Protein AF-0000000072513014 (afdb_homodimer)

InterPro domains:
  IPR011701 Major facilitator superfamily [PF07690] (46-210)
  IPR020846 Major facilitator superfamily domain [PS50850] (1-251)
  IPR036259 MFS transporter superfamily [G3DSA:1.20.1250.20] (21-226)
  IPR036259 MFS transporter superfamily [SSF103473] (12-220)
  IPR050327 Proton-linked Monocarboxylate Transporter [PTHR11360] (16-220)

Nearest PDB structures (foldseek):
  7yr5-assembly1_A  TM=9.655E-01  e=3.817E-08  Homo sapiens
  7da5-assembly1_A  TM=9.608E-01  e=4.727E-08  Homo sapiens
  7ckr-assembly1_A  TM=9.618E-01  e=4.363E-07  Homo sapiens
  6lz0-assembly1_A  TM=9.598E-01  e=4.180E-07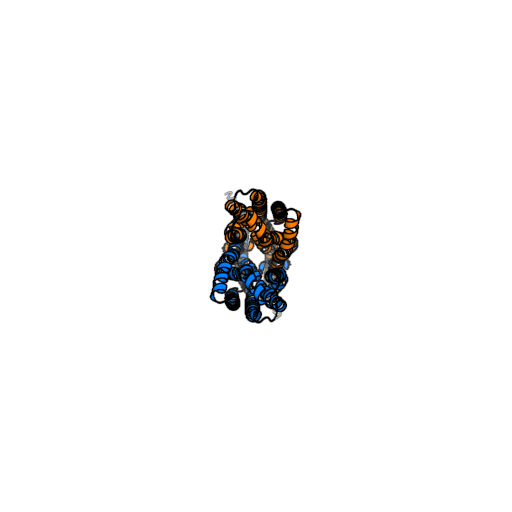  Homo sapiens
  6lyy-assembly1_A  TM=9.638E-01  e=4.959E-07  Homo sapiens

Secondary structure (DSSP, 8-state):
---HHHHHHTTSPPP-SSTTHHHHHHHHHHHHHHHHHHHHTHHHHHHHHHHHHT--HHHHHHHHHHHHHHHHHTHHHHHHHHHHH-HHHHHHHHHHHHHHHHHHHTT-SSHHHHIIIIIIIHHHHHHHHHHHHHHHHHHH-STTHHHHHHHHHHHHHHHHHHHHHHHHHHHHHH-HHHHHHHHHHHHHTHHHHHHT-PPP----HHHHHHHHHHHHHHHHHHHHHHHHHHHHHHHHHHHHTS---------/---HHHHHHTTSPPP-SSTTHHHHHHHHHHHHHHHHHHHHTHHHHHHHHHHHHT--HHHHHHHHHHHHHHHHHTHHHHHHHHHHH-HHHHHHHHHHHHHHHHHHHTT-SSHHHHIIIIIIIHHHHHHHHHHHHHHHHHHH-STTHHHHHHHHHHHHHHHHHHHHHHHHHHHHHH-HHHHHHHHHHHHHTHHHHHHT-PPP----HHHHHHHHHHHHHHHHHHHHHHHHHHHHHHHHHHHTTS---------

Solvent-accessible surface area (backbone atoms only — not comparable to full-atom values): 24149 Å² total; per-residue (Å²): 126,77,53,73,64,64,61,50,65,71,49,53,57,76,46,70,55,42,76,70,35,53,56,39,30,52,32,17,13,50,43,27,15,50,52,42,7,58,60,54,26,41,70,66,42,45,65,59,51,20,65,73,57,70,46,52,69,69,62,48,49,46,32,51,45,35,23,52,24,35,20,25,48,40,18,40,62,41,12,49,46,31,70,73,63,30,46,25,56,38,15,31,51,10,14,51,44,17,19,49,21,34,54,54,28,70,72,43,90,42,62,66,55,25,30,46,30,38,7,42,43,20,6,46,11,42,18,26,36,46,52,39,38,56,46,51,42,49,58,29,20,62,89,48,25,42,31,47,45,13,46,17,44,21,20,25,12,52,15,46,59,47,33,36,57,54,48,41,52,36,31,74,72,64,30,62,64,55,35,41,41,53,50,17,51,56,36,41,51,36,26,63,39,14,70,60,43,65,80,77,68,58,64,49,72,64,57,50,53,54,52,45,44,55,49,51,50,49,50,48,48,50,50,48,47,50,49,50,49,50,51,50,52,52,55,54,56,59,62,68,69,59,77,78,81,77,77,79,74,79,120,127,78,53,72,63,64,62,52,64,71,48,53,57,76,44,70,54,42,78,70,35,54,56,41,30,52,33,19,14,51,43,28,15,50,51,43,6,60,58,55,24,39,70,67,42,46,65,60,50,23,65,73,58,70,45,53,70,69,63,47,49,46,34,53,48,34,22,52,25,34,20,26,50,42,18,40,63,42,12,50,45,32,70,73,65,30,48,23,56,38,15,32,52,10,14,50,45,18,18,49,21,34,54,54,26,71,71,42,91,42,61,66,55,25,30,46,30,37,6,41,44,18,5,48,11,41,20,26,36,47,52,41,40,57,46,51,41,51,56,28,21,62,87,49,26,43,30,47,45,13,47,17,44,20,19,25,14,53,15,47,58,48,33,37,58,54,48,42,52,36,31,73,72,64,30,62,63,55,37,40,42,53,50,17,52,56,35,41,51,37,26,63,39,15,70,59,44,66,80,77,69,57,64,48,72,63,57,50,51,54,54,44,42,55,49,52,49,48,50,50,48,49,50,49,48,49,48,50,50,50,52,51,51,53,55,57,57,61,66,66,69,61,75,78,80,74,79,77,75,75,132

Structure (mmCIF, N/CA/C/O backbone):
data_AF-0000000072513014-model_v1
#
loop_
_entity.id
_entity.type
_entity.pdbx_description
1 polymer 'Major facilitator superfamily (MFS) profile domain-containing protein'
#
loop_
_atom_site.group_PDB
_atom_site.id
_atom_site.type_symbol
_atom_site.label_atom_id
_atom_site.label_alt_id
_atom_site.label_comp_id
_atom_site.label_asym_id
_atom_site.label_entity_id
_atom_site.label_seq_id
_atom_site.pdbx_PDB_ins_code
_atom_site.Cartn_x
_atom_site.Cartn_y
_atom_site.Cartn_z
_atom_site.occupancy
_atom_site.B_iso_or_equiv
_atom_site.auth_seq_id
_atom_site.auth_comp_id
_atom_site.auth_asym_id
_atom_site.auth_atom_id
_atom_site.pdbx_PDB_model_num
ATOM 1 N N . LEU A 1 1 ? -1.732 44.406 5.859 1 21.84 1 LEU A N 1
ATOM 2 C CA . LEU A 1 1 ? -2.369 43.375 5.062 1 21.84 1 LEU A CA 1
ATOM 3 C C . LEU A 1 1 ? -1.725 42 5.324 1 21.84 1 LEU A C 1
ATOM 5 O O . LEU A 1 1 ? -0.576 41.781 4.941 1 21.84 1 LEU A O 1
ATOM 9 N N . ILE A 1 2 ? -1.791 41.5 6.434 1 34.09 2 ILE A N 1
ATOM 10 C CA . ILE A 1 2 ? -1.359 40.156 6.758 1 34.09 2 ILE A CA 1
ATOM 11 C C . ILE A 1 2 ? -1.717 39.188 5.613 1 34.09 2 ILE A C 1
ATOM 13 O O . ILE A 1 2 ? -2.877 39.125 5.203 1 34.09 2 ILE A O 1
ATOM 17 N N . SER A 1 3 ? -0.777 39.031 4.766 1 35.12 3 SER A N 1
ATOM 18 C CA . SER A 1 3 ? -1.07 38.344 3.514 1 35.12 3 SER A CA 1
ATOM 19 C C . SER A 1 3 ? -1.987 37.125 3.742 1 35.12 3 SER A C 1
ATOM 21 O O . SER A 1 3 ? -1.911 36.469 4.781 1 35.12 3 SER A O 1
ATOM 23 N N . GLY A 1 4 ? -3.135 37.062 3.117 1 35.19 4 GLY A N 1
ATOM 24 C CA . GLY A 1 4 ? -4.129 36 3.025 1 35.19 4 GLY A CA 1
ATOM 25 C C . GLY A 1 4 ? -3.547 34.625 3.232 1 35.19 4 GLY A C 1
ATOM 26 O O . GLY A 1 4 ? -4.281 33.656 3.492 1 35.19 4 GLY A O 1
ATOM 27 N N . ALA A 1 5 ? -2.332 34.531 2.883 1 42.59 5 ALA A N 1
ATOM 28 C CA . ALA A 1 5 ? -1.634 33.25 3.031 1 42.59 5 ALA A CA 1
ATOM 29 C C . ALA A 1 5 ? -1.363 32.969 4.5 1 42.59 5 ALA A C 1
ATOM 31 O O . ALA A 1 5 ? -1.506 31.812 4.938 1 42.59 5 ALA A O 1
ATOM 32 N N . ASP A 1 6 ? -0.912 33.906 5.238 1 42.28 6 ASP A N 1
ATOM 33 C CA . ASP A 1 6 ? -0.625 33.781 6.664 1 42.28 6 ASP A CA 1
ATOM 34 C C . ASP A 1 6 ? -1.888 33.406 7.445 1 42.28 6 ASP A C 1
ATOM 36 O O . ASP A 1 6 ? -1.838 32.625 8.391 1 42.28 6 ASP A O 1
ATOM 40 N N . ALA A 1 7 ? -2.984 34.031 7.223 1 42.69 7 ALA A N 1
ATOM 41 C CA . ALA A 1 7 ? -4.285 33.781 7.84 1 42.69 7 ALA A CA 1
ATOM 42 C C . ALA A 1 7 ? -4.754 32.344 7.539 1 42.69 7 ALA A C 1
ATOM 44 O O . ALA A 1 7 ? -5.383 31.703 8.383 1 42.69 7 ALA A O 1
ATOM 45 N N . ALA A 1 8 ? -4.465 31.828 6.344 1 43.12 8 ALA A N 1
ATOM 46 C CA . ALA A 1 8 ? -4.887 30.516 5.883 1 43.12 8 ALA A CA 1
ATOM 47 C C . ALA A 1 8 ? -4.133 29.406 6.617 1 43.12 8 ALA A C 1
ATOM 49 O O . ALA A 1 8 ? -4.684 28.328 6.871 1 43.12 8 ALA A O 1
ATOM 50 N N . VAL A 1 9 ? -2.848 29.531 6.832 1 46.97 9 VAL A N 1
ATOM 51 C CA . VAL A 1 9 ? -2.047 28.578 7.598 1 46.97 9 VAL A CA 1
ATOM 52 C C . VAL A 1 9 ? -2.617 28.438 9.008 1 46.97 9 VAL A C 1
ATOM 54 O O . VAL A 1 9 ? -2.637 27.344 9.578 1 46.97 9 VAL A O 1
ATOM 57 N N . ASP A 1 10 ? -3.129 29.562 9.539 1 45.25 10 ASP A N 1
ATOM 58 C CA . ASP A 1 10 ? -3.697 29.609 10.883 1 45.25 10 ASP A CA 1
ATOM 59 C C . ASP A 1 10 ? -5.016 28.828 10.953 1 45.25 10 ASP A C 1
ATOM 61 O O . ASP A 1 10 ? -5.535 28.578 12.039 1 45.25 10 ASP A O 1
ATOM 65 N N . LEU A 1 11 ? -5.598 28.5 9.789 1 46.28 11 LEU A N 1
ATOM 66 C CA . LEU A 1 11 ? -6.914 27.875 9.734 1 46.28 11 LEU A CA 1
ATOM 67 C C . LEU A 1 11 ? -6.793 26.359 9.531 1 46.28 11 LEU A C 1
ATOM 69 O O . LEU A 1 11 ? -7.801 25.672 9.367 1 46.28 11 LEU A O 1
ATOM 73 N N . LEU A 1 12 ? -5.652 25.844 9.523 1 52.22 12 LEU A N 1
ATOM 74 C CA . LEU A 1 12 ? -5.555 24.406 9.344 1 52.22 12 LEU A CA 1
ATOM 75 C C . LEU A 1 12 ? -5.789 23.672 10.672 1 52.22 12 LEU A C 1
ATOM 77 O O . LEU A 1 12 ? -5.328 24.125 11.719 1 52.22 12 LEU A O 1
ATOM 81 N N . PRO A 1 13 ? -6.762 22.75 10.75 1 55.22 13 PRO A N 1
ATOM 82 C CA . PRO A 1 13 ? -6.949 21.984 11.984 1 55.22 13 PRO A CA 1
ATOM 83 C C . PRO A 1 13 ? -5.645 21.422 12.531 1 55.22 13 PRO A C 1
ATOM 85 O O . PRO A 1 13 ? -4.762 21.031 11.766 1 55.22 13 PRO A O 1
ATOM 88 N N . VAL A 1 14 ? -5.41 21.625 13.773 1 61.97 14 VAL A N 1
ATOM 89 C CA . VAL A 1 14 ? -4.219 21.109 14.445 1 61.97 14 VAL A CA 1
ATOM 90 C C . VAL A 1 14 ? -4.375 19.625 14.711 1 61.97 14 VAL A C 1
ATOM 92 O O . VAL A 1 14 ? -5.34 19.188 15.352 1 61.97 14 VAL A O 1
ATOM 95 N N . PRO A 1 15 ? -3.582 18.828 14.188 1 68.69 15 PRO A N 1
ATOM 96 C CA . PRO A 1 15 ? -3.658 17.391 14.477 1 68.69 15 PRO A CA 1
ATOM 97 C C . PRO A 1 15 ? -3.502 17.062 15.961 1 68.69 15 PRO A C 1
ATOM 99 O O . PRO A 1 15 ? -2.613 17.609 16.625 1 68.69 15 PRO A O 1
ATOM 102 N N . PRO A 1 16 ? -4.387 16.281 16.484 1 68.19 16 PRO A N 1
ATOM 103 C CA . PRO A 1 16 ? -4.332 15.945 17.922 1 68.19 16 PRO A CA 1
ATOM 104 C C . PRO A 1 16 ? -3.076 15.156 18.297 1 68.19 16 PRO A C 1
ATOM 106 O O . PRO A 1 16 ? -2.623 15.227 19.438 1 68.19 16 PRO A O 1
ATOM 109 N N . ASP A 1 17 ? -2.527 14.422 17.375 1 76.56 17 ASP A N 1
ATOM 110 C CA . ASP A 1 17 ? -1.335 13.602 17.594 1 76.56 17 ASP A CA 1
ATOM 111 C C . ASP A 1 17 ? -1.563 12.586 18.703 1 76.56 17 ASP A C 1
ATOM 113 O O . ASP A 1 17 ? -0.699 12.391 19.562 1 76.56 17 ASP A O 1
ATOM 117 N N . GLY A 1 18 ? -2.738 12.109 18.922 1 81.88 18 GLY A N 1
ATOM 118 C CA . GLY A 1 18 ? -3.15 11.109 19.891 1 81.88 18 GLY A CA 1
ATOM 119 C C . GLY A 1 18 ? -4.652 11.062 20.109 1 81.88 18 GLY A C 1
ATOM 120 O O . GLY A 1 18 ? -5.422 11.414 19.203 1 81.88 18 GLY A O 1
ATOM 121 N N . GLY A 1 19 ? -5.102 10.359 21.297 1 89.75 19 GLY A N 1
ATOM 122 C CA . GLY A 1 19 ? -6.523 10.289 21.594 1 89.75 19 GLY A CA 1
ATOM 123 C C . GLY A 1 19 ? -7.312 9.477 20.594 1 89.75 19 GLY A C 1
ATOM 124 O O . GLY A 1 19 ? -7.02 8.305 20.375 1 89.75 19 GLY A O 1
ATOM 125 N N . TYR A 1 20 ? -8.234 10.266 20.031 1 91.88 20 TYR A N 1
ATOM 126 C CA . TYR A 1 20 ? -9.109 9.625 19.062 1 91.88 20 TYR A CA 1
ATOM 127 C C . TYR A 1 20 ? -8.328 9.211 17.828 1 91.88 20 TYR A C 1
ATOM 129 O O . TYR A 1 20 ? -8.781 8.352 17.062 1 91.88 20 TYR A O 1
ATOM 137 N N . GLY A 1 21 ? -7.207 9.766 17.641 1 93.88 21 GLY A N 1
ATOM 138 C CA . GLY A 1 21 ? -6.359 9.414 16.516 1 93.88 21 GLY A CA 1
ATOM 139 C C . GLY A 1 21 ? -5.973 7.945 16.5 1 93.88 21 GLY A C 1
ATOM 140 O O . GLY A 1 21 ? -5.879 7.336 15.43 1 93.88 21 GLY A O 1
ATOM 141 N N . TRP A 1 22 ? -5.832 7.379 17.672 1 95.38 22 TRP A N 1
ATOM 142 C CA . TRP A 1 22 ? -5.426 5.977 17.734 1 95.38 22 TRP A CA 1
ATOM 143 C C . TRP A 1 22 ? -6.582 5.059 17.359 1 95.38 22 TRP A C 1
ATOM 145 O O . TRP A 1 22 ? -6.367 3.938 16.891 1 95.38 22 TRP A O 1
ATOM 155 N N . ILE A 1 23 ? -7.793 5.48 17.531 1 96.31 23 ILE A N 1
ATOM 156 C CA . ILE A 1 23 ? -8.953 4.738 17.047 1 96.31 23 ILE A CA 1
ATOM 157 C C . ILE A 1 23 ? -8.977 4.758 15.523 1 96.31 23 ILE A C 1
ATOM 159 O O . ILE A 1 23 ? -9.289 3.748 14.891 1 96.31 23 ILE A O 1
ATOM 163 N N . ILE A 1 24 ? -8.578 5.887 14.953 1 96.25 24 ILE A N 1
ATOM 164 C CA . ILE A 1 24 ? -8.5 6.031 13.5 1 96.25 24 ILE A CA 1
ATOM 165 C C . ILE A 1 24 ? -7.422 5.094 12.953 1 96.25 24 ILE A C 1
ATOM 167 O O . ILE A 1 24 ? -7.629 4.438 11.93 1 96.25 24 ILE A O 1
ATOM 171 N N . VAL A 1 25 ? -6.328 5.035 13.664 1 97.5 25 VAL A N 1
ATOM 172 C CA . VAL A 1 25 ? -5.234 4.164 13.242 1 97.5 25 VAL A CA 1
ATOM 173 C C . VAL A 1 25 ? -5.695 2.709 13.266 1 97.5 25 VAL A C 1
ATOM 175 O O . VAL A 1 25 ? -5.395 1.943 12.344 1 97.5 25 VAL A O 1
ATOM 178 N N . LEU A 1 26 ? -6.41 2.314 14.242 1 97.88 26 LEU A N 1
ATOM 179 C CA . LEU A 1 26 ? -6.926 0.952 14.352 1 97.88 26 LEU A CA 1
ATOM 180 C C . LEU A 1 26 ? -7.902 0.653 13.219 1 97.88 26 LEU A C 1
ATOM 182 O O . LEU A 1 26 ? -7.871 -0.434 12.633 1 97.88 26 LEU A O 1
ATOM 186 N N . ALA A 1 27 ? -8.758 1.604 12.969 1 98.12 27 ALA A N 1
ATOM 187 C CA . ALA A 1 27 ? -9.695 1.448 11.859 1 98.12 27 ALA A CA 1
ATOM 188 C C . ALA A 1 27 ? -8.945 1.303 10.539 1 98.12 27 ALA A C 1
ATOM 190 O O . ALA A 1 27 ? -9.305 0.465 9.703 1 98.12 27 ALA A O 1
ATOM 191 N N . ALA A 1 28 ? -7.969 2.105 10.383 1 98.25 28 ALA A N 1
ATOM 192 C CA . ALA A 1 28 ? -7.156 2.049 9.172 1 98.25 28 ALA A CA 1
ATOM 193 C C . ALA A 1 28 ? -6.41 0.721 9.078 1 98.25 28 ALA A C 1
ATOM 195 O O . ALA A 1 28 ? -6.273 0.16 7.984 1 98.25 28 ALA A O 1
ATOM 196 N N . PHE A 1 29 ? -5.945 0.23 10.188 1 98.25 29 PHE A N 1
ATOM 197 C CA . PHE A 1 29 ? -5.285 -1.067 10.25 1 98.25 29 PHE A CA 1
ATOM 198 C C . PHE A 1 29 ? -6.195 -2.17 9.727 1 98.25 29 PHE A C 1
ATOM 200 O O . PHE A 1 29 ? -5.801 -2.953 8.867 1 98.25 29 PHE A O 1
ATOM 207 N N . PHE A 1 30 ? -7.324 -2.172 10.133 1 98.5 30 PHE A N 1
ATOM 208 C CA . PHE A 1 30 ? -8.25 -3.232 9.742 1 98.5 30 PHE A CA 1
ATOM 209 C C . PHE A 1 30 ? -8.727 -3.031 8.312 1 98.5 30 PHE A C 1
ATOM 211 O O . PHE A 1 30 ? -8.969 -4.004 7.59 1 98.5 30 PHE A O 1
ATOM 218 N N . SER A 1 31 ? -8.977 -1.782 7.922 1 98.38 31 SER A N 1
ATOM 219 C CA . SER A 1 31 ? -9.312 -1.522 6.527 1 98.38 31 SER A CA 1
ATOM 220 C C . SER A 1 31 ? -8.234 -2.061 5.586 1 98.38 31 SER A C 1
ATOM 222 O O . SER A 1 31 ? -8.547 -2.734 4.602 1 98.38 31 SER A O 1
ATOM 224 N N . ASN A 1 32 ? -6.996 -1.767 5.957 1 97.56 32 ASN A N 1
ATOM 225 C CA . ASN A 1 32 ? -5.883 -2.234 5.145 1 97.56 32 ASN A CA 1
ATOM 226 C C . ASN A 1 32 ? -5.758 -3.756 5.184 1 97.56 32 ASN A C 1
ATOM 228 O O . ASN A 1 32 ? -5.457 -4.387 4.168 1 97.56 32 ASN A O 1
ATOM 232 N N . LEU A 1 33 ? -5.977 -4.34 6.328 1 97.81 33 LEU A N 1
ATOM 233 C CA . LEU A 1 33 ? -5.941 -5.789 6.484 1 97.81 33 LEU A CA 1
ATOM 234 C C . LEU A 1 33 ? -6.93 -6.461 5.531 1 97.81 33 LEU A C 1
ATOM 236 O O . LEU A 1 33 ? -6.57 -7.402 4.82 1 97.81 33 LEU A O 1
ATOM 240 N N . ILE A 1 34 ? -8.055 -5.953 5.48 1 98.19 34 ILE A N 1
ATOM 241 C CA . ILE A 1 34 ? -9.117 -6.566 4.688 1 98.19 34 ILE A CA 1
ATOM 242 C C . ILE A 1 34 ? -8.852 -6.336 3.203 1 98.19 34 ILE A C 1
ATOM 244 O O . ILE A 1 34 ? -8.898 -7.277 2.404 1 98.19 34 ILE A O 1
ATOM 248 N N . VAL A 1 35 ? -8.562 -5.09 2.803 1 97.69 35 VAL A N 1
ATOM 249 C CA . VAL A 1 35 ? -8.391 -4.754 1.394 1 97.69 35 VAL A CA 1
ATOM 250 C C . VAL A 1 35 ? -7.195 -5.508 0.819 1 97.69 35 VAL A C 1
ATOM 252 O O . VAL A 1 35 ? -7.332 -6.242 -0.161 1 97.69 35 VAL A O 1
ATOM 255 N N . ASP A 1 36 ? -6.047 -5.395 1.443 1 95.25 36 ASP A N 1
ATOM 256 C CA . ASP A 1 36 ? -4.848 -6.051 0.926 1 95.25 36 ASP A CA 1
ATOM 257 C C . ASP A 1 36 ? -4.93 -7.562 1.104 1 95.25 36 ASP A C 1
ATOM 259 O O . ASP A 1 36 ? -4.441 -8.32 0.263 1 95.25 36 ASP A O 1
ATOM 263 N N . GLY A 1 37 ? -5.52 -7.969 2.18 1 94.94 37 GLY A N 1
ATOM 264 C CA . GLY A 1 37 ? -5.715 -9.398 2.385 1 94.94 37 GLY A CA 1
ATOM 265 C C . GLY A 1 37 ? -6.578 -10.039 1.315 1 94.94 37 GLY A C 1
ATOM 266 O O . GLY A 1 37 ? -6.215 -11.086 0.768 1 94.94 37 GLY A O 1
ATOM 267 N N . VAL A 1 38 ? -7.66 -9.453 1.028 1 95.94 38 VAL A N 1
ATOM 268 C CA . VAL A 1 38 ? -8.57 -9.984 0.016 1 95.94 38 VAL A CA 1
ATOM 269 C C . VAL A 1 38 ? -7.883 -9.977 -1.349 1 95.94 38 VAL A C 1
ATOM 271 O O . VAL A 1 38 ? -8.047 -10.906 -2.139 1 95.94 38 VAL A O 1
ATOM 274 N N . CYS A 1 39 ? -7.117 -8.984 -1.637 1 93.75 39 CYS A N 1
ATOM 275 C CA . CYS A 1 39 ? -6.402 -8.883 -2.906 1 93.75 39 CYS A CA 1
ATOM 276 C C . CYS A 1 39 ? -5.387 -10.016 -3.045 1 93.75 39 CYS A C 1
ATOM 278 O O . CYS A 1 39 ? -5.258 -10.609 -4.113 1 93.75 39 CYS A O 1
ATOM 280 N N . THR A 1 40 ? -4.762 -10.359 -1.974 1 88.38 40 THR A N 1
ATOM 281 C CA . THR A 1 40 ? -3.682 -11.336 -2.039 1 88.38 40 THR A CA 1
ATOM 282 C C . THR A 1 40 ? -4.238 -12.758 -2.1 1 88.38 40 THR A C 1
ATOM 284 O O . THR A 1 40 ? -3.547 -13.68 -2.533 1 88.38 40 THR A O 1
ATOM 287 N N . CYS A 1 41 ? -5.379 -12.961 -1.671 1 89.94 41 CYS A N 1
ATOM 288 C CA . CYS A 1 41 ? -5.906 -14.32 -1.632 1 89.94 41 CYS A CA 1
ATOM 289 C C . CYS A 1 41 ? -6.395 -14.758 -3.008 1 89.94 41 CYS A C 1
ATOM 291 O O . CYS A 1 41 ? -6.852 -15.891 -3.18 1 89.94 41 CYS A O 1
ATOM 293 N N . PHE A 1 42 ? -6.266 -13.906 -3.973 1 89.75 42 PHE A N 1
ATOM 294 C CA . PHE A 1 42 ? -6.652 -14.25 -5.336 1 89.75 42 PHE A CA 1
ATOM 295 C C . PHE A 1 42 ? -5.953 -15.523 -5.797 1 89.75 42 PHE A C 1
ATOM 297 O O . PHE A 1 42 ? -6.535 -16.328 -6.531 1 89.75 42 PHE A O 1
ATOM 304 N N . THR A 1 43 ? -4.797 -15.68 -5.395 1 83.12 43 THR A N 1
ATOM 305 C CA . THR A 1 43 ? -4.016 -16.828 -5.832 1 83.12 43 THR A CA 1
ATOM 306 C C . THR A 1 43 ? -4.699 -18.141 -5.422 1 83.12 43 THR A C 1
ATOM 308 O O . THR A 1 43 ? -4.609 -19.141 -6.133 1 83.12 43 THR A O 1
ATOM 311 N N . GLU A 1 44 ? -5.352 -18.156 -4.312 1 89.62 44 GLU A N 1
ATOM 312 C CA . GLU A 1 44 ? -6.055 -19.344 -3.832 1 89.62 44 GLU A CA 1
ATOM 313 C C . GLU A 1 44 ? -7.293 -19.625 -4.676 1 89.62 44 GLU A C 1
ATOM 315 O O . GLU A 1 44 ? -7.785 -20.766 -4.707 1 89.62 44 GLU A O 1
ATOM 320 N N . PHE A 1 45 ? -7.754 -18.641 -5.402 1 95.31 45 PHE A N 1
ATOM 321 C CA . PHE A 1 45 ? -8.977 -18.781 -6.18 1 95.31 45 PHE A CA 1
ATOM 322 C C . PHE A 1 45 ? -8.664 -19.109 -7.633 1 95.31 45 PHE A C 1
ATOM 324 O O . PHE A 1 45 ? -9.562 -19.484 -8.398 1 95.31 45 PHE A O 1
ATOM 331 N N . LYS A 1 46 ? -7.484 -18.969 -8 1 91.69 46 LYS A N 1
ATOM 332 C CA . LYS A 1 46 ? -7.098 -19.047 -9.406 1 91.69 46 LYS A CA 1
ATOM 333 C C . LYS A 1 46 ? -7.551 -20.375 -10.023 1 91.69 46 LYS A C 1
ATOM 335 O O . LYS A 1 46 ? -8.125 -20.391 -11.109 1 91.69 46 LYS A O 1
ATOM 340 N N . GLY A 1 47 ? -7.305 -21.469 -9.367 1 92 47 GLY A N 1
ATOM 341 C CA . GLY A 1 47 ? -7.727 -22.766 -9.875 1 92 47 GLY A CA 1
ATOM 342 C C . GLY A 1 47 ? -9.227 -22.875 -10.031 1 92 47 GLY A C 1
ATOM 343 O O . GLY A 1 47 ? -9.711 -23.375 -11.047 1 92 47 GLY A O 1
ATOM 344 N N . SER A 1 48 ? -9.891 -22.438 -9.078 1 95.44 48 SER A N 1
ATOM 345 C CA . SER A 1 48 ? -11.352 -22.516 -9.102 1 95.44 48 SER A CA 1
ATOM 346 C C . SER A 1 48 ? -11.93 -21.672 -10.227 1 95.44 48 SER A C 1
ATOM 348 O O . SER A 1 48 ? -12.867 -22.078 -10.906 1 95.44 48 SER A O 1
ATOM 350 N N . TYR A 1 49 ? -11.359 -20.516 -10.43 1 96.69 49 TYR A N 1
ATOM 351 C CA . TYR A 1 49 ? -11.844 -19.625 -11.484 1 96.69 49 TYR A CA 1
ATOM 352 C C . TYR A 1 49 ? -11.555 -20.203 -12.859 1 96.69 49 TYR A C 1
ATOM 354 O O . TYR A 1 49 ? -12.414 -20.188 -13.742 1 96.69 49 TYR A O 1
ATOM 362 N N . SER A 1 50 ? -10.383 -20.672 -13.008 1 96 50 SER A N 1
ATOM 363 C CA . SER A 1 50 ? -10 -21.25 -14.289 1 96 50 SER A CA 1
ATOM 364 C C . SER A 1 50 ? -10.922 -22.406 -14.672 1 96 50 SER A C 1
ATOM 366 O O . SER A 1 50 ? -11.336 -22.531 -15.82 1 96 50 SER A O 1
ATOM 368 N N . GLU A 1 51 ? -11.188 -23.266 -13.758 1 96.38 51 GLU A N 1
ATOM 369 C CA . GLU A 1 51 ? -12.047 -24.422 -13.992 1 96.38 51 GLU A CA 1
ATOM 370 C C . GLU A 1 51 ? -13.484 -23.984 -14.266 1 96.38 51 GLU A C 1
ATOM 372 O O . GLU A 1 51 ? -14.125 -24.516 -15.18 1 96.38 51 GLU A O 1
ATOM 377 N N . HIS A 1 52 ? -13.938 -23.047 -13.547 1 96.31 52 HIS A N 1
ATOM 378 C CA . HIS A 1 52 ? -15.328 -22.625 -13.672 1 96.31 52 HIS A CA 1
ATOM 379 C C . HIS A 1 52 ? -15.578 -21.922 -15 1 96.31 52 HIS A C 1
ATOM 381 O O . HIS A 1 52 ? -16.594 -22.188 -15.656 1 96.31 52 HIS A O 1
ATOM 387 N N . PHE A 1 53 ? -14.648 -21.172 -15.406 1 97.12 53 PHE A N 1
ATOM 388 C CA . PHE A 1 53 ? -14.859 -20.375 -16.609 1 97.12 53 PHE A CA 1
ATOM 389 C C . PHE A 1 53 ? -14.188 -21.016 -17.812 1 97.12 53 PHE A C 1
ATOM 391 O O . PHE A 1 53 ? -14.281 -20.5 -18.922 1 97.12 53 PHE A O 1
ATOM 398 N N . HIS A 1 54 ? -13.484 -22.078 -17.594 1 96.69 54 HIS A N 1
ATOM 399 C CA . HIS A 1 54 ? -12.75 -22.766 -18.672 1 96.69 54 HIS A CA 1
ATOM 400 C C . HIS A 1 54 ? -11.82 -21.797 -19.391 1 96.69 54 HIS A C 1
ATOM 402 O O . HIS A 1 54 ? -11.836 -21.734 -20.625 1 96.69 54 HIS A O 1
ATOM 408 N N . SER A 1 55 ? -11.141 -21.141 -18.562 1 94.56 55 SER A N 1
ATOM 409 C CA . SER A 1 55 ? -10.281 -20.094 -19.109 1 94.56 55 SER A CA 1
ATOM 410 C C . SER A 1 55 ? -8.812 -20.484 -19.016 1 94.56 55 SER A C 1
ATOM 412 O O . SER A 1 55 ? -8.438 -21.359 -18.234 1 94.56 55 SER A O 1
ATOM 414 N N . SER A 1 56 ? -8.07 -19.719 -19.859 1 92.19 56 SER A N 1
ATOM 415 C CA . SER A 1 56 ? -6.621 -19.906 -19.812 1 92.19 56 SER A CA 1
ATOM 416 C C . SER A 1 56 ? -6.027 -19.312 -18.547 1 92.19 56 SER A C 1
ATOM 418 O O . SER A 1 56 ? -6.664 -18.5 -17.875 1 92.19 56 SER A O 1
ATOM 420 N N . ASP A 1 57 ? -4.848 -19.734 -18.219 1 85.44 57 ASP A N 1
ATOM 421 C CA . ASP A 1 57 ? -4.125 -19.203 -17.062 1 85.44 57 ASP A CA 1
ATOM 422 C C . ASP A 1 57 ? -3.91 -17.703 -17.188 1 85.44 57 ASP A C 1
ATOM 424 O O . ASP A 1 57 ? -4.035 -16.969 -16.203 1 85.44 57 ASP A O 1
ATOM 428 N N . ALA A 1 58 ? -3.613 -17.328 -18.328 1 83.88 58 ALA A N 1
ATOM 429 C CA . ALA A 1 58 ? -3.355 -15.906 -18.594 1 83.88 58 ALA A CA 1
ATOM 430 C C . ALA A 1 58 ? -4.617 -15.078 -18.375 1 83.88 58 ALA A C 1
ATOM 432 O O . ALA A 1 58 ? -4.574 -14.023 -17.734 1 83.88 58 ALA A O 1
ATOM 433 N N . ALA A 1 59 ? -5.637 -15.555 -18.875 1 90.69 59 ALA A N 1
ATOM 434 C CA . ALA A 1 59 ? -6.906 -14.844 -18.719 1 90.69 59 ALA A CA 1
ATOM 435 C C . ALA A 1 59 ? -7.34 -14.812 -17.25 1 90.69 59 ALA A C 1
ATOM 437 O O . ALA A 1 59 ? -7.848 -13.797 -16.766 1 90.69 59 ALA A O 1
ATOM 438 N N . THR A 1 60 ? -7.16 -15.875 -16.609 1 92.31 60 THR A N 1
ATOM 439 C CA . THR A 1 60 ? -7.527 -15.945 -15.195 1 92.31 60 THR A CA 1
ATOM 440 C C . THR A 1 60 ? -6.652 -15.016 -14.359 1 92.31 60 THR A C 1
ATOM 442 O O . THR A 1 60 ? -7.141 -14.352 -13.438 1 92.31 60 THR A O 1
ATOM 445 N N . ALA A 1 61 ? -5.43 -14.906 -14.703 1 85.12 61 ALA A N 1
ATOM 446 C CA . ALA A 1 61 ? -4.496 -14.055 -13.969 1 85.12 61 ALA A CA 1
ATOM 447 C C . ALA A 1 61 ? -4.871 -12.586 -14.109 1 85.12 61 ALA A C 1
ATOM 449 O O . ALA A 1 61 ? -4.598 -11.781 -13.219 1 85.12 61 ALA A O 1
ATOM 450 N N . LEU A 1 62 ? -5.48 -12.273 -15.148 1 89 62 LEU A N 1
ATOM 451 C CA . LEU A 1 62 ? -5.867 -10.891 -15.406 1 89 62 LEU A CA 1
ATOM 452 C C . LEU A 1 62 ? -6.91 -10.414 -14.406 1 89 62 LEU A C 1
ATOM 454 O O . LEU A 1 62 ? -7.004 -9.219 -14.117 1 89 62 LEU A O 1
ATOM 458 N N . ILE A 1 63 ? -7.66 -11.352 -13.867 1 93.38 63 ILE A N 1
ATOM 459 C CA . ILE A 1 63 ? -8.656 -11 -12.859 1 93.38 63 ILE A CA 1
ATOM 460 C C . ILE A 1 63 ? -7.973 -10.359 -11.656 1 93.38 63 ILE A C 1
ATOM 462 O O . ILE A 1 63 ? -8.352 -9.266 -11.227 1 93.38 63 ILE A O 1
ATOM 466 N N . GLY A 1 64 ? -6.984 -11.016 -11.148 1 91 64 GLY A N 1
ATOM 467 C CA . GLY A 1 64 ? -6.25 -10.516 -10 1 91 64 GLY A CA 1
ATOM 468 C C . GLY A 1 64 ? -5.504 -9.219 -10.289 1 91 64 GLY A C 1
ATOM 469 O O . GLY A 1 64 ? -5.512 -8.297 -9.469 1 91 64 GLY A O 1
ATOM 470 N N . SER A 1 65 ? -4.922 -9.156 -11.469 1 88.5 65 SER A N 1
ATOM 471 C CA . SER A 1 65 ? -4.188 -7.969 -11.883 1 88.5 65 SER A CA 1
ATOM 472 C C . SER A 1 65 ? -5.105 -6.754 -11.961 1 88.5 65 SER A C 1
ATOM 474 O O . SER A 1 65 ? -4.719 -5.648 -11.578 1 88.5 65 SER A O 1
ATOM 476 N N . LEU A 1 66 ? -6.242 -6.984 -12.453 1 93.19 66 LEU A N 1
ATOM 477 C CA . LEU A 1 66 ? -7.199 -5.891 -12.578 1 93.19 66 LEU A CA 1
ATOM 478 C C . LEU A 1 66 ? -7.648 -5.402 -11.203 1 93.19 66 LEU A C 1
ATOM 480 O O . LEU A 1 66 ? -7.754 -4.195 -10.977 1 93.19 66 LEU A O 1
ATOM 484 N N . LEU A 1 67 ? -7.922 -6.316 -10.359 1 95.94 67 LEU A N 1
ATOM 485 C CA . LEU A 1 67 ? -8.352 -5.93 -9.023 1 95.94 67 LEU A CA 1
ATOM 486 C C . LEU A 1 67 ? -7.301 -5.059 -8.344 1 95.94 67 LEU A C 1
ATOM 488 O O . LEU A 1 67 ? -7.602 -3.955 -7.883 1 95.94 67 LEU A O 1
ATOM 492 N N . ILE A 1 68 ? -6.074 -5.477 -8.359 1 93.31 68 ILE A N 1
ATOM 493 C CA . ILE A 1 68 ? -4.988 -4.781 -7.68 1 93.31 68 ILE A CA 1
ATOM 494 C C . ILE A 1 68 ? -4.629 -3.512 -8.445 1 93.31 68 ILE A C 1
ATOM 496 O O . ILE A 1 68 ? -4.457 -2.445 -7.852 1 93.31 68 ILE A O 1
ATOM 500 N N . GLY A 1 69 ? -4.582 -3.67 -9.672 1 93.81 69 GLY A N 1
ATOM 501 C CA . GLY A 1 69 ? -4.23 -2.525 -10.5 1 93.81 69 GLY A CA 1
ATOM 502 C C . GLY A 1 69 ? -5.219 -1.38 -10.383 1 93.81 69 GLY A C 1
ATOM 503 O O . GLY A 1 69 ? -4.824 -0.226 -10.211 1 93.81 69 GLY A O 1
ATOM 504 N N . VAL A 1 70 ? -6.465 -1.683 -10.461 1 95.75 70 VAL A N 1
ATOM 505 C CA . VAL A 1 70 ? -7.496 -0.648 -10.43 1 95.75 70 VAL A CA 1
ATOM 506 C C . VAL A 1 70 ? -7.535 0.004 -9.055 1 95.75 70 VAL A C 1
ATOM 508 O O . VAL A 1 70 ? -7.625 1.229 -8.938 1 95.75 70 VAL A O 1
ATOM 511 N N . TYR A 1 71 ? -7.469 -0.884 -7.973 1 96.19 71 TYR A N 1
ATOM 512 C CA . TYR A 1 71 ? -7.648 -0.274 -6.66 1 96.19 71 TYR A CA 1
ATOM 513 C C . TYR A 1 71 ? -6.523 0.709 -6.359 1 96.19 71 TYR A C 1
ATOM 515 O O . TYR A 1 71 ? -6.73 1.698 -5.648 1 96.19 71 TYR A O 1
ATOM 523 N N . LEU A 1 72 ? -5.367 0.523 -6.98 1 94.56 72 LEU A N 1
ATOM 524 C CA . LEU A 1 72 ? -4.234 1.409 -6.742 1 94.56 72 LEU A CA 1
ATOM 525 C C . LEU A 1 72 ? -4.25 2.586 -7.711 1 94.56 72 LEU A C 1
ATOM 527 O O . LEU A 1 72 ? -3.949 3.719 -7.324 1 94.56 72 LEU A O 1
ATOM 531 N N . LEU A 1 73 ? -4.695 2.389 -8.914 1 96.06 73 LEU A N 1
ATOM 532 C CA . LEU A 1 73 ? -4.637 3.406 -9.961 1 96.06 73 LEU A CA 1
ATOM 533 C C . LEU A 1 73 ? -5.746 4.438 -9.773 1 96.06 73 LEU A C 1
ATOM 535 O O . LEU A 1 73 ? -5.641 5.562 -10.266 1 96.06 73 LEU A O 1
ATOM 539 N N . VAL A 1 74 ? -6.77 4.082 -9.117 1 97 74 VAL A N 1
ATOM 540 C CA . VAL A 1 74 ? -7.883 5 -8.93 1 97 74 VAL A CA 1
ATOM 541 C C . VAL A 1 74 ? -7.523 6.035 -7.863 1 97 74 VAL A C 1
ATOM 543 O O . VAL A 1 74 ? -8.305 6.945 -7.582 1 97 74 VAL A O 1
ATOM 546 N N . GLY A 1 75 ? -6.359 6.031 -7.387 1 95.56 75 GLY A N 1
ATOM 547 C CA . GLY A 1 75 ? -5.871 6.859 -6.293 1 95.56 75 GLY A CA 1
ATOM 548 C C . GLY A 1 75 ? -6.164 8.336 -6.488 1 95.56 75 GLY A C 1
ATOM 549 O O . GLY A 1 75 ? -6.797 8.961 -5.641 1 95.56 75 GLY A O 1
ATOM 550 N N . PRO A 1 76 ? -5.754 8.898 -7.625 1 94.81 76 PRO A N 1
ATOM 551 C CA . PRO A 1 76 ? -5.969 10.328 -7.836 1 94.81 76 PRO A CA 1
ATOM 552 C C . PRO A 1 76 ? -7.449 10.703 -7.855 1 94.81 76 PRO A C 1
ATOM 554 O O . PRO A 1 76 ? -7.836 11.734 -7.301 1 94.81 76 PRO A O 1
ATOM 557 N N . VAL A 1 77 ? -8.242 9.883 -8.414 1 97.44 77 VAL A N 1
ATOM 558 C CA . VAL A 1 77 ? -9.688 10.125 -8.461 1 97.44 77 VAL A CA 1
ATOM 559 C C . VAL A 1 77 ? -10.273 10.055 -7.055 1 97.44 77 VAL A C 1
ATOM 561 O O . VAL A 1 77 ? -11.047 10.922 -6.652 1 97.44 77 VAL A O 1
ATOM 564 N N . VAL A 1 78 ? -9.875 9.086 -6.348 1 98.25 78 VAL A N 1
ATOM 565 C CA . VAL A 1 78 ? -10.367 8.898 -4.984 1 98.25 78 VAL A CA 1
ATOM 566 C C . VAL A 1 78 ? -9.867 10.039 -4.094 1 98.25 78 VAL A C 1
ATOM 568 O O . VAL A 1 78 ? -10.578 10.492 -3.193 1 98.25 78 VAL A O 1
ATOM 571 N N . GLY A 1 79 ? -8.609 10.461 -4.379 1 96.69 79 GLY A N 1
ATOM 572 C CA . GLY A 1 79 ? -8.109 11.633 -3.67 1 96.69 79 GLY A CA 1
ATOM 573 C C . GLY A 1 79 ? -9.008 12.844 -3.809 1 96.69 79 GLY A C 1
ATOM 574 O O . GLY A 1 79 ? -9.273 13.547 -2.828 1 96.69 79 GLY A O 1
ATOM 575 N N . GLY A 1 80 ? -9.453 13.078 -4.98 1 95.19 80 GLY A N 1
ATOM 576 C CA . GLY A 1 80 ? -10.398 14.164 -5.203 1 95.19 80 GLY A CA 1
ATOM 577 C C . GLY A 1 80 ? -11.711 13.969 -4.469 1 95.19 80 GLY A C 1
ATOM 578 O O . GLY A 1 80 ? -12.273 14.922 -3.93 1 95.19 80 GLY A O 1
ATOM 579 N N . LEU A 1 81 ? -12.203 12.812 -4.43 1 96.75 81 LEU A N 1
ATOM 580 C CA . LEU A 1 81 ? -13.445 12.508 -3.73 1 96.75 81 LEU A CA 1
ATOM 581 C C . LEU A 1 81 ? -13.297 12.734 -2.23 1 96.75 81 LEU A C 1
ATOM 583 O O . LEU A 1 81 ? -14.219 13.219 -1.576 1 96.75 81 LEU A O 1
ATOM 587 N N . VAL A 1 82 ? -12.172 12.367 -1.718 1 96.19 82 VAL A N 1
ATOM 588 C CA . VAL A 1 82 ? -11.906 12.547 -0.293 1 96.19 82 VAL A CA 1
ATOM 589 C C . VAL A 1 82 ? -11.875 14.039 0.043 1 96.19 82 VAL A C 1
ATOM 591 O O . VAL A 1 82 ? -12.406 14.461 1.073 1 96.19 82 VAL A O 1
ATOM 594 N N . ASN A 1 83 ? -11.266 14.812 -0.835 1 90.94 83 ASN A N 1
ATOM 595 C CA . ASN A 1 83 ? -11.203 16.25 -0.631 1 90.94 83 ASN A CA 1
ATOM 596 C C . ASN A 1 83 ? -12.594 16.891 -0.665 1 90.94 83 ASN A C 1
ATOM 598 O O . ASN A 1 83 ? -12.867 17.828 0.088 1 90.94 83 ASN A O 1
ATOM 602 N N . LYS A 1 84 ? -13.398 16.312 -1.441 1 93.12 84 LYS A N 1
ATOM 603 C CA . LYS A 1 84 ? -14.719 16.906 -1.641 1 93.12 84 LYS A CA 1
ATOM 604 C C . LYS A 1 84 ? -15.711 16.422 -0.592 1 93.12 84 LYS A C 1
ATOM 606 O O . LYS A 1 84 ? -16.484 17.203 -0.048 1 93.12 84 LYS A O 1
ATOM 611 N N . TYR A 1 85 ? -15.711 15.062 -0.322 1 95 85 TYR A N 1
ATOM 612 C CA . TYR A 1 85 ? -16.797 14.484 0.467 1 95 85 TYR A CA 1
ATOM 613 C C . TYR A 1 85 ? -16.297 14.047 1.838 1 95 85 TYR A C 1
ATOM 615 O O . TYR A 1 85 ? -17.094 13.742 2.729 1 95 85 TYR A O 1
ATOM 623 N N . GLY A 1 86 ? -15.039 13.977 2.021 1 93.81 86 GLY A N 1
ATOM 624 C CA . GLY A 1 86 ? -14.477 13.484 3.27 1 93.81 86 GLY A CA 1
ATOM 625 C C . GLY A 1 86 ? -14.188 12 3.254 1 93.81 86 GLY A C 1
ATOM 626 O O . GLY A 1 86 ? -14.797 11.25 2.48 1 93.81 86 GLY A O 1
ATOM 627 N N . ALA A 1 87 ? -13.367 11.602 4.121 1 96.06 87 ALA A N 1
ATOM 628 C CA . ALA A 1 87 ? -12.898 10.219 4.176 1 96.06 87 ALA A CA 1
ATOM 629 C C . ALA A 1 87 ? -14.023 9.281 4.59 1 96.06 87 ALA A C 1
ATOM 631 O O . ALA A 1 87 ? -14.172 8.195 4.027 1 96.06 87 ALA A O 1
ATOM 632 N N . ARG A 1 88 ? -14.828 9.68 5.527 1 97.19 88 ARG A N 1
ATOM 633 C CA . ARG A 1 88 ? -15.891 8.836 6.062 1 97.19 88 ARG A CA 1
ATOM 634 C C . ARG A 1 88 ? -16.859 8.398 4.961 1 97.19 88 ARG A C 1
ATOM 636 O O . ARG A 1 88 ? -17.078 7.203 4.773 1 97.19 88 ARG A O 1
ATOM 643 N N . LYS A 1 89 ? -17.344 9.312 4.18 1 97.94 89 LYS A N 1
ATOM 644 C CA . LYS A 1 89 ? -18.312 9.008 3.131 1 97.94 89 LYS A CA 1
ATOM 645 C C . LYS A 1 89 ? -17.688 8.172 2.023 1 97.94 89 LYS A C 1
ATOM 647 O O . LYS A 1 89 ? -18.312 7.27 1.478 1 97.94 89 LYS A O 1
ATOM 652 N N . VAL A 1 90 ? -16.5 8.484 1.71 1 98.5 90 VAL A N 1
ATOM 653 C CA . VAL A 1 90 ? -15.82 7.801 0.614 1 98.5 90 VAL A CA 1
ATOM 654 C C . VAL A 1 90 ? -15.578 6.34 0.987 1 98.5 90 VAL A C 1
ATOM 656 O O . VAL A 1 90 ? -15.805 5.438 0.179 1 98.5 90 VAL A O 1
ATOM 659 N N . VAL A 1 91 ? -15.148 6.086 2.232 1 98.69 91 VAL A N 1
ATOM 660 C CA . VAL A 1 91 ? -14.875 4.723 2.674 1 98.69 91 VAL A CA 1
ATOM 661 C C . VAL A 1 91 ? -16.172 3.924 2.729 1 98.69 91 VAL A C 1
ATOM 663 O O . VAL A 1 91 ? -16.234 2.775 2.277 1 98.69 91 VAL A O 1
ATOM 666 N N . ILE A 1 92 ? -17.203 4.484 3.283 1 98.75 92 ILE A N 1
ATOM 667 C CA . ILE A 1 92 ? -18.5 3.803 3.367 1 98.75 92 ILE A CA 1
ATOM 668 C C . ILE A 1 92 ? -19 3.486 1.962 1 98.75 92 ILE A C 1
ATOM 670 O O . ILE A 1 92 ? -19.438 2.363 1.69 1 98.75 92 ILE A O 1
ATOM 674 N N . GLY A 1 93 ? -18.906 4.438 1.076 1 98.75 93 GLY A N 1
ATOM 675 C CA . GLY A 1 93 ? -19.281 4.203 -0.309 1 98.75 93 GLY A CA 1
ATOM 676 C C . GLY A 1 93 ? -18.484 3.102 -0.97 1 98.75 93 GLY A C 1
ATOM 677 O O . GLY A 1 93 ? -19.031 2.264 -1.686 1 98.75 93 GLY A O 1
ATOM 678 N N . GLY A 1 94 ? -17.188 3.119 -0.739 1 98.88 94 GLY A N 1
ATOM 679 C CA . GLY A 1 94 ? -16.328 2.094 -1.299 1 98.88 94 GLY A CA 1
ATOM 680 C C . GLY A 1 94 ? -16.656 0.698 -0.804 1 98.88 94 GLY A C 1
ATOM 681 O O . GLY A 1 94 ? -16.625 -0.262 -1.577 1 98.88 94 GLY A O 1
ATOM 682 N N . ALA A 1 95 ? -16.906 0.598 0.495 1 98.88 95 ALA A N 1
ATOM 683 C CA . ALA A 1 95 ? -17.266 -0.692 1.074 1 98.88 95 ALA A CA 1
ATOM 684 C C . ALA A 1 95 ? -18.531 -1.258 0.408 1 98.88 95 ALA A C 1
ATOM 686 O O . ALA A 1 95 ? -18.578 -2.449 0.092 1 98.88 95 ALA A O 1
ATOM 687 N N . PHE A 1 96 ? -19.438 -0.437 0.122 1 98.88 96 PHE A N 1
ATOM 688 C CA . PHE A 1 96 ? -20.672 -0.896 -0.502 1 98.88 96 PHE A CA 1
ATOM 689 C C . PHE A 1 96 ? -20.453 -1.215 -1.976 1 98.88 96 PHE A C 1
ATOM 691 O O . PHE A 1 96 ? -21 -2.186 -2.498 1 98.88 96 PHE A O 1
ATOM 698 N N . ILE A 1 97 ? -19.688 -0.427 -2.652 1 98.88 97 ILE A N 1
ATOM 699 C CA . ILE A 1 97 ? -19.391 -0.675 -4.059 1 98.88 97 ILE A CA 1
ATOM 700 C C . ILE A 1 97 ? -18.672 -2.012 -4.211 1 98.88 97 ILE A C 1
ATOM 702 O O . ILE A 1 97 ? -19.125 -2.891 -4.949 1 98.88 97 ILE A O 1
ATOM 706 N N . SER A 1 98 ? -17.641 -2.195 -3.492 1 98.88 98 SER A N 1
ATOM 707 C CA . SER A 1 98 ? -16.844 -3.416 -3.619 1 98.88 98 SER A CA 1
ATOM 708 C C . SER A 1 98 ? -17.594 -4.617 -3.045 1 98.88 98 SER A C 1
ATOM 710 O O . SER A 1 98 ? -17.562 -5.703 -3.627 1 98.88 98 SER A O 1
ATOM 712 N N . GLY A 1 99 ? -18.172 -4.434 -1.846 1 98.81 99 GLY A N 1
ATOM 713 C CA . GLY A 1 99 ? -18.938 -5.531 -1.293 1 98.81 99 GLY A CA 1
ATOM 714 C C . GLY A 1 99 ? -20.016 -6.043 -2.238 1 98.81 99 GLY A C 1
ATOM 715 O O . GLY A 1 99 ? -20.141 -7.254 -2.449 1 98.81 99 GLY A O 1
ATOM 716 N N . THR A 1 100 ? -20.734 -5.172 -2.805 1 98.88 100 THR A N 1
ATOM 717 C CA . THR A 1 100 ? -21.797 -5.547 -3.744 1 98.88 100 THR A CA 1
ATOM 718 C C . THR A 1 100 ? -21.188 -6.172 -5.004 1 98.88 100 THR A C 1
ATOM 720 O O . THR A 1 100 ? -21.75 -7.133 -5.543 1 98.88 100 THR A O 1
ATOM 723 N N . ALA A 1 101 ? -20.141 -5.586 -5.488 1 98.81 101 ALA A N 1
ATOM 724 C CA . ALA A 1 101 ? -19.453 -6.164 -6.645 1 98.81 101 ALA A CA 1
ATOM 725 C C . ALA A 1 101 ? -19.094 -7.621 -6.391 1 98.81 101 ALA A C 1
ATOM 727 O O . ALA A 1 101 ? -19.312 -8.484 -7.246 1 98.81 101 ALA A O 1
ATOM 728 N N . PHE A 1 102 ? -18.547 -7.918 -5.227 1 98.69 102 PHE A N 1
ATOM 729 C CA . PHE A 1 102 ? -18.141 -9.281 -4.887 1 98.69 102 PHE A CA 1
ATOM 730 C C . PHE A 1 102 ? -19.359 -10.195 -4.816 1 98.69 102 PHE A C 1
ATOM 732 O O . PHE A 1 102 ? -19.328 -11.328 -5.305 1 98.69 102 PHE A O 1
ATOM 739 N N . VAL A 1 103 ? -20.438 -9.727 -4.262 1 98.62 103 VAL A N 1
ATOM 740 C CA . VAL A 1 103 ? -21.641 -10.539 -4.145 1 98.62 103 VAL A CA 1
ATOM 741 C C . VAL A 1 103 ? -22.172 -10.883 -5.535 1 98.62 103 VAL A C 1
ATOM 743 O O . VAL A 1 103 ? -22.484 -12.047 -5.812 1 98.62 103 VAL A O 1
ATOM 746 N N . ILE A 1 104 ? -22.172 -9.93 -6.43 1 98.44 104 ILE A N 1
ATOM 747 C CA . ILE A 1 104 ? -22.797 -10.102 -7.738 1 98.44 104 ILE A CA 1
ATOM 748 C C . ILE A 1 104 ? -21.828 -10.844 -8.672 1 98.44 104 ILE A C 1
ATOM 750 O O . ILE A 1 104 ? -22.266 -11.484 -9.633 1 98.44 104 ILE A O 1
ATOM 754 N N . SER A 1 105 ? -20.578 -10.781 -8.406 1 98.25 105 SER A N 1
ATOM 755 C CA . SER A 1 105 ? -19.578 -11.328 -9.312 1 98.25 105 SER A CA 1
ATOM 756 C C . SER A 1 105 ? -19.719 -12.844 -9.461 1 98.25 105 SER A C 1
ATOM 758 O O . SER A 1 105 ? -19.422 -13.398 -10.516 1 98.25 105 SER A O 1
ATOM 760 N N . VAL A 1 106 ? -20.188 -13.492 -8.422 1 97.12 106 VAL A N 1
ATOM 761 C CA . VAL A 1 106 ? -20.312 -14.945 -8.406 1 97.12 106 VAL A CA 1
ATOM 762 C C . VAL A 1 106 ? -21.312 -15.398 -9.469 1 97.12 106 VAL A C 1
ATOM 764 O O . VAL A 1 106 ? -21.219 -16.516 -9.977 1 97.12 106 VAL A O 1
ATOM 767 N N . ALA A 1 107 ? -22.219 -14.594 -9.875 1 97 107 ALA A N 1
ATOM 768 C CA . ALA A 1 107 ? -23.25 -14.938 -10.852 1 97 107 ALA A CA 1
ATOM 769 C C . ALA A 1 107 ? -22.828 -14.539 -12.266 1 97 107 ALA A C 1
ATOM 771 O O . ALA A 1 107 ? -23.625 -14.578 -13.195 1 97 107 ALA A O 1
ATOM 772 N N . SER A 1 108 ? -21.578 -14.273 -12.469 1 97.81 108 SER A N 1
ATOM 773 C CA . SER A 1 108 ? -21.109 -13.828 -13.773 1 97.81 108 SER A CA 1
ATOM 774 C C . SER A 1 108 ? -21.203 -14.945 -14.805 1 97.81 108 SER A C 1
ATOM 776 O O . SER A 1 108 ? -20.766 -16.062 -14.555 1 97.81 108 SER A O 1
ATOM 778 N N . PRO A 1 109 ? -21.703 -14.633 -16 1 96.44 109 PRO A N 1
ATOM 779 C CA . PRO A 1 109 ? -21.875 -15.664 -17.031 1 96.44 109 PRO A CA 1
ATOM 780 C C . PRO A 1 109 ? -20.562 -16.031 -17.719 1 96.44 109 PRO A C 1
ATOM 782 O O . PRO A 1 109 ? -20.453 -17.109 -18.297 1 96.44 109 PRO A O 1
ATOM 785 N N . ASN A 1 110 ? -19.672 -15.078 -17.734 1 96.88 110 ASN A N 1
ATOM 786 C CA . ASN A 1 110 ? -18.375 -15.352 -18.344 1 96.88 110 ASN A CA 1
ATOM 787 C C . ASN A 1 110 ? -17.25 -14.602 -17.641 1 96.88 110 ASN A C 1
ATOM 789 O O . ASN A 1 110 ? -17.5 -13.789 -16.75 1 96.88 110 ASN A O 1
ATOM 793 N N . ILE A 1 111 ? -16.094 -14.922 -18.047 1 97 111 ILE A N 1
ATOM 794 C CA . ILE A 1 111 ? -14.922 -14.438 -17.328 1 97 111 ILE A CA 1
ATOM 795 C C . ILE A 1 111 ? -14.797 -12.93 -17.516 1 97 111 ILE A C 1
ATOM 797 O O . ILE A 1 111 ? -14.312 -12.227 -16.625 1 97 111 ILE A O 1
ATOM 801 N N . TYR A 1 112 ? -15.195 -12.391 -18.609 1 96.94 112 TYR A N 1
ATOM 802 C CA . TYR A 1 112 ? -15.055 -10.961 -18.891 1 96.94 112 TYR A CA 1
ATOM 803 C C . TYR A 1 112 ? -15.977 -10.148 -17.984 1 96.94 112 TYR A C 1
ATOM 805 O O . TYR A 1 112 ? -15.586 -9.094 -17.469 1 96.94 112 TYR A O 1
ATOM 813 N N . PHE A 1 113 ? -17.156 -10.695 -17.859 1 97.69 113 PHE A N 1
ATOM 814 C CA . PHE A 1 113 ? -18.078 -10.055 -16.938 1 97.69 113 PHE A CA 1
ATOM 815 C C . PHE A 1 113 ? -17.547 -10.141 -15.508 1 97.69 113 PHE A C 1
ATOM 817 O O . PHE A 1 113 ? -17.688 -9.195 -14.727 1 97.69 113 PHE A O 1
ATOM 824 N N . PHE A 1 114 ? -17 -11.242 -15.195 1 98.19 114 PHE A N 1
ATOM 825 C CA . PHE A 1 114 ? -16.391 -11.414 -13.875 1 98.19 114 PHE A CA 1
ATOM 826 C C . PHE A 1 114 ? -15.25 -10.43 -13.672 1 98.19 114 PHE A C 1
ATOM 828 O O . PHE A 1 114 ? -15.133 -9.82 -12.609 1 98.19 114 PHE A O 1
ATOM 835 N N . MET A 1 115 ? -14.492 -10.211 -14.648 1 97.56 115 MET A N 1
ATOM 836 C CA . MET A 1 115 ? -13.383 -9.266 -14.594 1 97.56 115 MET A CA 1
ATOM 837 C C . MET A 1 115 ? -13.891 -7.844 -14.383 1 97.56 115 MET A C 1
ATOM 839 O O . MET A 1 115 ? -13.297 -7.074 -13.625 1 97.56 115 MET A O 1
ATOM 843 N N . LEU A 1 116 ? -14.875 -7.551 -14.961 1 98.12 116 LEU A N 1
ATOM 844 C CA . LEU A 1 116 ? -15.43 -6.203 -14.867 1 98.12 116 LEU A CA 1
ATOM 845 C C . LEU A 1 116 ? -15.992 -5.945 -13.469 1 98.12 116 LEU A C 1
ATOM 847 O O . LEU A 1 116 ? -15.719 -4.902 -12.867 1 98.12 116 LEU A O 1
ATOM 851 N N . ILE A 1 117 ? -16.734 -6.863 -12.992 1 98.38 117 ILE A N 1
ATOM 852 C CA . ILE A 1 117 ? -17.438 -6.66 -11.727 1 98.38 117 ILE A CA 1
ATOM 853 C C . ILE A 1 117 ? -16.484 -6.887 -10.562 1 98.38 117 ILE A C 1
ATOM 855 O O . ILE A 1 117 ? -16.281 -6 -9.727 1 98.38 117 ILE A O 1
ATOM 859 N N . TYR A 1 118 ? -15.82 -7.965 -10.539 1 97.94 118 TYR A N 1
ATOM 860 C CA . TYR A 1 118 ? -14.898 -8.328 -9.469 1 97.94 118 TYR A CA 1
ATOM 861 C C . TYR A 1 118 ? -13.617 -7.496 -9.547 1 97.94 118 TYR A C 1
ATOM 863 O O . TYR A 1 118 ? -13.18 -6.93 -8.547 1 97.94 118 TYR A O 1
ATOM 871 N N . GLY A 1 119 ? -13.055 -7.434 -10.711 1 97.12 119 GLY A N 1
ATOM 872 C CA . GLY A 1 119 ? -11.766 -6.781 -10.906 1 97.12 119 GLY A CA 1
ATOM 873 C C . GLY A 1 119 ? -11.859 -5.27 -10.922 1 97.12 119 GLY A C 1
ATOM 874 O O . GLY A 1 119 ? -11.227 -4.59 -10.109 1 97.12 119 GLY A O 1
ATOM 875 N N . VAL A 1 120 ? -12.688 -4.75 -11.727 1 97.88 120 VAL A N 1
ATOM 876 C CA . VAL A 1 120 ? -12.727 -3.309 -11.953 1 97.88 120 VAL A CA 1
ATOM 877 C C . VAL A 1 120 ? -13.594 -2.641 -10.891 1 97.88 120 VAL A C 1
ATOM 879 O O . VAL A 1 120 ? -13.109 -1.809 -10.117 1 97.88 120 VAL A O 1
ATOM 882 N N . LEU A 1 121 ? -14.859 -3.033 -10.812 1 98.69 121 LEU A N 1
ATOM 883 C CA . LEU A 1 121 ? -15.75 -2.412 -9.836 1 98.69 121 LEU A CA 1
ATOM 884 C C . LEU A 1 121 ? -15.297 -2.711 -8.414 1 98.69 121 LEU A C 1
ATOM 886 O O . LEU A 1 121 ? -15.328 -1.83 -7.551 1 98.69 121 LEU A O 1
ATOM 890 N N . GLY A 1 122 ? -14.945 -3.953 -8.195 1 98.69 122 GLY A N 1
ATOM 891 C CA . GLY A 1 122 ? -14.352 -4.289 -6.906 1 98.69 122 GLY A CA 1
ATOM 892 C C . GLY A 1 122 ? -13.117 -3.471 -6.586 1 98.69 122 GLY A C 1
ATOM 893 O O . GLY A 1 122 ? -12.961 -2.994 -5.461 1 98.69 122 GLY A O 1
ATOM 894 N N . GLY A 1 123 ? -12.258 -3.266 -7.59 1 98.31 123 GLY A N 1
ATOM 895 C CA . GLY A 1 123 ? -11.047 -2.479 -7.426 1 98.31 123 GLY A CA 1
ATOM 896 C C . GLY A 1 123 ? -11.32 -1.018 -7.125 1 98.31 123 GLY A C 1
ATOM 897 O O . GLY A 1 123 ? -10.641 -0.41 -6.297 1 98.31 123 GLY A O 1
ATOM 898 N N . VAL A 1 124 ? -12.297 -0.478 -7.766 1 98.62 124 VAL A N 1
ATOM 899 C CA . VAL A 1 124 ? -12.672 0.911 -7.516 1 98.62 124 VAL A CA 1
ATOM 900 C C . VAL A 1 124 ? -13.094 1.081 -6.059 1 98.62 124 VAL A C 1
ATOM 902 O O . VAL A 1 124 ? -12.648 2.006 -5.379 1 98.62 124 VAL A O 1
ATOM 905 N N . GLY A 1 125 ? -13.93 0.179 -5.613 1 98.81 125 GLY A N 1
ATOM 906 C CA . GLY A 1 125 ? -14.336 0.225 -4.219 1 98.81 125 GLY A CA 1
ATOM 907 C C . GLY A 1 125 ? -13.18 0.061 -3.254 1 98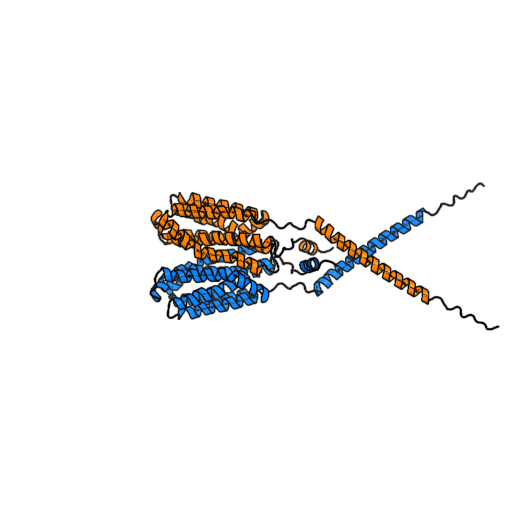.81 125 GLY A C 1
ATOM 908 O O . GLY A 1 125 ? -13.102 0.757 -2.24 1 98.81 125 GLY A O 1
ATOM 909 N N . PHE A 1 126 ? -12.281 -0.769 -3.572 1 98.62 126 PHE A N 1
ATOM 910 C CA . PHE A 1 126 ? -11.109 -1.003 -2.738 1 98.62 126 PHE A CA 1
ATOM 911 C C . PHE A 1 126 ? -10.234 0.245 -2.666 1 98.62 126 PHE A C 1
ATOM 913 O O . PHE A 1 126 ? -9.695 0.572 -1.608 1 98.62 126 PHE A O 1
ATOM 920 N N . GLY A 1 127 ? -10.102 0.893 -3.791 1 98.38 127 GLY A N 1
ATOM 921 C CA . GLY A 1 127 ? -9.375 2.152 -3.768 1 98.38 127 GLY A CA 1
ATOM 922 C C . GLY A 1 127 ? -10.008 3.186 -2.854 1 98.38 127 GLY A C 1
ATOM 923 O O . GLY A 1 127 ? -9.305 3.932 -2.172 1 98.38 127 GLY A O 1
ATOM 924 N N . MET A 1 128 ? -11.312 3.195 -2.828 1 98.69 128 MET A N 1
ATOM 925 C CA . MET A 1 128 ? -12.07 4.141 -2.021 1 98.69 128 MET A CA 1
ATOM 926 C C . MET A 1 128 ? -11.977 3.801 -0.539 1 98.69 128 MET A C 1
ATOM 928 O O . MET A 1 128 ? -12.336 4.613 0.315 1 98.69 128 MET A O 1
ATOM 932 N N . ILE A 1 129 ? -11.555 2.609 -0.261 1 98.69 129 ILE A N 1
ATOM 933 C CA . ILE A 1 129 ? -11.352 2.217 1.13 1 98.69 129 ILE A CA 1
ATOM 934 C C . ILE A 1 129 ? -9.891 2.438 1.521 1 98.69 129 ILE A C 1
ATOM 936 O O . ILE A 1 129 ? -9.602 3.051 2.553 1 98.69 129 ILE A O 1
ATOM 940 N N . TYR A 1 130 ? -9.023 2.086 0.691 1 97.75 130 TYR A N 1
ATOM 941 C CA . TYR A 1 130 ? -7.59 2.004 0.971 1 97.75 130 TYR A CA 1
ATOM 942 C C . TYR A 1 130 ? -6.98 3.393 1.11 1 97.75 130 TYR A C 1
ATOM 944 O O . TYR A 1 130 ? -6.363 3.707 2.131 1 97.75 130 TYR A O 1
ATOM 952 N N . LEU A 1 131 ? -7.199 4.246 0.164 1 97.12 131 LEU A N 1
ATOM 953 C CA . LEU A 1 131 ? -6.527 5.539 0.124 1 97.12 131 LEU A CA 1
ATOM 954 C C . LEU A 1 131 ? -6.965 6.418 1.29 1 97.12 131 LEU A C 1
ATOM 956 O O . LEU A 1 131 ? -6.129 6.945 2.025 1 97.12 131 LEU A O 1
ATOM 960 N N . PRO A 1 132 ? -8.25 6.547 1.507 1 97.25 132 PRO A N 1
ATOM 961 C CA . PRO A 1 132 ? -8.648 7.379 2.645 1 97.25 132 PRO A CA 1
ATOM 962 C C . PRO A 1 132 ? -8.133 6.844 3.977 1 97.25 132 PRO A C 1
ATOM 964 O O . PRO A 1 132 ? -7.855 7.625 4.895 1 97.25 132 PRO A O 1
ATOM 967 N N . ALA A 1 133 ? -8 5.551 4.066 1 96.94 133 ALA A N 1
ATOM 968 C CA . ALA A 1 133 ? -7.492 4.957 5.301 1 96.94 133 ALA A CA 1
ATOM 969 C C . ALA A 1 133 ? -6.066 5.418 5.582 1 96.94 133 ALA A C 1
ATOM 971 O O . ALA A 1 133 ? -5.684 5.59 6.742 1 96.94 133 ALA A O 1
ATOM 972 N N . ILE A 1 134 ? -5.363 5.617 4.582 1 94.62 134 ILE A N 1
ATOM 973 C CA . ILE A 1 134 ? -3.982 6.066 4.742 1 94.62 134 ILE A CA 1
ATOM 974 C C . ILE A 1 134 ? -3.957 7.566 5.012 1 94.62 134 ILE A C 1
ATOM 976 O O . ILE A 1 134 ? -3.268 8.031 5.922 1 94.62 134 ILE A O 1
ATOM 980 N N . VAL A 1 135 ? -4.715 8.32 4.328 1 93.81 135 VAL A N 1
ATOM 981 C CA . VAL A 1 135 ? -4.664 9.781 4.34 1 93.81 135 VAL A CA 1
ATOM 982 C C . VAL A 1 135 ? -5.195 10.305 5.672 1 93.81 135 VAL A C 1
ATOM 984 O O . VAL A 1 135 ? -4.676 11.289 6.211 1 93.81 135 VAL A O 1
ATOM 987 N N . VAL A 1 136 ? -6.199 9.664 6.172 1 93.94 136 VAL A N 1
ATOM 988 C CA . VAL A 1 136 ? -6.855 10.156 7.379 1 93.94 136 VAL A CA 1
ATOM 989 C C . VAL A 1 136 ? -5.883 10.102 8.555 1 93.94 136 VAL A C 1
ATOM 991 O O . VAL A 1 136 ? -5.918 10.961 9.445 1 93.94 136 VAL A O 1
ATOM 994 N N . VAL A 1 137 ? -5.055 9.141 8.57 1 93.56 137 VAL A N 1
ATOM 995 C CA . VAL A 1 137 ? -4.043 9.055 9.617 1 93.56 137 VAL A CA 1
ATOM 996 C C . VAL A 1 137 ? -3.156 10.297 9.586 1 93.56 137 VAL A C 1
ATOM 998 O O . VAL A 1 137 ? -2.814 10.844 10.633 1 93.56 137 VAL A O 1
ATOM 1001 N N . GLY A 1 138 ? -2.861 10.797 8.422 1 88.25 138 GLY A N 1
ATOM 1002 C CA . GLY A 1 138 ? -2.047 11.992 8.266 1 88.25 138 GLY A CA 1
ATOM 1003 C C . GLY A 1 138 ? -2.744 13.258 8.734 1 88.25 138 GLY A C 1
ATOM 1004 O O . GLY A 1 138 ? -2.088 14.25 9.062 1 88.25 138 GLY A O 1
ATOM 1005 N N . TYR A 1 139 ? -4.02 13.164 8.75 1 87 139 TYR A N 1
ATOM 1006 C CA . TYR A 1 139 ? -4.77 14.312 9.25 1 87 139 TYR A CA 1
ATOM 1007 C C . TYR A 1 139 ? -4.727 14.367 10.773 1 87 139 TYR A C 1
ATOM 1009 O O . TYR A 1 139 ? -4.73 15.445 11.359 1 87 139 TYR A O 1
ATOM 1017 N N . TYR A 1 140 ? -4.641 13.289 11.375 1 90.25 140 TYR A N 1
ATOM 1018 C CA . TYR A 1 140 ? -4.805 13.219 12.82 1 90.25 140 TYR A CA 1
ATOM 1019 C C . TYR A 1 140 ? -3.451 13.25 13.523 1 90.25 140 TYR A C 1
ATOM 1021 O O . TYR A 1 140 ? -3.379 13.461 14.734 1 90.25 140 TYR A O 1
ATOM 1029 N N . PHE A 1 141 ? -2.436 12.984 12.758 1 89.25 141 PHE A N 1
ATOM 1030 C CA . PHE A 1 141 ? -1.12 12.914 13.383 1 89.25 141 PHE A CA 1
ATOM 1031 C C . PHE A 1 141 ? -0.132 13.828 12.672 1 89.25 141 PHE A C 1
ATOM 1033 O O . PHE A 1 141 ? -0.129 13.898 11.438 1 89.25 141 PHE A O 1
ATOM 1040 N N . GLU A 1 142 ? 0.629 14.453 13.516 1 83.19 142 GLU A N 1
ATOM 1041 C CA . GLU A 1 142 ? 1.703 15.281 12.969 1 83.19 142 GLU A CA 1
ATOM 1042 C C . GLU A 1 142 ? 3.072 14.758 13.406 1 83.19 142 GLU A C 1
ATOM 1044 O O . GLU A 1 142 ? 3.816 14.211 12.594 1 83.19 142 GLU A O 1
ATOM 1049 N N . SER A 1 143 ? 3.35 14.758 14.734 1 82.69 143 SER A N 1
ATOM 1050 C CA . SER A 1 143 ? 4.645 14.336 15.258 1 82.69 143 SER A CA 1
ATOM 1051 C C . SER A 1 143 ? 4.816 12.82 15.156 1 82.69 143 SER A C 1
ATOM 1053 O O . SER A 1 143 ? 5.93 12.328 14.977 1 82.69 143 SER A O 1
ATOM 1055 N N . LYS A 1 144 ? 3.742 12.117 15.25 1 91.12 144 LYS A N 1
ATOM 1056 C CA . LYS A 1 144 ? 3.797 10.656 15.242 1 91.12 144 LYS A CA 1
ATOM 1057 C C . LYS A 1 144 ? 3.207 10.102 13.953 1 91.12 144 LYS A C 1
ATOM 1059 O O . LYS A 1 144 ? 2.773 8.945 13.906 1 91.12 144 LYS A O 1
ATOM 1064 N N . ARG A 1 145 ? 3.242 10.875 13 1 91.62 145 ARG A N 1
ATOM 1065 C CA . ARG A 1 145 ? 2.594 10.508 11.742 1 91.62 145 ARG A CA 1
ATOM 1066 C C . ARG A 1 145 ? 3.236 9.266 11.141 1 91.62 145 ARG A C 1
ATOM 1068 O O . ARG A 1 145 ? 2.537 8.367 10.656 1 91.62 145 ARG A O 1
ATOM 1075 N N . ALA A 1 146 ? 4.496 9.273 11.188 1 92.62 146 ALA A N 1
ATOM 1076 C CA . ALA A 1 146 ? 5.203 8.156 10.562 1 92.62 146 ALA A CA 1
ATOM 1077 C C . ALA A 1 146 ? 4.895 6.844 11.281 1 92.62 146 ALA A C 1
ATOM 1079 O O . ALA A 1 146 ? 4.609 5.832 10.641 1 92.62 146 ALA A O 1
ATOM 1080 N N . ILE A 1 147 ? 4.906 6.82 12.555 1 95.12 147 ILE A N 1
ATOM 1081 C CA . ILE A 1 147 ? 4.621 5.625 13.336 1 95.12 147 ILE A CA 1
ATOM 1082 C C . ILE A 1 147 ? 3.156 5.23 13.164 1 95.12 147 ILE A C 1
ATOM 1084 O O . ILE A 1 147 ? 2.84 4.059 12.969 1 95.12 147 ILE A O 1
ATOM 1088 N N . ALA A 1 148 ? 2.301 6.234 13.258 1 96.25 148 ALA A N 1
ATOM 1089 C CA . ALA A 1 148 ? 0.871 5.977 13.094 1 96.25 148 ALA A CA 1
ATOM 1090 C C . ALA A 1 148 ? 0.575 5.363 11.734 1 96.25 148 ALA A C 1
ATOM 1092 O O . ALA A 1 148 ? -0.171 4.387 11.633 1 96.25 148 ALA A O 1
ATOM 1093 N N . THR A 1 149 ? 1.156 5.902 10.758 1 95.56 149 THR A N 1
ATOM 1094 C CA . THR A 1 149 ? 0.98 5.363 9.414 1 95.56 149 THR A CA 1
ATOM 1095 C C . THR A 1 149 ? 1.586 3.969 9.312 1 95.56 149 THR A C 1
ATOM 1097 O O . THR A 1 149 ? 1.018 3.086 8.664 1 95.56 149 THR A O 1
ATOM 1100 N N . GLY A 1 150 ? 2.713 3.781 9.883 1 96.56 150 GLY A N 1
ATOM 1101 C CA . GLY A 1 150 ? 3.328 2.463 9.906 1 96.56 150 GLY A CA 1
ATOM 1102 C C . GLY A 1 150 ? 2.438 1.397 10.516 1 96.56 150 GLY A C 1
ATOM 1103 O O . GLY A 1 150 ? 2.352 0.282 10 1 96.56 150 GLY A O 1
ATOM 1104 N N . ILE A 1 151 ? 1.822 1.701 11.562 1 97.12 151 ILE A N 1
ATOM 1105 C CA . ILE A 1 151 ? 0.911 0.764 12.211 1 97.12 151 ILE A CA 1
ATOM 1106 C C . ILE A 1 151 ? -0.275 0.478 11.289 1 97.12 151 ILE A C 1
ATOM 1108 O O . ILE A 1 151 ? -0.688 -0.674 11.141 1 97.12 151 ILE A O 1
ATOM 1112 N N . ALA A 1 152 ? -0.814 1.522 10.711 1 97.06 152 ALA A N 1
ATOM 1113 C CA . ALA A 1 152 ? -1.932 1.354 9.781 1 97.06 152 ALA A CA 1
ATOM 1114 C C . ALA A 1 152 ? -1.558 0.419 8.641 1 97.06 152 ALA A C 1
ATOM 1116 O O . ALA A 1 152 ? -2.314 -0.496 8.305 1 97.06 152 ALA A O 1
ATOM 1117 N N . VAL A 1 153 ? -0.41 0.6 8.109 1 94.75 153 VAL A N 1
ATOM 1118 C CA . VAL A 1 153 ? 0.045 -0.165 6.953 1 94.75 153 VAL A CA 1
ATOM 1119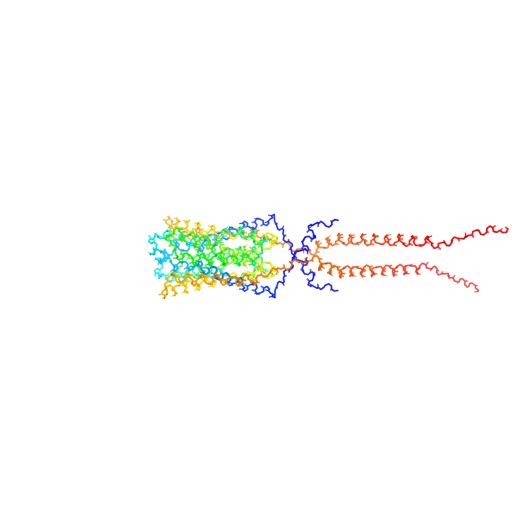 C C . VAL A 1 153 ? 0.396 -1.589 7.383 1 94.75 153 VAL A C 1
ATOM 1121 O O . VAL A 1 153 ? 0.261 -2.531 6.598 1 94.75 153 VAL A O 1
ATOM 1124 N N . ALA A 1 154 ? 0.784 -1.765 8.609 1 96.94 154 ALA A N 1
ATOM 1125 C CA . ALA A 1 154 ? 1.086 -3.098 9.125 1 96.94 154 ALA A CA 1
ATOM 1126 C C . ALA A 1 154 ? -0.138 -4.008 9.047 1 96.94 154 ALA A C 1
ATOM 1128 O O . ALA A 1 154 ? -0.006 -5.23 8.977 1 96.94 154 ALA A O 1
ATOM 1129 N N . GLY A 1 155 ? -1.28 -3.438 9.078 1 97.38 155 GLY A N 1
ATOM 1130 C CA . GLY A 1 155 ? -2.49 -4.211 8.852 1 97.38 155 GLY A CA 1
ATOM 1131 C C . GLY A 1 155 ? -2.477 -4.973 7.539 1 97.38 155 GLY A C 1
ATOM 1132 O O . GLY A 1 155 ? -2.887 -6.133 7.484 1 97.38 155 GLY A O 1
ATOM 1133 N N . SER A 1 156 ? -2.006 -4.281 6.523 1 95.88 156 SER A N 1
ATOM 1134 C CA . SER A 1 156 ? -1.878 -4.934 5.223 1 95.88 156 SER A CA 1
ATOM 1135 C C . SER A 1 156 ? -0.969 -6.156 5.309 1 95.88 156 SER A C 1
ATOM 1137 O O . SER A 1 156 ? -1.254 -7.188 4.699 1 95.88 156 SER A O 1
ATOM 1139 N N . GLY A 1 157 ? 0.09 -6.008 6.012 1 93.94 157 GLY A N 1
ATOM 1140 C CA . GLY A 1 157 ? 0.989 -7.133 6.199 1 93.94 157 GLY A CA 1
ATOM 1141 C C . GLY A 1 157 ? 0.322 -8.328 6.859 1 93.94 157 GLY A C 1
ATOM 1142 O O . GLY A 1 157 ? 0.445 -9.453 6.383 1 93.94 157 GLY A O 1
ATOM 1143 N N . VAL A 1 158 ? -0.396 -8.109 7.848 1 95.06 158 VAL A N 1
ATOM 1144 C CA . VAL A 1 158 ? -1.119 -9.164 8.547 1 95.06 158 VAL A CA 1
ATOM 1145 C C . VAL A 1 158 ? -2.148 -9.797 7.609 1 95.06 158 VAL A C 1
ATOM 1147 O O . VAL A 1 158 ? -2.252 -11.023 7.523 1 95.06 158 VAL A O 1
ATOM 1150 N N . GLY A 1 159 ? -2.838 -8.992 6.938 1 95.25 159 GLY A N 1
ATOM 1151 C CA . GLY A 1 159 ? -3.84 -9.492 6.008 1 95.25 159 GLY A CA 1
ATOM 1152 C C . GLY A 1 159 ? -3.256 -10.359 4.906 1 95.25 159 GLY A C 1
ATOM 1153 O O . GLY A 1 159 ? -3.785 -11.43 4.609 1 95.25 159 GLY A O 1
ATOM 1154 N N . THR A 1 160 ? -2.207 -9.875 4.332 1 91.12 160 THR A N 1
ATOM 1155 C CA . THR A 1 160 ? -1.602 -10.578 3.205 1 91.12 160 THR A CA 1
ATOM 1156 C C . THR A 1 160 ? -1.021 -11.922 3.652 1 91.12 160 THR A C 1
ATOM 1158 O O . THR A 1 160 ? -0.925 -12.859 2.859 1 91.12 160 THR A O 1
ATOM 1161 N N . MET A 1 161 ? -0.684 -12.008 4.848 1 87.94 161 MET A N 1
ATOM 1162 C CA . MET A 1 161 ? -0.11 -13.25 5.363 1 87.94 161 MET A CA 1
ATOM 1163 C C . MET A 1 161 ? -1.206 -14.219 5.801 1 87.94 161 MET A C 1
ATOM 1165 O O . MET A 1 161 ? -1.113 -15.422 5.555 1 87.94 161 MET A O 1
ATOM 1169 N N . VAL A 1 162 ? -2.266 -13.797 6.316 1 91.69 162 VAL A N 1
ATOM 1170 C CA . VAL A 1 162 ? -3.242 -14.648 6.992 1 91.69 162 VAL A CA 1
ATOM 1171 C C . VAL A 1 162 ? -4.383 -14.984 6.035 1 91.69 162 VAL A C 1
ATOM 1173 O O . VAL A 1 162 ? -4.898 -16.109 6.043 1 91.69 162 VAL A O 1
ATOM 1176 N N . MET A 1 163 ? -4.746 -14.133 5.238 1 94.19 163 MET A N 1
ATOM 1177 C CA . MET A 1 163 ? -5.977 -14.25 4.457 1 94.19 163 MET A CA 1
ATOM 1178 C C . MET A 1 163 ? -5.875 -15.391 3.453 1 94.19 163 MET A C 1
ATOM 1180 O O . MET A 1 163 ? -6.859 -16.094 3.197 1 94.19 163 MET A O 1
ATOM 1184 N N . PRO A 1 164 ? -4.711 -15.586 2.844 1 90.62 164 PRO A N 1
ATOM 1185 C CA . PRO A 1 164 ? -4.625 -16.719 1.92 1 90.62 164 PRO A CA 1
ATOM 1186 C C . PRO A 1 164 ? -4.926 -18.062 2.596 1 90.62 164 PRO A C 1
ATOM 1188 O O . PRO A 1 164 ? -5.586 -18.922 2.006 1 90.62 164 PRO A O 1
ATOM 1191 N N . PHE A 1 165 ? -4.5 -18.219 3.826 1 89.31 165 PHE A N 1
ATOM 1192 C CA . PHE A 1 165 ? -4.766 -19.453 4.559 1 89.31 165 PHE A CA 1
ATOM 1193 C C . PHE A 1 165 ? -6.246 -19.578 4.895 1 89.31 165 PHE A C 1
ATOM 1195 O O . PHE A 1 165 ? -6.828 -20.656 4.77 1 89.31 165 PHE A O 1
ATOM 1202 N N . ILE A 1 166 ? -6.805 -18.531 5.246 1 94.38 166 ILE A N 1
ATOM 1203 C CA . ILE A 1 166 ? -8.227 -18.516 5.578 1 94.38 166 ILE A CA 1
ATOM 1204 C C . ILE A 1 166 ? -9.055 -18.797 4.324 1 94.38 166 ILE A C 1
ATOM 1206 O O . ILE A 1 166 ? -9.992 -19.594 4.359 1 94.38 166 ILE A O 1
ATOM 1210 N N . SER A 1 167 ? -8.703 -18.172 3.254 1 95.69 167 SER A N 1
ATOM 1211 C CA . SER A 1 167 ? -9.438 -18.359 2.006 1 95.69 167 SER A CA 1
ATOM 1212 C C . SER A 1 167 ? -9.297 -19.781 1.485 1 95.69 167 SER A C 1
ATOM 1214 O O . SER A 1 167 ? -10.266 -20.375 0.999 1 95.69 167 SER A O 1
ATOM 1216 N N . ALA A 1 168 ? -8.125 -20.328 1.555 1 93.56 168 ALA A N 1
ATOM 1217 C CA . ALA A 1 168 ? -7.922 -21.703 1.119 1 93.56 168 ALA A CA 1
ATOM 1218 C C . ALA A 1 168 ? -8.789 -22.672 1.925 1 93.56 168 ALA A C 1
ATOM 1220 O O . ALA A 1 168 ? -9.375 -23.594 1.368 1 93.56 168 ALA A O 1
ATOM 1221 N N . TYR A 1 169 ? -8.805 -22.469 3.191 1 95.44 169 TYR A N 1
ATOM 1222 C CA . TYR A 1 169 ? -9.625 -23.297 4.066 1 95.44 169 TYR A CA 1
ATOM 1223 C C . TYR A 1 169 ? -11.094 -23.219 3.666 1 95.44 169 TYR A C 1
ATOM 1225 O O . TYR A 1 169 ? -11.758 -24.25 3.531 1 95.44 169 TYR A O 1
ATOM 1233 N N . PHE A 1 170 ? -11.633 -22.078 3.404 1 97.5 170 PHE A N 1
ATOM 1234 C CA . PHE A 1 170 ? -13.031 -21.891 3.057 1 97.5 170 PHE A CA 1
ATOM 1235 C C . PHE A 1 170 ? -13.32 -22.438 1.663 1 97.5 170 PHE A C 1
ATOM 1237 O O . PHE A 1 170 ? -14.383 -23.016 1.421 1 97.5 170 PHE A O 1
ATOM 1244 N N . ILE A 1 171 ? -12.406 -22.297 0.766 1 97.31 171 ILE A N 1
ATOM 1245 C CA . ILE A 1 171 ? -12.594 -22.828 -0.583 1 97.31 171 ILE A CA 1
ATOM 1246 C C . ILE A 1 171 ? -12.719 -24.344 -0.535 1 97.31 171 ILE A C 1
ATOM 1248 O O . ILE A 1 171 ? -13.586 -24.922 -1.197 1 97.31 171 ILE A O 1
ATOM 1252 N N . SER A 1 172 ? -11.914 -24.953 0.271 1 96.38 172 SER A N 1
ATOM 1253 C CA . SER A 1 172 ? -11.906 -26.406 0.365 1 96.38 172 SER A CA 1
ATOM 1254 C C . SER A 1 172 ? -13.148 -26.922 1.101 1 96.38 172 SER A C 1
ATOM 1256 O O . SER A 1 172 ? -13.602 -28.031 0.854 1 96.38 172 SER A O 1
ATOM 1258 N N . THR A 1 173 ? -13.719 -26.094 1.922 1 97.31 173 THR A N 1
ATOM 1259 C CA . THR A 1 173 ? -14.812 -26.578 2.771 1 97.31 173 THR A CA 1
ATOM 1260 C C . THR A 1 173 ? -16.156 -26.203 2.17 1 97.31 173 THR A C 1
ATOM 1262 O O . THR A 1 173 ? -17.094 -27.016 2.174 1 97.31 173 THR A O 1
ATOM 1265 N N . ILE A 1 174 ? -16.234 -24.984 1.629 1 97.94 174 ILE A N 1
ATOM 1266 C CA . ILE A 1 174 ? -17.578 -24.547 1.23 1 97.94 174 ILE A CA 1
ATOM 1267 C C . ILE A 1 174 ? -17.578 -24.156 -0.245 1 97.94 174 ILE A C 1
ATOM 1269 O O . ILE A 1 174 ? -18.594 -23.734 -0.784 1 97.94 174 ILE A O 1
ATOM 1273 N N . GLY A 1 175 ? -16.469 -24.25 -0.872 1 97.56 175 GLY A N 1
ATOM 1274 C CA . GLY A 1 175 ? -16.391 -23.875 -2.277 1 97.56 175 GLY A CA 1
ATOM 1275 C C . GLY A 1 175 ? -16 -22.438 -2.5 1 97.56 175 GLY A C 1
ATOM 1276 O O . GLY A 1 175 ? -16.062 -21.625 -1.574 1 97.56 175 GLY A O 1
ATOM 1277 N N . TRP A 1 176 ? -15.695 -22.109 -3.764 1 97.38 176 TRP A N 1
ATOM 1278 C CA . TRP A 1 176 ? -15.141 -20.797 -4.055 1 97.38 176 TRP A CA 1
ATOM 1279 C C . TRP A 1 176 ? -16.234 -19.734 -4.055 1 97.38 176 TRP A C 1
ATOM 1281 O O . TRP A 1 176 ? -16.016 -18.594 -3.637 1 97.38 176 TRP A O 1
ATOM 1291 N N . LYS A 1 177 ? -17.422 -20.078 -4.48 1 98 177 LYS A N 1
ATOM 1292 C CA . LYS A 1 177 ? -18.516 -19.109 -4.574 1 98 177 LYS A CA 1
ATOM 1293 C C . LYS A 1 177 ? -18.891 -18.578 -3.191 1 98 177 LYS A C 1
ATOM 1295 O O . LYS A 1 177 ? -18.984 -17.375 -2.986 1 98 177 LYS A O 1
ATOM 1300 N N . HIS A 1 178 ? -19.062 -19.484 -2.285 1 98.25 178 HIS A N 1
ATOM 1301 C CA . HIS A 1 178 ? -19.422 -19.094 -0.925 1 98.25 178 HIS A CA 1
ATOM 1302 C C . HIS A 1 178 ? -18.266 -18.359 -0.244 1 98.25 178 HIS A C 1
ATOM 1304 O O . HIS A 1 178 ? -18.5 -17.469 0.576 1 98.25 178 HIS A O 1
ATOM 1310 N N . THR A 1 179 ? -17.109 -18.734 -0.579 1 98.62 179 THR A N 1
ATOM 1311 C CA . THR A 1 179 ? -15.945 -18.047 -0.013 1 98.62 179 THR A CA 1
ATOM 1312 C C . THR A 1 179 ? -15.891 -16.594 -0.467 1 98.62 179 THR A C 1
ATOM 1314 O O . THR A 1 179 ? -15.562 -15.711 0.319 1 98.62 179 THR A O 1
ATOM 1317 N N . VAL A 1 180 ? -16.25 -16.344 -1.72 1 98.44 180 VAL A N 1
ATOM 1318 C CA . VAL A 1 180 ? -16.312 -14.969 -2.211 1 98.44 180 VAL A CA 1
ATOM 1319 C C . VAL A 1 180 ? -17.344 -14.18 -1.413 1 98.44 180 VAL A C 1
ATOM 1321 O O . VAL A 1 180 ? -17.125 -13 -1.11 1 98.44 180 VAL A O 1
ATOM 1324 N N . TRP A 1 181 ? -18.406 -14.797 -1.032 1 98.56 181 TRP A N 1
ATOM 1325 C CA . TRP A 1 181 ? -19.422 -14.117 -0.243 1 98.56 181 TRP A CA 1
ATOM 1326 C C . TRP A 1 181 ? -18.922 -13.836 1.169 1 98.56 181 TRP A C 1
ATOM 1328 O O . TRP A 1 181 ? -19.297 -12.828 1.773 1 98.56 181 TRP A O 1
ATOM 1338 N N . VAL A 1 182 ? -18.141 -14.711 1.688 1 98.5 182 VAL A N 1
ATOM 1339 C CA . VAL A 1 182 ? -17.516 -14.461 2.98 1 98.5 182 VAL A CA 1
ATOM 1340 C C . VAL A 1 182 ? -16.594 -13.242 2.877 1 98.5 182 VAL A C 1
ATOM 1342 O O . VAL A 1 182 ? -16.609 -12.375 3.756 1 98.5 182 VAL A O 1
ATOM 1345 N N . LEU A 1 183 ? -15.852 -13.18 1.799 1 98.44 183 LEU A N 1
ATOM 1346 C CA . LEU A 1 183 ? -14.992 -12.023 1.571 1 98.44 183 LEU A CA 1
ATOM 1347 C C . LEU A 1 183 ? -15.82 -10.75 1.41 1 98.44 183 LEU A C 1
ATOM 1349 O O . LEU A 1 183 ? -15.445 -9.688 1.914 1 98.44 183 LEU A O 1
ATOM 1353 N N . ALA A 1 184 ? -16.922 -10.906 0.704 1 98.75 184 ALA A N 1
ATOM 1354 C CA . ALA A 1 184 ? -17.812 -9.758 0.535 1 98.75 184 ALA A CA 1
ATOM 1355 C C . ALA A 1 184 ? -18.281 -9.234 1.885 1 98.75 184 ALA A C 1
ATOM 1357 O O . ALA A 1 184 ? -18.328 -8.023 2.104 1 98.75 184 ALA A O 1
ATOM 1358 N N . ALA A 1 185 ? -18.609 -10.102 2.756 1 98.69 185 ALA A N 1
ATOM 1359 C CA . ALA A 1 185 ? -19.047 -9.711 4.094 1 98.69 185 ALA A CA 1
ATOM 1360 C C . ALA A 1 185 ? -17.953 -8.945 4.828 1 98.69 185 ALA A C 1
ATOM 1362 O O . ALA A 1 185 ? -18.234 -7.961 5.516 1 98.69 185 ALA A O 1
ATOM 1363 N N . LEU A 1 186 ? -16.766 -9.43 4.703 1 98.62 186 LEU A N 1
ATOM 1364 C CA . LEU A 1 186 ? -15.633 -8.742 5.312 1 98.62 186 LEU A CA 1
ATOM 1365 C C . LEU A 1 186 ? -15.477 -7.344 4.73 1 98.62 186 LEU A C 1
ATOM 1367 O O . LEU A 1 186 ? -15.211 -6.391 5.461 1 98.62 186 LEU A O 1
ATOM 1371 N N . VAL A 1 187 ? -15.664 -7.246 3.445 1 98.75 187 VAL A N 1
ATOM 1372 C CA . VAL A 1 187 ? -15.531 -5.957 2.777 1 98.75 187 VAL A CA 1
ATOM 1373 C C . VAL A 1 187 ? -16.641 -5.012 3.248 1 98.75 187 VAL A C 1
ATOM 1375 O O . VAL A 1 187 ? -16.375 -3.832 3.5 1 98.75 187 VAL A O 1
ATOM 1378 N N . PHE A 1 188 ? -17.844 -5.5 3.414 1 98.81 188 PHE A N 1
ATOM 1379 C CA . PHE A 1 188 ? -18.953 -4.691 3.928 1 98.81 188 PHE A CA 1
ATOM 1380 C C . PHE A 1 188 ? -18.641 -4.172 5.324 1 98.81 188 PHE A C 1
ATOM 1382 O O . PHE A 1 188 ? -19.031 -3.066 5.688 1 98.81 188 PHE A O 1
ATOM 1389 N N . SER A 1 189 ? -17.922 -4.957 6.043 1 98.56 189 SER A N 1
ATOM 1390 C CA . SER A 1 189 ? -17.609 -4.566 7.41 1 98.56 189 SER A CA 1
ATOM 1391 C C . SER A 1 189 ? -16.703 -3.338 7.441 1 98.56 189 SER A C 1
ATOM 1393 O O . SER A 1 189 ? -16.594 -2.662 8.469 1 98.56 189 SER A O 1
ATOM 1395 N N . CYS A 1 190 ? -16 -3.014 6.348 1 98.62 190 CYS A N 1
ATOM 1396 C CA . CYS A 1 190 ? -15.164 -1.824 6.266 1 98.62 190 CYS A CA 1
ATOM 1397 C C . CYS A 1 190 ? -16 -0.556 6.379 1 98.62 190 CYS A C 1
ATOM 1399 O O . CYS A 1 190 ? -15.484 0.511 6.707 1 98.62 190 CYS A O 1
ATOM 1401 N N . ALA A 1 191 ? -17.312 -0.681 6.031 1 98.56 191 ALA A N 1
ATOM 1402 C CA . ALA A 1 191 ? -18.203 0.462 6.211 1 98.56 191 ALA A CA 1
ATOM 1403 C C . ALA A 1 191 ? -18.234 0.902 7.672 1 98.56 191 ALA A C 1
ATOM 1405 O O . ALA A 1 191 ? -18.297 2.098 7.965 1 98.56 191 ALA A O 1
ATOM 1406 N N . ALA A 1 192 ? -18.219 -0.088 8.547 1 98.12 192 ALA A N 1
ATOM 1407 C CA . ALA A 1 192 ? -18.219 0.22 9.977 1 98.12 192 ALA A CA 1
ATOM 1408 C C . ALA A 1 192 ? -16.953 0.979 10.367 1 98.12 192 ALA A C 1
ATOM 1410 O O . ALA A 1 192 ? -16.984 1.887 11.203 1 98.12 192 ALA A O 1
ATOM 1411 N N . PHE A 1 193 ? -15.812 0.655 9.797 1 97.69 193 PHE A N 1
ATOM 1412 C CA . PHE A 1 193 ? -14.57 1.379 10.062 1 97.69 193 PHE A CA 1
ATOM 1413 C C . PHE A 1 193 ? -14.633 2.785 9.477 1 97.69 193 PHE A C 1
ATOM 1415 O O . PHE A 1 193 ? -14.062 3.723 10.039 1 97.69 193 PHE A O 1
ATOM 1422 N N . GLY A 1 194 ? -15.328 2.859 8.336 1 96.69 194 GLY A N 1
ATOM 1423 C CA . GLY A 1 194 ? -15.508 4.172 7.738 1 96.69 194 GLY A CA 1
ATOM 1424 C C . GLY A 1 194 ? -16.234 5.145 8.648 1 96.69 194 GLY A C 1
ATOM 1425 O O . GLY A 1 194 ? -15.914 6.336 8.672 1 96.69 194 GLY A O 1
ATOM 1426 N N . ILE A 1 195 ? -17.188 4.676 9.422 1 96.69 195 ILE A N 1
ATOM 1427 C CA . ILE A 1 195 ? -17.953 5.512 10.336 1 96.69 195 ILE A CA 1
ATOM 1428 C C . ILE A 1 195 ? -17.031 6.121 11.391 1 96.69 195 ILE A C 1
ATOM 1430 O O . ILE A 1 195 ? -17.266 7.238 11.852 1 96.69 195 ILE A O 1
ATOM 1434 N N . LEU A 1 196 ? -15.945 5.457 11.656 1 95.81 196 LEU A N 1
ATOM 1435 C CA . LEU A 1 196 ? -15.023 5.91 12.695 1 95.81 196 LEU A CA 1
ATOM 1436 C C . LEU A 1 196 ? -14.148 7.051 12.188 1 95.81 196 LEU A C 1
ATOM 1438 O O . LEU A 1 196 ? -13.508 7.746 12.977 1 95.81 196 LEU A O 1
ATOM 1442 N N . TYR A 1 197 ? -14.062 7.246 10.906 1 94.94 197 TYR A N 1
ATOM 1443 C CA . TYR A 1 197 ? -13.227 8.305 10.344 1 94.94 197 TYR A CA 1
ATOM 1444 C C . TYR A 1 197 ? -13.906 9.664 10.469 1 94.94 197 TYR A C 1
ATOM 1446 O O . TYR A 1 197 ? -14.297 10.258 9.469 1 94.94 197 TYR A O 1
ATOM 1454 N N . ARG A 1 198 ? -13.891 10.211 11.633 1 89.38 198 ARG A N 1
ATOM 1455 C CA . ARG A 1 198 ? -14.516 11.5 11.914 1 89.38 198 ARG A CA 1
ATOM 1456 C C . ARG A 1 198 ? -13.672 12.648 11.367 1 89.38 198 ARG A C 1
ATOM 1458 O O . ARG A 1 198 ? -12.461 12.68 11.562 1 89.38 198 ARG A O 1
ATOM 1465 N N . PRO A 1 199 ? -14.391 13.547 10.703 1 84.5 199 PRO A N 1
ATOM 1466 C CA . PRO A 1 199 ? -13.641 14.711 10.234 1 84.5 199 PRO A CA 1
ATOM 1467 C C . PRO A 1 199 ? -13.117 15.578 11.375 1 84.5 199 PRO A C 1
ATOM 1469 O O . PRO A 1 199 ? -13.758 15.664 12.43 1 84.5 199 PRO A O 1
ATOM 1472 N N . LEU A 1 200 ? -11.859 16.156 11.117 1 77.69 200 LEU A N 1
ATOM 1473 C CA . LEU A 1 200 ? -11.328 17.094 12.094 1 77.69 200 LEU A CA 1
ATOM 1474 C C . LEU A 1 200 ? -12.016 18.453 11.969 1 77.69 200 LEU A C 1
ATOM 1476 O O . LEU A 1 200 ? -12.242 18.938 10.859 1 77.69 200 LEU A O 1
ATOM 1480 N N . PRO A 1 201 ? -12.555 18.891 13.148 1 60.69 201 PRO A N 1
ATOM 1481 C CA . PRO A 1 201 ? -13.258 20.172 13.102 1 60.69 201 PRO A CA 1
ATOM 1482 C C . PRO A 1 201 ? -12.383 21.312 12.594 1 60.69 201 PRO A C 1
ATOM 1484 O O . PRO A 1 201 ? -11.18 21.344 12.883 1 60.69 201 PRO A O 1
ATOM 1487 N N . THR A 1 202 ? -12.641 21.797 11.445 1 56.41 202 THR A N 1
ATOM 1488 C CA . THR A 1 202 ? -11.961 23.031 11.031 1 56.41 202 THR A CA 1
ATOM 1489 C C . THR A 1 202 ? -12.078 24.109 12.102 1 56.41 202 THR A C 1
ATOM 1491 O O . THR A 1 202 ? -13.125 24.25 12.734 1 56.41 202 THR A O 1
ATOM 1494 N N . PRO A 1 203 ? -10.953 24.547 12.688 1 46 203 PRO A N 1
ATOM 1495 C CA . PRO A 1 203 ? -11.125 25.578 13.703 1 46 203 PRO A CA 1
ATOM 1496 C C . PRO A 1 203 ? -12.141 26.656 13.297 1 46 203 PRO A C 1
ATOM 1498 O O . PRO A 1 203 ? -12.125 27.109 12.148 1 46 203 PRO A O 1
ATOM 1501 N N . SER A 1 204 ? -13.344 26.609 13.625 1 39.78 204 SER A N 1
ATOM 1502 C CA . SER A 1 204 ? -14.32 27.672 13.43 1 39.78 204 SER A CA 1
ATOM 1503 C C . SER A 1 204 ? -13.719 29.047 13.703 1 39.78 204 SER A C 1
ATOM 1505 O O . SER A 1 204 ? -12.797 29.172 14.508 1 39.78 204 SER A O 1
ATOM 1507 N N . LEU A 1 205 ? -13.867 29.969 12.82 1 39.59 205 LEU A N 1
ATOM 1508 C CA . LEU A 1 205 ? -13.555 31.375 13.07 1 39.59 205 LEU A CA 1
ATOM 1509 C C . LEU A 1 205 ? -13.844 31.75 14.523 1 39.59 205 LEU A C 1
ATOM 1511 O O . LEU A 1 205 ? -13.133 32.562 15.109 1 39.59 205 LEU A O 1
ATOM 1515 N N . GLU A 1 206 ? -14.805 31.297 15.086 1 40.34 206 GLU A N 1
ATOM 1516 C CA . GLU A 1 206 ? -15.25 31.703 16.422 1 40.34 206 GLU A CA 1
ATOM 1517 C C . GLU A 1 206 ? -14.289 31.219 17.5 1 40.34 206 GLU A C 1
ATOM 1519 O O . GLU A 1 206 ? -14.109 31.891 18.516 1 40.34 206 GLU A O 1
ATOM 1524 N N . GLN A 1 207 ? -13.742 30.172 17.359 1 39.88 207 GLN A N 1
ATOM 1525 C CA . GLN A 1 207 ? -12.828 29.688 18.391 1 39.88 207 GLN A CA 1
ATOM 1526 C C . GLN A 1 207 ? -11.477 30.391 18.297 1 39.88 207 GLN A C 1
ATOM 1528 O O . GLN A 1 207 ? -10.773 30.547 19.297 1 39.88 207 GLN A O 1
ATOM 1533 N N . LYS A 1 208 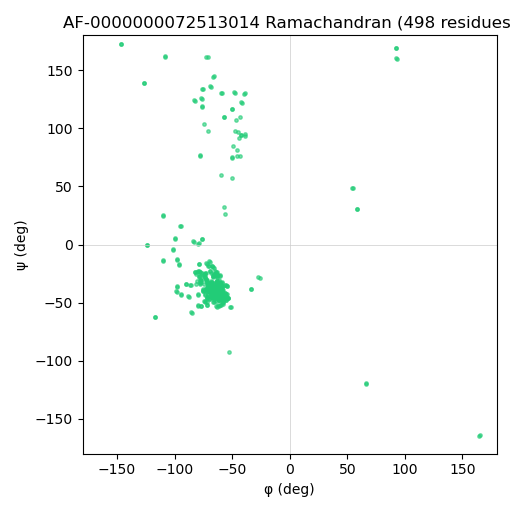? -11.039 30.797 17.188 1 44.09 208 LYS A N 1
ATOM 1534 C CA . LYS A 1 208 ? -9.891 31.688 17.062 1 44.09 208 LYS A CA 1
ATOM 1535 C C . LYS A 1 208 ? -10.195 33.062 17.656 1 44.09 208 LYS A C 1
ATOM 1537 O O . LYS A 1 208 ? -9.305 33.719 18.188 1 44.09 208 LYS A O 1
ATOM 1542 N N . ASP A 1 209 ? -11.352 33.562 17.422 1 44.06 209 ASP A N 1
ATOM 1543 C CA . ASP A 1 209 ? -11.742 34.781 18.109 1 44.06 209 ASP A CA 1
ATOM 1544 C C . ASP A 1 209 ? -11.641 34.625 19.625 1 44.06 209 ASP A C 1
ATOM 1546 O O . ASP A 1 209 ? -11.258 35.562 20.328 1 44.06 209 ASP A O 1
ATOM 1550 N N . GLN A 1 210 ? -11.93 33.5 20.062 1 43.38 210 GLN A N 1
ATOM 1551 C CA . GLN A 1 210 ? -11.852 33.25 21.5 1 43.38 210 GLN A CA 1
ATOM 1552 C C . GLN A 1 210 ? -10.406 33.062 21.953 1 43.38 210 GLN A C 1
ATOM 1554 O O . GLN A 1 210 ? -10.047 33.469 23.062 1 43.38 210 GLN A O 1
ATOM 1559 N N . GLU A 1 211 ? -9.633 32.531 21.094 1 43.91 211 GLU A N 1
ATOM 1560 C CA . GLU A 1 211 ? -8.227 32.375 21.453 1 43.91 211 GLU A CA 1
ATOM 1561 C C . GLU A 1 211 ? -7.453 33.688 21.234 1 43.91 211 GLU A C 1
ATOM 1563 O O . GLU A 1 211 ? -6.43 33.906 21.891 1 43.91 211 GLU A O 1
ATOM 1568 N N . LEU A 1 212 ? -7.902 34.344 20.234 1 46.97 212 LEU A N 1
ATOM 1569 C CA . LEU A 1 212 ? -7.332 35.688 20.047 1 46.97 212 LEU A CA 1
ATOM 1570 C C . LEU A 1 212 ? -7.75 36.594 21.188 1 46.97 212 LEU A C 1
ATOM 1572 O O . LEU A 1 212 ? -7.09 37.625 21.438 1 46.97 212 LEU A O 1
ATOM 1576 N N . VAL A 1 213 ? -8.922 36.25 21.812 1 47.59 213 VAL A N 1
ATOM 1577 C CA . VAL A 1 213 ? -9.406 37.094 22.922 1 47.59 213 VAL A CA 1
ATOM 1578 C C . VAL A 1 213 ? -8.391 37.062 24.062 1 47.59 213 VAL A C 1
ATOM 1580 O O . VAL A 1 213 ? -7.984 38.094 24.562 1 47.59 213 VAL A O 1
ATOM 1583 N N . PRO A 1 214 ? -7.93 35.781 24.391 1 49.5 214 PRO A N 1
ATOM 1584 C CA . PRO A 1 214 ? -6.938 35.875 25.469 1 49.5 214 PRO A CA 1
ATOM 1585 C C . PRO A 1 214 ? -5.617 36.469 25 1 49.5 214 PRO A C 1
ATOM 1587 O O . PRO A 1 214 ? -4.945 37.156 25.797 1 49.5 214 PRO A O 1
ATOM 1590 N N . LEU A 1 215 ? -5.262 36.25 23.734 1 51.25 215 LEU A N 1
ATOM 1591 C CA . LEU A 1 215 ? -4.047 36.875 23.203 1 51.25 215 LEU A CA 1
ATOM 1592 C C . LEU A 1 215 ? -4.18 38.375 23.141 1 51.25 215 LEU A C 1
ATOM 1594 O O . LEU A 1 215 ? -3.25 39.094 23.484 1 51.25 215 LEU A O 1
ATOM 1598 N N . ARG A 1 216 ? -5.348 38.875 22.672 1 51.47 216 ARG A N 1
ATOM 1599 C CA . ARG A 1 216 ? -5.629 40.281 22.688 1 51.47 216 ARG A CA 1
ATOM 1600 C C . ARG A 1 216 ? -5.621 40.844 24.109 1 51.47 216 ARG A C 1
ATOM 1602 O O . ARG A 1 216 ? -5.121 41.938 24.359 1 51.47 216 ARG A O 1
ATOM 1609 N N . ALA A 1 217 ? -6.105 40 25.078 1 53.03 217 ALA A N 1
ATOM 1610 C CA . ALA A 1 217 ? -6.113 40.406 26.484 1 53.03 217 ALA A CA 1
ATOM 1611 C C . ALA A 1 217 ? -4.695 40.438 27.047 1 53.03 217 ALA A C 1
ATOM 1613 O O . ALA A 1 217 ? -4.332 41.375 27.781 1 53.03 217 ALA A O 1
ATOM 1614 N N . ALA A 1 218 ? -3.887 39.5 26.641 1 56.03 218 ALA A N 1
ATOM 1615 C CA . ALA A 1 218 ? -2.502 39.438 27.094 1 56.03 218 ALA A CA 1
ATOM 1616 C C . ALA A 1 218 ? -1.661 40.531 26.469 1 56.03 218 ALA A C 1
ATOM 1618 O O . ALA A 1 218 ? -0.843 41.156 27.141 1 56.03 218 ALA A O 1
ATOM 1619 N N . LEU A 1 219 ? -1.919 40.75 25.234 1 56.44 219 LEU A N 1
ATOM 1620 C CA . LEU A 1 219 ? -1.225 41.844 24.547 1 56.44 219 LEU A CA 1
ATOM 1621 C C . LEU A 1 219 ? -1.627 43.188 25.109 1 56.44 219 LEU A C 1
ATOM 1623 O O . LEU A 1 219 ? -0.784 44.094 25.25 1 56.44 219 LEU A O 1
ATOM 1627 N N . ARG A 1 220 ? -2.967 43.281 25.438 1 56.53 220 ARG A N 1
ATOM 1628 C CA . ARG A 1 220 ? -3.463 44.5 26.094 1 56.53 220 ARG A CA 1
ATOM 1629 C C . ARG A 1 220 ? -2.836 44.688 27.469 1 56.53 220 ARG A C 1
ATOM 1631 O O . ARG A 1 220 ? -2.451 45.781 27.844 1 56.53 220 ARG A O 1
ATOM 1638 N N . LYS A 1 221 ? -2.631 43.531 28.141 1 61.34 221 LYS A N 1
ATOM 1639 C CA . LYS A 1 221 ? -2.014 43.594 29.469 1 61.34 221 LYS A CA 1
ATOM 1640 C C . LYS A 1 221 ? -0.534 43.938 29.375 1 61.34 221 LYS A C 1
ATOM 1642 O O . LYS A 1 221 ? -0.018 44.688 30.188 1 61.34 221 LYS A O 1
ATOM 1647 N N . MET A 1 222 ? 0.099 43.406 28.406 1 57.78 222 MET A N 1
ATOM 1648 C CA . MET A 1 222 ? 1.512 43.719 28.188 1 57.78 222 MET A CA 1
ATOM 1649 C C . MET A 1 222 ? 1.698 45.156 27.781 1 57.78 222 MET A C 1
ATOM 1651 O O . MET A 1 222 ? 2.641 45.812 28.219 1 57.78 222 MET A O 1
ATOM 1655 N N . SER A 1 223 ? 0.796 45.531 26.922 1 58.62 223 SER A N 1
ATOM 1656 C CA . SER A 1 223 ? 0.833 46.938 26.516 1 58.62 223 SER A CA 1
ATOM 1657 C C . SER A 1 223 ? 0.56 47.875 27.688 1 58.62 223 SER A C 1
ATOM 1659 O O . SER A 1 223 ? 1.184 48.938 27.812 1 58.62 223 SER A O 1
ATOM 1661 N N . GLU A 1 224 ? -0.368 47.438 28.578 1 61.94 224 GLU A N 1
ATOM 1662 C CA . GLU A 1 224 ? -0.678 48.188 29.781 1 61.94 224 GLU A CA 1
ATOM 1663 C C . GLU A 1 224 ? 0.496 48.188 30.766 1 61.94 224 GLU A C 1
ATOM 1665 O O . GLU A 1 224 ? 0.792 49.219 31.375 1 61.94 224 GLU A O 1
ATOM 1670 N N . THR A 1 225 ? 1.163 47.062 30.781 1 61.91 225 THR A N 1
ATOM 1671 C CA . THR A 1 225 ? 2.32 46.969 31.656 1 61.91 225 THR A CA 1
ATOM 1672 C C . THR A 1 225 ? 3.475 47.812 31.141 1 61.91 225 THR A C 1
ATOM 1674 O O . THR A 1 225 ? 4.168 48.469 31.906 1 61.91 225 THR A O 1
ATOM 1677 N N . GLU A 1 226 ? 3.635 47.781 29.844 1 60.62 226 GLU A N 1
ATOM 1678 C CA . GLU A 1 226 ? 4.66 48.594 29.234 1 60.62 226 GLU A CA 1
ATOM 1679 C C . GLU A 1 226 ? 4.344 50.094 29.422 1 60.62 226 GLU A C 1
ATOM 1681 O O . GLU A 1 226 ? 5.242 50.906 29.656 1 60.62 226 GLU A O 1
ATOM 1686 N N . GLU A 1 227 ? 3.049 50.406 29.312 1 62.28 227 GLU A N 1
ATOM 1687 C CA . GLU A 1 227 ? 2.617 51.75 29.562 1 62.28 227 GLU A CA 1
ATOM 1688 C C . GLU A 1 227 ? 2.836 52.156 31.031 1 62.28 227 GLU A C 1
ATOM 1690 O O . GLU A 1 227 ? 3.25 53.281 31.312 1 62.28 227 GLU A O 1
ATOM 1695 N N . ASP A 1 228 ? 2.627 51.188 31.891 1 63.88 228 ASP A N 1
ATOM 1696 C CA . ASP A 1 228 ? 2.859 51.438 33.312 1 63.88 228 ASP A CA 1
ATOM 1697 C C . ASP A 1 228 ? 4.348 51.625 33.594 1 63.88 228 ASP A C 1
ATOM 1699 O O . ASP A 1 228 ? 4.738 52.469 34.406 1 63.88 228 ASP A O 1
ATOM 1703 N N . GLU A 1 229 ? 5.148 50.844 32.875 1 63.31 229 GLU A N 1
ATOM 1704 C CA . GLU A 1 229 ? 6.594 50.938 33.031 1 63.31 229 GLU A CA 1
ATOM 1705 C C . GLU A 1 229 ? 7.129 52.25 32.469 1 63.31 229 GLU A C 1
ATOM 1707 O O . GLU A 1 229 ? 8.008 52.875 33.062 1 63.31 229 GLU A O 1
ATOM 1712 N N . ASN A 1 230 ? 6.535 52.562 31.359 1 62.94 230 ASN A N 1
ATOM 1713 C CA . ASN A 1 230 ? 6.926 53.844 30.75 1 62.94 230 ASN A CA 1
ATOM 1714 C C . ASN A 1 230 ? 6.477 55.031 31.594 1 62.94 230 ASN A C 1
ATOM 1716 O O . ASN A 1 230 ? 7.207 56 31.719 1 62.94 230 ASN A O 1
ATOM 1720 N N . ARG A 1 231 ? 5.32 54.969 32.219 1 64.25 231 ARG A N 1
ATOM 1721 C CA . ARG A 1 231 ? 4.832 56 33.125 1 64.25 231 ARG A CA 1
ATOM 1722 C C . ARG A 1 231 ? 5.703 56.062 34.375 1 64.25 231 ARG A C 1
ATOM 1724 O O . ARG A 1 231 ? 6.004 57.156 34.844 1 64.25 231 ARG A O 1
ATOM 1731 N N . ALA A 1 232 ? 6.145 54.938 34.812 1 65.62 232 ALA A N 1
ATOM 1732 C CA . ALA A 1 232 ? 7.02 54.906 36 1 65.62 232 ALA A CA 1
ATOM 1733 C C . ALA A 1 232 ? 8.383 55.5 35.688 1 65.62 232 ALA A C 1
ATOM 1735 O O . ALA A 1 232 ? 8.945 56.25 36.5 1 65.62 232 ALA A O 1
ATOM 1736 N N . ASN A 1 233 ? 8.844 55.219 34.531 1 62.81 233 ASN A N 1
ATOM 1737 C CA . ASN A 1 233 ? 10.133 55.75 34.125 1 62.81 233 ASN A CA 1
ATOM 1738 C C . ASN A 1 233 ? 10.062 57.25 33.875 1 62.81 233 ASN A C 1
ATOM 1740 O O . ASN A 1 233 ? 11 57.969 34.219 1 62.81 233 ASN A O 1
ATOM 1744 N N . SER A 1 234 ? 8.961 57.688 33.406 1 64 234 SER A N 1
ATOM 1745 C CA . SER A 1 234 ? 8.758 59.125 33.188 1 64 234 SER A CA 1
ATOM 1746 C C . SER A 1 234 ? 8.609 59.875 34.5 1 64 234 SER A C 1
ATOM 1748 O O . SER A 1 234 ? 9.07 61 34.625 1 64 234 SER A O 1
ATOM 1750 N N . GLN A 1 235 ? 7.965 59.344 35.5 1 61.03 235 GLN A N 1
ATOM 1751 C CA . GLN A 1 235 ? 7.844 59.938 36.812 1 61.03 235 GLN A CA 1
ATOM 1752 C C . GLN A 1 235 ? 9.195 59.969 37.531 1 61.03 235 GLN A C 1
ATOM 1754 O O . GLN A 1 235 ? 9.508 60.938 38.25 1 61.03 235 GLN A O 1
ATOM 1759 N N . MET A 1 236 ? 10.023 59 37.312 1 60.31 236 MET A N 1
ATOM 1760 C CA . MET A 1 236 ? 11.359 58.969 37.906 1 60.31 236 MET A CA 1
ATOM 1761 C C . MET A 1 236 ? 12.258 60.031 37.281 1 60.31 236 MET A C 1
ATOM 1763 O O . MET A 1 236 ? 13.07 60.656 37.969 1 60.31 236 MET A O 1
ATOM 1767 N N . SER A 1 237 ? 12.102 60.25 36.031 1 60.19 237 SER A N 1
ATOM 1768 C CA . SER A 1 237 ? 12.898 61.281 35.344 1 60.19 237 SER A CA 1
ATOM 1769 C C . SER A 1 237 ? 12.469 62.688 35.781 1 60.19 237 SER A C 1
ATOM 1771 O O . SER A 1 237 ? 13.312 63.562 35.906 1 60.19 237 SER A O 1
ATOM 1773 N N . ASN A 1 238 ? 11.234 62.938 36.062 1 57.66 238 ASN A N 1
ATOM 1774 C CA . ASN A 1 238 ? 10.773 64.25 36.5 1 57.66 238 ASN A CA 1
ATOM 1775 C C . ASN A 1 238 ? 11.18 64.5 37.938 1 57.66 238 ASN A C 1
ATOM 1777 O O . ASN A 1 238 ? 11.32 65.688 38.344 1 57.66 238 ASN A O 1
ATOM 1781 N N . GLU A 1 239 ? 11.352 63.594 38.781 1 55.47 239 GLU A N 1
ATOM 1782 C CA . GLU A 1 239 ? 11.773 63.844 40.156 1 55.47 239 GLU A CA 1
ATOM 1783 C C . GLU A 1 239 ? 13.242 64.25 40.219 1 55.47 239 GLU A C 1
ATOM 1785 O O . GLU A 1 239 ? 13.664 64.938 41.125 1 55.47 239 GLU A O 1
ATOM 1790 N N . HIS A 1 240 ? 14.039 63.812 39.344 1 52.44 240 HIS A N 1
ATOM 1791 C CA . HIS A 1 240 ? 15.453 64.188 39.438 1 52.44 240 HIS A CA 1
ATOM 1792 C C . HIS A 1 240 ? 15.695 65.562 38.938 1 52.44 240 HIS A C 1
ATOM 1794 O O . HIS A 1 240 ? 16.781 66.125 39.125 1 52.44 240 HIS A O 1
ATOM 1800 N N . ASP A 1 241 ? 14.906 66.125 38.125 1 47.09 241 ASP A N 1
ATOM 1801 C CA . ASP A 1 241 ? 15.219 67.5 37.594 1 47.09 241 ASP A CA 1
ATOM 1802 C C . ASP A 1 241 ? 14.773 68.562 38.594 1 47.09 241 ASP A C 1
ATOM 1804 O O . ASP A 1 241 ? 14.734 69.75 38.219 1 47.09 241 ASP A O 1
ATOM 1808 N N . SER A 1 242 ? 14.227 68.188 39.781 1 46.12 242 SER A N 1
ATOM 1809 C CA . SER A 1 242 ? 13.945 69.375 40.656 1 46.12 242 SER A CA 1
ATOM 1810 C C . SER A 1 242 ? 15.227 69.938 41.25 1 46.12 242 SER A C 1
ATOM 1812 O O . SER A 1 242 ? 16.016 69.188 41.844 1 46.12 242 SER A O 1
ATOM 1814 N N . PRO A 1 243 ? 15.766 71.062 40.75 1 46.78 243 PRO A N 1
ATOM 1815 C CA . PRO A 1 243 ? 16.922 71.75 41.312 1 46.78 243 PRO A CA 1
ATOM 1816 C C . PRO A 1 243 ? 16.844 71.938 42.812 1 46.78 243 PRO A C 1
ATOM 1818 O O . PRO A 1 243 ? 15.758 72.188 43.344 1 46.78 243 PRO A O 1
ATOM 1821 N N . THR A 1 244 ? 17.578 71.25 43.625 1 42.44 244 THR A N 1
ATOM 1822 C CA . THR A 1 244 ? 17.828 71.562 45.031 1 42.44 244 THR A CA 1
ATOM 1823 C C . THR A 1 244 ? 18.109 73 45.25 1 42.44 244 THR A C 1
ATOM 1825 O O . THR A 1 244 ? 19.047 73.562 44.688 1 42.44 244 THR A O 1
ATOM 1828 N N . LYS A 1 245 ? 17.188 73.875 45.531 1 44.53 245 LYS A N 1
ATOM 1829 C CA . LYS A 1 245 ? 17.375 75.188 46.125 1 44.53 245 LYS A CA 1
ATOM 1830 C C . LYS A 1 245 ? 18.234 75.125 47.375 1 44.53 245 LYS A C 1
ATOM 1832 O O . LYS A 1 245 ? 17.844 74.562 48.375 1 44.53 245 LYS A O 1
ATOM 1837 N N . ARG A 1 246 ? 19.594 74.938 47.312 1 39.75 246 ARG A N 1
ATOM 1838 C CA . ARG A 1 246 ? 20.594 75.125 48.375 1 39.75 246 ARG A CA 1
ATOM 1839 C C . ARG A 1 246 ? 20.359 76.5 49.094 1 39.75 246 ARG A C 1
ATOM 1841 O O . ARG A 1 246 ? 20.25 77.5 48.438 1 39.75 246 ARG A O 1
ATOM 1848 N N . ILE A 1 247 ? 19.672 76.375 50.219 1 41 247 ILE A N 1
ATOM 1849 C CA . ILE A 1 247 ? 19.531 77.438 51.281 1 41 247 ILE A CA 1
ATOM 1850 C C . ILE A 1 247 ? 20.906 78 51.625 1 41 247 ILE A C 1
ATOM 1852 O O . ILE A 1 247 ? 21.797 77.25 52.031 1 41 247 ILE A O 1
ATOM 1856 N N . THR A 1 248 ? 21.469 78.938 50.969 1 37.41 248 THR A N 1
ATOM 1857 C CA . THR A 1 248 ? 22.562 79.812 51.406 1 37.41 248 THR A CA 1
ATOM 1858 C C . THR A 1 248 ? 22.266 80.438 52.781 1 37.41 248 THR A C 1
ATOM 1860 O O . THR A 1 248 ? 21.391 81.25 52.906 1 37.41 248 THR A O 1
ATOM 1863 N N . LYS A 1 249 ? 22 79.625 53.875 1 36.88 249 LYS A N 1
ATOM 1864 C CA . LYS A 1 249 ? 22 80.25 55.188 1 36.88 249 LYS A CA 1
ATOM 1865 C C . LYS A 1 249 ? 23.359 80.875 55.5 1 36.88 249 LYS A C 1
ATOM 1867 O O . LYS A 1 249 ? 24.328 80.188 55.781 1 36.88 249 LYS A O 1
ATOM 1872 N N . ASP A 1 250 ? 23.891 81.875 54.688 1 34.31 250 ASP A N 1
ATOM 1873 C CA . ASP A 1 250 ? 24.922 82.812 55.188 1 34.31 250 ASP A CA 1
ATOM 1874 C C . ASP A 1 250 ? 24.438 83.562 56.438 1 34.31 250 ASP A C 1
ATOM 1876 O O . ASP A 1 250 ? 25.172 84.375 57 1 34.31 250 ASP A O 1
ATOM 1880 N N . GLY A 1 251 ? 23.594 83.125 57.438 1 28.03 251 GLY A N 1
ATOM 1881 C CA . GLY A 1 251 ? 23.906 83.875 58.625 1 28.03 251 GLY A CA 1
ATOM 1882 C C . GLY A 1 251 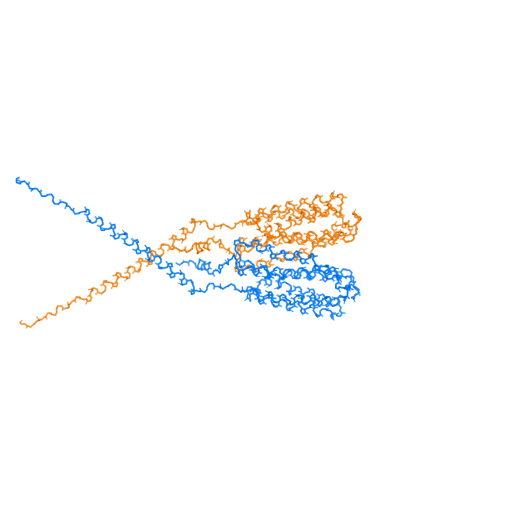? 25.188 83.438 59.312 1 28.03 251 GLY A C 1
ATOM 1883 O O . GLY A 1 251 ? 25.672 82.312 59.062 1 28.03 251 GLY A O 1
ATOM 1884 N N . LEU B 1 1 ? 0.278 32.844 30.547 1 22.09 1 LEU B N 1
ATOM 1885 C CA . LEU B 1 1 ? 0.949 31.594 30.25 1 22.09 1 LEU B CA 1
ATOM 1886 C C . LEU B 1 1 ? 0.342 30.922 29.031 1 22.09 1 LEU B C 1
ATOM 1888 O O . LEU B 1 1 ? -0.796 30.453 29.062 1 22.09 1 LEU B O 1
ATOM 1892 N N . ILE B 1 2 ? 0.417 31.469 27.922 1 34.16 2 ILE B N 1
ATOM 1893 C CA . ILE B 1 2 ? 0.033 30.844 26.656 1 34.16 2 ILE B CA 1
ATOM 1894 C C . ILE B 1 2 ? 0.445 29.375 26.656 1 34.16 2 ILE B C 1
ATOM 1896 O O . ILE B 1 2 ? 1.616 29.062 26.859 1 34.16 2 ILE B O 1
ATOM 1900 N N . SER B 1 3 ? -0.484 28.562 27.016 1 35.16 3 SER B N 1
ATOM 1901 C CA . SER B 1 3 ? -0.147 27.172 27.281 1 35.16 3 SER B CA 1
ATOM 1902 C C . SER B 1 3 ? 0.807 26.625 26.234 1 35.16 3 SER B C 1
ATOM 1904 O O . SER B 1 3 ? 0.732 27 25.062 1 35.16 3 SER B O 1
ATOM 1906 N N . GLY B 1 4 ? 1.967 26.125 26.594 1 34.97 4 GLY B N 1
ATOM 1907 C CA . GLY B 1 4 ? 2.996 25.422 25.844 1 34.97 4 GLY B CA 1
ATOM 1908 C C . GLY B 1 4 ? 2.457 24.672 24.641 1 34.97 4 GLY B C 1
ATOM 1909 O O . GLY B 1 4 ? 3.219 24.281 23.75 1 34.97 4 GLY B O 1
ATOM 1910 N N . ALA B 1 5 ? 1.254 24.312 24.781 1 42.53 5 ALA B N 1
ATOM 1911 C CA . ALA B 1 5 ? 0.602 23.594 23.688 1 42.53 5 ALA B CA 1
ATOM 1912 C C . ALA B 1 5 ? 0.327 24.531 22.5 1 42.53 5 ALA B C 1
ATOM 1914 O O . ALA B 1 5 ? 0.507 24.141 21.344 1 42.53 5 ALA B O 1
ATOM 1915 N N . ASP B 1 6 ? -0.159 25.688 22.75 1 42.31 6 ASP B N 1
ATOM 1916 C CA . ASP B 1 6 ? -0.458 26.688 21.734 1 42.31 6 ASP B CA 1
ATOM 1917 C C . ASP B 1 6 ? 0.807 27.094 20.984 1 42.31 6 ASP B C 1
ATOM 1919 O O . ASP B 1 6 ? 0.775 27.312 19.766 1 42.31 6 ASP B O 1
ATOM 1923 N N . ALA B 1 7 ? 1.887 27.344 21.625 1 42.59 7 ALA B N 1
ATOM 1924 C CA . ALA B 1 7 ? 3.186 27.688 21.047 1 42.59 7 ALA B CA 1
ATOM 1925 C C . ALA B 1 7 ? 3.711 26.578 20.156 1 42.59 7 ALA B C 1
ATOM 1927 O O . ALA B 1 7 ? 4.348 26.828 19.141 1 42.59 7 ALA B O 1
ATOM 1928 N N . ALA B 1 8 ? 3.473 25.281 20.5 1 43.38 8 ALA B N 1
ATOM 1929 C CA . ALA B 1 8 ? 3.953 24.109 19.781 1 43.38 8 ALA B CA 1
ATOM 1930 C C . ALA B 1 8 ? 3.227 23.938 18.453 1 43.38 8 ALA B C 1
ATOM 1932 O O . ALA B 1 8 ? 3.809 23.469 17.469 1 43.38 8 ALA B O 1
ATOM 1933 N N . VAL B 1 9 ? 1.94 24.172 18.391 1 46.97 9 VAL B N 1
ATOM 1934 C CA . VAL B 1 9 ? 1.162 24.125 17.156 1 46.97 9 VAL B CA 1
ATOM 1935 C C . VAL B 1 9 ? 1.712 25.141 16.172 1 46.97 9 VAL B C 1
ATOM 1937 O O . VAL B 1 9 ? 1.777 24.875 14.961 1 46.97 9 VAL B O 1
ATOM 1940 N N . ASP B 1 10 ? 2.184 26.266 16.688 1 45.28 10 ASP B N 1
ATOM 1941 C CA . ASP B 1 10 ? 2.725 27.359 15.867 1 45.28 10 ASP B CA 1
ATOM 1942 C C . ASP B 1 10 ? 4.062 26.953 15.25 1 45.28 10 ASP B C 1
ATOM 1944 O O . ASP B 1 10 ? 4.57 27.641 14.359 1 45.28 10 ASP B O 1
ATOM 1948 N N . LEU B 1 11 ? 4.672 25.859 15.75 1 46.19 11 LEU B N 1
ATOM 1949 C CA . LEU B 1 11 ? 6.012 25.469 15.32 1 46.19 11 LEU B CA 1
ATOM 1950 C C . LEU B 1 11 ? 5.949 24.359 14.289 1 46.19 11 LEU B C 1
ATOM 1952 O O . LEU B 1 11 ? 6.984 23.828 13.867 1 46.19 11 LEU B O 1
ATOM 1956 N N . LEU B 1 12 ? 4.824 24 13.867 1 52.28 12 LEU B N 1
ATOM 1957 C CA . LEU B 1 12 ? 4.785 22.938 12.867 1 52.28 12 LEU B CA 1
ATOM 1958 C C . LEU B 1 12 ? 5.012 23.516 11.469 1 52.28 12 LEU B C 1
ATOM 1960 O O . LEU B 1 12 ? 4.512 24.594 11.148 1 52.28 12 LEU B O 1
ATOM 1964 N N . PRO B 1 13 ? 6.02 23.016 10.703 1 55.5 13 PRO B N 1
ATOM 1965 C CA . PRO B 1 13 ? 6.211 23.5 9.336 1 55.5 13 PRO B CA 1
ATOM 1966 C C . PRO B 1 13 ? 4.914 23.516 8.531 1 55.5 13 PRO B C 1
ATOM 1968 O O . PRO B 1 13 ? 4.062 22.641 8.711 1 55.5 13 PRO B O 1
ATOM 1971 N N . VAL B 1 14 ? 4.648 24.578 7.906 1 62.41 14 VAL B N 1
ATOM 1972 C CA . VAL B 1 14 ? 3.463 24.719 7.066 1 62.41 14 VAL B CA 1
ATOM 1973 C C . VAL B 1 14 ? 3.676 23.984 5.742 1 62.41 14 VAL B C 1
ATOM 1975 O O . VAL B 1 14 ? 4.648 24.25 5.031 1 62.41 14 VAL B O 1
ATOM 1978 N N . PRO B 1 15 ? 2.914 23.047 5.441 1 68.75 15 PRO B N 1
ATOM 1979 C CA . PRO B 1 15 ? 3.045 22.359 4.16 1 68.75 15 PRO B CA 1
ATOM 1980 C C . PRO B 1 15 ? 2.877 23.297 2.965 1 68.75 15 PRO B C 1
ATOM 1982 O O . PRO B 1 15 ? 1.961 24.125 2.947 1 68.75 15 PRO B O 1
ATOM 1985 N N . PRO B 1 16 ? 3.795 23.234 2.043 1 68.19 16 PRO B N 1
ATOM 1986 C CA . PRO B 1 16 ? 3.734 24.109 0.872 1 68.19 16 PRO B CA 1
ATOM 1987 C C . PRO B 1 16 ? 2.498 23.859 0.01 1 68.19 16 PRO B C 1
ATOM 1989 O O . PRO B 1 16 ? 2.027 24.766 -0.678 1 68.19 16 PRO B O 1
ATOM 1992 N N . ASP B 1 17 ? 1.982 22.672 0.018 1 76.75 17 ASP B N 1
ATOM 1993 C CA . ASP B 1 17 ? 0.815 22.281 -0.767 1 76.75 17 ASP B CA 1
ATOM 1994 C C . ASP B 1 17 ? 1.058 22.5 -2.258 1 76.75 17 ASP B C 1
ATOM 1996 O O . ASP B 1 17 ? 0.187 23.016 -2.965 1 76.75 17 ASP B O 1
ATOM 2000 N N . GLY B 1 18 ? 2.24 22.391 -2.748 1 82 18 GLY B N 1
ATOM 2001 C CA . GLY B 1 18 ? 2.67 22.531 -4.133 1 82 18 GLY B CA 1
ATOM 2002 C C . GLY B 1 18 ? 4.168 22.703 -4.277 1 82 18 GLY B C 1
ATOM 2003 O O . GLY B 1 18 ? 4.938 22.266 -3.424 1 82 18 GLY B O 1
ATOM 2004 N N . GLY B 1 19 ? 4.633 23.188 -5.582 1 89.69 19 GLY B N 1
ATOM 2005 C CA . GLY B 1 19 ? 6.047 23.438 -5.812 1 89.69 19 GLY B CA 1
ATOM 2006 C C . GLY B 1 19 ? 6.883 22.172 -5.777 1 89.69 19 GLY B C 1
ATOM 2007 O O . GLY B 1 19 ? 6.633 21.234 -6.543 1 89.69 19 GLY B O 1
ATOM 2008 N N . TYR B 1 20 ? 7.777 22.266 -4.797 1 91.88 20 TYR B N 1
ATOM 2009 C CA . TYR B 1 20 ? 8.688 21.141 -4.652 1 91.88 20 TYR B CA 1
ATOM 2010 C C . TYR B 1 20 ? 7.945 19.891 -4.188 1 91.88 20 TYR B C 1
ATOM 2012 O O . TYR B 1 20 ? 8.438 18.766 -4.352 1 91.88 20 TYR B O 1
ATOM 2020 N N . GLY B 1 21 ? 6.809 20.078 -3.664 1 93.81 21 GLY B N 1
ATOM 2021 C CA . GLY B 1 21 ? 5.992 18.953 -3.229 1 93.81 21 GLY B CA 1
ATOM 2022 C C . GLY B 1 21 ? 5.656 17.984 -4.352 1 93.81 21 GLY B C 1
ATOM 2023 O O . GLY B 1 21 ? 5.605 16.766 -4.137 1 93.81 21 GLY B O 1
ATOM 2024 N N . TRP B 1 22 ? 5.523 18.516 -5.543 1 95.38 22 TRP B N 1
ATOM 2025 C CA . TRP B 1 22 ? 5.164 17.656 -6.664 1 95.38 22 TRP B CA 1
ATOM 2026 C C . TRP B 1 22 ? 6.359 16.812 -7.109 1 95.38 22 TRP B C 1
ATOM 2028 O O . TRP B 1 22 ? 6.191 15.742 -7.68 1 95.38 22 TRP B O 1
ATOM 2038 N N . ILE B 1 23 ? 7.555 17.266 -6.879 1 96.25 23 ILE B N 1
ATOM 2039 C CA . ILE B 1 23 ? 8.75 16.469 -7.121 1 96.25 23 ILE B CA 1
ATOM 2040 C C . ILE B 1 23 ? 8.797 15.297 -6.133 1 96.25 23 ILE B C 1
ATOM 2042 O O . ILE B 1 23 ? 9.164 14.18 -6.496 1 96.25 23 ILE B O 1
ATOM 2046 N N . ILE B 1 24 ? 8.367 15.57 -4.91 1 96.19 24 ILE B N 1
ATOM 2047 C CA . ILE B 1 24 ? 8.305 14.547 -3.873 1 96.19 24 ILE B CA 1
ATOM 2048 C C . ILE B 1 24 ? 7.273 13.484 -4.254 1 96.19 24 ILE B C 1
ATOM 2050 O O . ILE B 1 24 ? 7.52 12.289 -4.102 1 96.19 24 ILE B O 1
ATOM 2054 N N . VAL B 1 25 ? 6.172 13.961 -4.766 1 97.44 25 VAL B N 1
ATOM 2055 C CA . VAL B 1 25 ? 5.117 13.039 -5.18 1 97.44 25 VAL B CA 1
ATOM 2056 C C . VAL B 1 25 ? 5.625 12.141 -6.305 1 97.44 25 VAL B C 1
ATOM 2058 O O . VAL B 1 25 ? 5.363 10.938 -6.312 1 97.44 25 VAL B O 1
ATOM 2061 N N . LEU B 1 26 ? 6.34 12.664 -7.23 1 97.81 26 LEU B N 1
ATOM 2062 C CA . LEU B 1 26 ? 6.895 11.891 -8.336 1 97.81 26 LEU B CA 1
ATOM 2063 C C . LEU B 1 26 ? 7.902 10.867 -7.824 1 97.81 26 LEU B C 1
ATOM 2065 O O . LEU B 1 26 ? 7.922 9.719 -8.289 1 97.81 26 LEU B O 1
ATOM 2069 N N . ALA B 1 27 ? 8.727 11.312 -6.922 1 98.12 27 ALA B N 1
ATOM 2070 C CA . ALA B 1 27 ? 9.688 10.391 -6.316 1 98.12 27 ALA B CA 1
ATOM 2071 C C . ALA B 1 27 ? 8.969 9.25 -5.594 1 98.12 27 ALA B C 1
ATOM 2073 O O . ALA B 1 27 ? 9.359 8.094 -5.703 1 98.12 27 ALA B O 1
ATOM 2074 N N . ALA B 1 28 ? 7.961 9.617 -4.891 1 98.25 28 ALA B N 1
ATOM 2075 C CA . ALA B 1 28 ? 7.168 8.625 -4.172 1 98.25 28 ALA B CA 1
ATOM 2076 C C . ALA B 1 28 ? 6.473 7.672 -5.145 1 98.25 28 ALA B C 1
ATOM 2078 O O . ALA B 1 28 ? 6.371 6.473 -4.883 1 98.25 28 ALA B O 1
ATOM 2079 N N . PHE B 1 29 ? 6.016 8.203 -6.238 1 98.25 29 PHE B N 1
ATOM 2080 C CA . PHE B 1 29 ? 5.395 7.406 -7.289 1 98.25 29 PHE B CA 1
ATOM 2081 C C . PHE B 1 29 ? 6.355 6.332 -7.789 1 98.25 29 PHE B C 1
ATOM 2083 O O . PHE B 1 29 ? 6 5.152 -7.844 1 98.25 29 PHE B O 1
ATOM 2090 N N . PHE B 1 30 ? 7.473 6.672 -8.039 1 98.5 30 PHE B N 1
ATOM 2091 C CA . PHE B 1 30 ? 8.438 5.727 -8.594 1 98.5 30 PHE B CA 1
ATOM 2092 C C . PHE B 1 30 ? 8.938 4.77 -7.512 1 98.5 30 PHE B C 1
ATOM 2094 O O . PHE B 1 30 ? 9.211 3.602 -7.793 1 98.5 30 PHE B O 1
ATOM 2101 N N . SER B 1 31 ? 9.141 5.27 -6.297 1 98.38 31 SER B N 1
ATOM 2102 C CA . SER B 1 31 ? 9.492 4.375 -5.199 1 98.38 31 SER B CA 1
ATOM 2103 C C . SER B 1 31 ? 8.445 3.273 -5.031 1 98.38 31 SER B C 1
ATOM 2105 O O . SER B 1 31 ? 8.797 2.096 -4.918 1 98.38 31 SER B O 1
ATOM 2107 N N . ASN B 1 32 ? 7.203 3.705 -5.062 1 97.56 32 ASN B N 1
ATOM 2108 C CA . ASN B 1 32 ? 6.117 2.74 -4.922 1 97.56 32 ASN B CA 1
ATOM 2109 C C . ASN B 1 32 ? 6.043 1.8 -6.121 1 97.56 32 ASN B C 1
ATOM 2111 O O . ASN B 1 32 ? 5.777 0.607 -5.965 1 97.56 32 ASN B O 1
ATOM 2115 N N . LEU B 1 33 ? 6.262 2.318 -7.305 1 97.81 33 LEU B N 1
ATOM 2116 C CA . LEU B 1 33 ? 6.281 1.511 -8.516 1 97.81 33 LEU B CA 1
ATOM 2117 C C . LEU B 1 33 ? 7.305 0.385 -8.406 1 97.81 33 LEU B C 1
ATOM 2119 O O . LEU B 1 33 ? 6.988 -0.774 -8.688 1 97.81 33 LEU B O 1
ATOM 2123 N N . ILE B 1 34 ? 8.406 0.701 -7.965 1 98.19 34 ILE B N 1
ATOM 2124 C CA . ILE B 1 34 ? 9.5 -0.264 -7.918 1 98.19 34 ILE B CA 1
ATOM 2125 C C . ILE B 1 34 ? 9.258 -1.268 -6.793 1 98.19 34 ILE B C 1
ATOM 2127 O O . ILE B 1 34 ? 9.344 -2.48 -7.004 1 98.19 34 ILE B O 1
ATOM 2131 N N . VAL B 1 35 ? 8.922 -0.79 -5.586 1 97.75 35 VAL B N 1
ATOM 2132 C CA . VAL B 1 35 ? 8.766 -1.664 -4.426 1 97.75 35 VAL B CA 1
ATOM 2133 C C . VAL B 1 35 ? 7.602 -2.629 -4.66 1 97.75 35 VAL B C 1
ATOM 2135 O O . VAL B 1 35 ? 7.777 -3.848 -4.594 1 97.75 35 VAL B O 1
ATOM 2138 N N . ASP B 1 36 ? 6.449 -2.107 -4.992 1 95.31 36 ASP B N 1
ATOM 2139 C CA . ASP B 1 36 ? 5.281 -2.965 -5.188 1 95.31 36 ASP B CA 1
ATOM 2140 C C . ASP B 1 36 ? 5.418 -3.793 -6.465 1 95.31 36 ASP B C 1
ATOM 2142 O O . ASP B 1 36 ? 4.969 -4.941 -6.516 1 95.31 36 ASP B O 1
ATOM 2146 N N . GLY B 1 37 ? 6 -3.207 -7.453 1 95 37 GLY B N 1
ATOM 2147 C CA . GLY B 1 37 ? 6.242 -3.951 -8.68 1 95 37 GLY B CA 1
ATOM 2148 C C . GLY B 1 37 ? 7.141 -5.156 -8.477 1 95 37 GLY B C 1
ATOM 2149 O O . GLY B 1 37 ? 6.824 -6.258 -8.93 1 95 37 GLY B O 1
ATOM 2150 N N . VAL B 1 38 ? 8.211 -4.965 -7.82 1 96 38 VAL B N 1
ATOM 2151 C CA . VAL B 1 38 ? 9.148 -6.051 -7.566 1 96 38 VAL B CA 1
ATOM 2152 C C . VAL B 1 38 ? 8.492 -7.117 -6.695 1 96 38 VAL B C 1
ATOM 2154 O O . VAL B 1 38 ? 8.703 -8.312 -6.902 1 96 38 VAL B O 1
ATOM 2157 N N . CYS B 1 39 ? 7.691 -6.734 -5.762 1 93.81 39 CYS B N 1
ATOM 2158 C CA . CYS B 1 39 ? 6.996 -7.676 -4.891 1 93.81 39 CYS B CA 1
ATOM 2159 C C . CYS B 1 39 ? 6.02 -8.539 -5.684 1 93.81 39 CYS B C 1
ATOM 2161 O O . CYS B 1 39 ? 5.934 -9.75 -5.465 1 93.81 39 CYS B O 1
ATOM 2163 N N . THR B 1 40 ? 5.398 -7.961 -6.637 1 88.44 40 THR B N 1
ATOM 2164 C CA . THR B 1 40 ? 4.352 -8.672 -7.359 1 88.44 40 THR B CA 1
ATOM 2165 C C . THR B 1 40 ? 4.957 -9.609 -8.406 1 88.44 40 THR B C 1
ATOM 2167 O O . THR B 1 40 ? 4.305 -10.555 -8.844 1 88.44 40 THR B O 1
ATOM 2170 N N . CYS B 1 41 ? 6.086 -9.367 -8.828 1 90.12 41 CYS B N 1
ATOM 2171 C CA . CYS B 1 41 ? 6.66 -10.188 -9.891 1 90.12 41 CYS B CA 1
ATOM 2172 C C . CYS B 1 41 ? 7.191 -11.508 -9.336 1 90.12 41 CYS B C 1
ATOM 2174 O O . CYS B 1 41 ? 7.695 -12.344 -10.086 1 90.12 41 CYS B O 1
ATOM 2176 N N . PHE B 1 42 ? 7.043 -11.703 -8.07 1 89.75 42 PHE B N 1
ATOM 2177 C CA . PHE B 1 42 ? 7.469 -12.961 -7.449 1 89.75 42 PHE B CA 1
ATOM 2178 C C . PHE B 1 42 ? 6.824 -14.148 -8.148 1 89.75 42 PHE B C 1
ATOM 2180 O O . PHE B 1 42 ? 7.445 -15.203 -8.289 1 89.75 42 PHE B O 1
ATOM 2187 N N . THR B 1 43 ? 5.68 -13.992 -8.555 1 83.06 43 THR B N 1
ATOM 2188 C CA . THR B 1 43 ? 4.949 -15.086 -9.172 1 83.06 43 THR B CA 1
ATOM 2189 C C . THR B 1 43 ? 5.668 -15.578 -10.422 1 83.06 43 THR B C 1
ATOM 2191 O O . THR B 1 43 ? 5.633 -16.766 -10.742 1 83.06 43 THR B O 1
ATOM 2194 N N . GLU B 1 44 ? 6.297 -14.719 -11.141 1 89.75 44 GLU B N 1
ATOM 2195 C CA . GLU B 1 44 ? 7.039 -15.078 -12.344 1 89.75 44 GLU B CA 1
ATOM 2196 C C . GLU B 1 44 ? 8.297 -15.859 -12.008 1 89.75 44 GLU B C 1
ATOM 2198 O O . GLU B 1 44 ? 8.828 -16.594 -12.844 1 89.75 44 GLU B O 1
ATOM 2203 N N . PHE B 1 45 ? 8.734 -15.773 -10.781 1 95.31 45 PHE B N 1
ATOM 2204 C CA . PHE B 1 45 ? 9.977 -16.406 -10.367 1 95.31 45 PHE B CA 1
ATOM 2205 C C . PHE B 1 45 ? 9.703 -17.75 -9.695 1 95.31 45 PHE B C 1
ATOM 2207 O O . PHE B 1 45 ? 10.617 -18.547 -9.492 1 95.31 45 PHE B O 1
ATOM 2214 N N . LYS B 1 46 ? 8.516 -17.984 -9.375 1 91.75 46 LYS B N 1
ATOM 2215 C CA . LYS B 1 46 ? 8.164 -19.125 -8.547 1 91.75 46 LYS B CA 1
ATOM 2216 C C . LYS B 1 46 ? 8.672 -20.422 -9.156 1 91.75 46 LYS B C 1
ATOM 2218 O O . LYS B 1 46 ? 9.266 -21.25 -8.461 1 91.75 46 LYS B O 1
ATOM 2223 N N . GLY B 1 47 ? 8.453 -20.641 -10.414 1 92.06 47 GLY B N 1
ATOM 2224 C CA . GLY B 1 47 ? 8.93 -21.828 -11.078 1 92.06 47 GLY B CA 1
ATOM 2225 C C . GLY B 1 47 ? 10.438 -21.984 -11.055 1 92.06 47 GLY B C 1
ATOM 2226 O O . GLY B 1 47 ? 10.961 -23.062 -10.781 1 92.06 47 GLY B O 1
ATOM 2227 N N . SER B 1 48 ? 11.07 -20.953 -11.312 1 95.38 48 SER B N 1
ATOM 2228 C CA . SER B 1 48 ? 12.531 -20.969 -11.336 1 95.38 48 SER B CA 1
ATOM 2229 C C . SER B 1 48 ? 13.102 -21.266 -9.953 1 95.38 48 SER B C 1
ATOM 2231 O O . SER B 1 48 ? 14.07 -22.016 -9.828 1 95.38 48 SER B O 1
ATOM 2233 N N . TYR B 1 49 ? 12.492 -20.703 -8.945 1 96.69 49 TYR B N 1
ATOM 2234 C CA . TYR B 1 49 ? 12.961 -20.938 -7.586 1 96.69 49 TYR B CA 1
ATOM 2235 C C . TYR B 1 49 ? 12.719 -22.375 -7.156 1 96.69 49 TYR B C 1
ATOM 2237 O O . TYR B 1 49 ? 13.594 -23.016 -6.566 1 96.69 49 TYR B O 1
ATOM 2245 N N . SER B 1 50 ? 11.578 -22.828 -7.434 1 96 50 SER B N 1
ATOM 2246 C CA . SER B 1 50 ? 11.242 -24.188 -7.062 1 96 50 SER B CA 1
ATOM 2247 C C . SER B 1 50 ? 12.203 -25.188 -7.703 1 96 50 SER B C 1
ATOM 2249 O O . SER B 1 50 ? 12.648 -26.141 -7.055 1 96 50 SER B O 1
ATOM 2251 N N . GLU B 1 51 ? 12.477 -25.031 -8.945 1 96.38 51 GLU B N 1
ATOM 2252 C CA . GLU B 1 51 ? 13.383 -25.906 -9.68 1 96.38 51 GLU B CA 1
ATOM 2253 C C . GLU B 1 51 ? 14.805 -25.797 -9.148 1 96.38 51 GLU B C 1
ATOM 2255 O O . GLU B 1 51 ? 15.484 -26.812 -8.961 1 96.38 51 GLU B O 1
ATOM 2260 N N . HIS B 1 52 ? 15.211 -24.625 -8.875 1 96.31 52 HIS B N 1
ATOM 2261 C CA . HIS B 1 52 ? 16.594 -24.391 -8.453 1 96.31 52 HIS B CA 1
ATOM 2262 C C . HIS B 1 52 ? 16.844 -24.969 -7.062 1 96.31 52 HIS B C 1
ATOM 2264 O O . HIS B 1 52 ? 17.875 -25.609 -6.828 1 96.31 52 HIS B O 1
ATOM 2270 N N . PHE B 1 53 ? 15.891 -24.844 -6.242 1 97.12 53 PHE B N 1
ATOM 2271 C CA . PHE B 1 53 ? 16.094 -25.25 -4.859 1 97.12 53 PHE B CA 1
ATOM 2272 C C . PHE B 1 53 ? 15.477 -26.609 -4.59 1 97.12 53 PHE B C 1
ATOM 2274 O O . PHE B 1 53 ? 15.578 -27.141 -3.482 1 97.12 53 PHE B O 1
ATOM 2281 N N . HIS B 1 54 ? 14.812 -27.156 -5.559 1 96.69 54 HIS B N 1
ATOM 2282 C CA . HIS B 1 54 ? 14.125 -28.438 -5.414 1 96.69 54 HIS B CA 1
ATOM 2283 C C . HIS B 1 54 ? 13.18 -28.422 -4.219 1 96.69 54 HIS B C 1
ATOM 2285 O O . HIS B 1 54 ? 13.219 -29.328 -3.381 1 96.69 54 HIS B O 1
ATOM 2291 N N . SER B 1 55 ? 12.445 -27.375 -4.246 1 94.56 55 SER B N 1
ATOM 2292 C CA . SER B 1 55 ? 11.57 -27.156 -3.102 1 94.56 55 SER B CA 1
ATOM 2293 C C . SER B 1 55 ? 10.109 -27.391 -3.475 1 94.56 55 SER B C 1
ATOM 2295 O O . SER B 1 55 ? 9.758 -27.375 -4.656 1 94.56 55 SER B O 1
ATOM 2297 N N . SER B 1 56 ? 9.359 -27.594 -2.371 1 92.31 56 SER B N 1
ATOM 2298 C CA . SER B 1 56 ? 7.918 -27.719 -2.559 1 92.31 56 SER B CA 1
ATOM 2299 C C . SER B 1 56 ? 7.281 -26.391 -2.926 1 92.31 56 SER B C 1
ATOM 2301 O O . SER B 1 56 ? 7.875 -25.328 -2.719 1 92.31 56 SER B O 1
ATOM 2303 N N . ASP B 1 57 ? 6.109 -26.453 -3.461 1 85.56 57 ASP B N 1
ATOM 2304 C CA . ASP B 1 57 ? 5.348 -25.25 -3.803 1 85.56 57 ASP B CA 1
ATOM 2305 C C . ASP B 1 57 ? 5.09 -24.391 -2.566 1 85.56 57 ASP B C 1
ATOM 2307 O O . ASP B 1 57 ? 5.172 -23.156 -2.629 1 85.56 57 ASP B O 1
ATOM 2311 N N . ALA B 1 58 ? 4.797 -25.031 -1.551 1 83.94 58 ALA B N 1
ATOM 2312 C CA . ALA B 1 58 ? 4.5 -24.328 -0.302 1 83.94 58 ALA B CA 1
ATOM 2313 C C . ALA B 1 58 ? 5.73 -23.594 0.221 1 83.94 58 ALA B C 1
ATOM 2315 O O . ALA B 1 58 ? 5.641 -22.422 0.621 1 83.94 58 ALA B O 1
ATOM 2316 N N . ALA B 1 59 ? 6.777 -24.25 0.181 1 90.69 59 ALA B N 1
ATOM 2317 C CA . ALA B 1 59 ? 8.023 -23.641 0.638 1 90.69 59 ALA B CA 1
ATOM 2318 C C . ALA B 1 59 ? 8.422 -22.469 -0.267 1 90.69 59 ALA B C 1
ATOM 2320 O O . ALA B 1 59 ? 8.883 -21.438 0.212 1 90.69 59 ALA B O 1
ATOM 2321 N N . THR B 1 60 ? 8.258 -22.656 -1.495 1 92.31 60 THR B N 1
ATOM 2322 C CA . THR B 1 60 ? 8.602 -21.594 -2.447 1 92.31 60 THR B CA 1
ATOM 2323 C C . THR B 1 60 ? 7.676 -20.391 -2.279 1 92.31 60 THR B C 1
ATOM 2325 O O . THR B 1 60 ? 8.125 -19.25 -2.354 1 92.31 60 THR B O 1
ATOM 2328 N N . ALA B 1 61 ? 6.457 -20.625 -1.987 1 85.12 61 ALA B N 1
ATOM 2329 C CA . ALA B 1 61 ? 5.48 -19.562 -1.808 1 85.12 61 ALA B CA 1
ATOM 2330 C C . ALA B 1 61 ? 5.809 -18.719 -0.582 1 85.12 61 ALA B C 1
ATOM 2332 O O . ALA B 1 61 ? 5.492 -17.516 -0.538 1 85.12 61 ALA B O 1
ATOM 2333 N N . LEU B 1 62 ? 6.438 -19.281 0.321 1 88.94 62 LEU B N 1
ATOM 2334 C CA . LEU B 1 62 ? 6.785 -18.594 1.555 1 88.94 62 LEU B CA 1
ATOM 2335 C C . LEU B 1 62 ? 7.789 -17.469 1.284 1 88.94 62 LEU B C 1
ATOM 2337 O O . LEU B 1 62 ? 7.832 -16.484 2.014 1 88.94 62 LEU B O 1
ATOM 2341 N N . ILE B 1 63 ? 8.555 -17.641 0.23 1 93.38 63 ILE B N 1
ATOM 2342 C CA . ILE B 1 63 ? 9.516 -16.594 -0.138 1 93.38 63 ILE B CA 1
ATOM 2343 C C . ILE B 1 63 ? 8.789 -15.289 -0.423 1 93.38 63 ILE B C 1
ATOM 2345 O O . ILE B 1 63 ? 9.117 -14.25 0.149 1 93.38 63 ILE B O 1
ATOM 2349 N N . GLY B 1 64 ? 7.809 -15.359 -1.264 1 90.88 64 GLY B N 1
ATOM 2350 C CA . GLY B 1 64 ? 7.031 -14.18 -1.619 1 90.88 64 GLY B CA 1
ATOM 2351 C C . GLY B 1 64 ? 6.25 -13.609 -0.453 1 90.88 64 GLY B C 1
ATOM 2352 O O . GLY B 1 64 ? 6.203 -12.391 -0.267 1 90.88 64 GLY B O 1
ATOM 2353 N N . SER B 1 65 ? 5.703 -14.5 0.348 1 88.31 65 SER B N 1
ATOM 2354 C CA . SER B 1 65 ? 4.934 -14.078 1.514 1 88.31 65 SER B CA 1
ATOM 2355 C C . SER B 1 65 ? 5.809 -13.328 2.514 1 88.31 65 SER B C 1
ATOM 2357 O O . SER B 1 65 ? 5.371 -12.336 3.109 1 88.31 65 SER B O 1
ATOM 2359 N N . LEU B 1 66 ? 6.957 -13.812 2.662 1 93.19 66 LEU B N 1
ATOM 2360 C CA . LEU B 1 66 ? 7.871 -13.172 3.602 1 93.19 66 LEU B CA 1
ATOM 2361 C C . LEU B 1 66 ? 8.281 -11.789 3.109 1 93.19 66 LEU B C 1
ATOM 2363 O O . LEU B 1 66 ? 8.336 -10.836 3.893 1 93.19 66 LEU B O 1
ATOM 2367 N N . LEU B 1 67 ? 8.57 -11.711 1.875 1 95.94 67 LEU B N 1
ATOM 2368 C CA . LEU B 1 67 ? 8.961 -10.414 1.325 1 95.94 67 LEU B CA 1
ATOM 2369 C C . LEU B 1 67 ? 7.859 -9.383 1.543 1 95.94 67 LEU B C 1
ATOM 2371 O O . LEU B 1 67 ? 8.109 -8.312 2.107 1 95.94 67 LEU B O 1
ATOM 2375 N N . ILE B 1 68 ? 6.652 -9.703 1.213 1 93.31 68 ILE B N 1
ATOM 2376 C CA . ILE B 1 68 ? 5.531 -8.773 1.298 1 93.31 68 ILE B CA 1
ATOM 2377 C C . ILE B 1 68 ? 5.141 -8.57 2.76 1 93.31 68 ILE B C 1
ATOM 2379 O O . ILE B 1 68 ? 4.918 -7.438 3.197 1 93.31 68 ILE B O 1
ATOM 2383 N N . GLY B 1 69 ? 5.121 -9.617 3.428 1 93.81 69 GLY B N 1
ATOM 2384 C CA . GLY B 1 69 ? 4.746 -9.539 4.832 1 93.81 69 GLY B CA 1
ATOM 2385 C C . GLY B 1 69 ? 5.691 -8.68 5.648 1 93.81 69 GLY B C 1
ATOM 2386 O O . GLY B 1 69 ? 5.25 -7.82 6.422 1 93.81 69 GLY B O 1
ATOM 2387 N N . VAL B 1 70 ? 6.949 -8.891 5.492 1 95.69 70 VAL B N 1
ATOM 2388 C CA . VAL B 1 70 ? 7.941 -8.164 6.285 1 95.69 70 VAL B CA 1
ATOM 2389 C C . VAL B 1 70 ? 7.934 -6.688 5.902 1 95.69 70 VAL B C 1
ATOM 2391 O O . VAL B 1 70 ? 7.98 -5.816 6.773 1 95.69 70 VAL B O 1
ATOM 2394 N N . TYR B 1 71 ? 7.879 -6.438 4.531 1 96.19 71 TYR B N 1
ATOM 2395 C CA . TYR B 1 71 ? 8.008 -5.035 4.145 1 96.19 71 TYR B CA 1
ATOM 2396 C C . TYR B 1 71 ? 6.848 -4.211 4.699 1 96.19 71 TYR B C 1
ATOM 2398 O O . TYR B 1 71 ? 7.016 -3.029 5.008 1 96.19 71 TYR B O 1
ATOM 2406 N N . LEU B 1 72 ? 5.703 -4.848 4.938 1 94.62 72 LEU B N 1
ATOM 2407 C CA . LEU B 1 72 ? 4.535 -4.137 5.449 1 94.62 72 LEU B CA 1
ATOM 2408 C C . LEU B 1 72 ? 4.527 -4.133 6.973 1 94.62 72 LEU B C 1
ATOM 2410 O O . LEU B 1 72 ? 4.188 -3.123 7.594 1 94.62 72 LEU B O 1
ATOM 2414 N N . LEU B 1 73 ? 4.992 -5.168 7.598 1 96.12 73 LEU B N 1
ATOM 2415 C CA . LEU B 1 73 ? 4.918 -5.32 9.047 1 96.12 73 LEU B CA 1
ATOM 2416 C C . LEU B 1 73 ? 5.984 -4.484 9.742 1 96.12 73 LEU B C 1
ATOM 2418 O O . LEU B 1 73 ? 5.844 -4.145 10.914 1 96.12 73 LEU B O 1
ATOM 2422 N N . VAL B 1 74 ? 7.02 -4.164 9.078 1 97.06 74 VAL B N 1
ATOM 2423 C CA . VAL B 1 74 ? 8.102 -3.389 9.68 1 97.06 74 VAL B CA 1
ATOM 2424 C C . VAL B 1 74 ? 7.684 -1.922 9.781 1 97.06 74 VAL B C 1
ATOM 2426 O O . VAL B 1 74 ? 8.438 -1.096 10.312 1 97.06 74 VAL B O 1
ATOM 2429 N N . GLY B 1 75 ? 6.5 -1.604 9.453 1 95.56 75 GLY B N 1
ATOM 2430 C CA . GLY B 1 75 ? 5.969 -0.252 9.375 1 95.56 75 GLY B CA 1
ATOM 2431 C C . GLY B 1 75 ? 6.211 0.553 10.641 1 95.56 75 GLY B C 1
ATOM 2432 O O . GLY B 1 75 ? 6.812 1.629 10.594 1 95.56 75 GLY B O 1
ATOM 2433 N N . PRO B 1 76 ? 5.809 0.023 11.789 1 94.88 76 PRO B N 1
ATOM 2434 C CA . PRO B 1 76 ? 5.98 0.788 13.023 1 94.88 76 PRO B CA 1
ATOM 2435 C C . PRO B 1 76 ? 7.449 1.061 13.352 1 94.88 76 PRO B C 1
ATOM 2437 O O . PRO B 1 76 ? 7.789 2.16 13.797 1 94.88 76 PRO B O 1
ATOM 2440 N N . VAL B 1 77 ? 8.289 0.132 13.094 1 97.5 77 VAL B N 1
ATOM 2441 C CA . VAL B 1 77 ? 9.719 0.294 13.336 1 97.5 77 VAL B CA 1
ATOM 2442 C C . VAL B 1 77 ? 10.281 1.351 12.391 1 97.5 77 VAL B C 1
ATOM 2444 O O . VAL B 1 77 ? 11.016 2.242 12.812 1 97.5 77 VAL B O 1
ATOM 2447 N N . VAL B 1 78 ? 9.898 1.269 11.188 1 98.25 78 VAL B N 1
ATOM 2448 C CA . VAL B 1 78 ? 10.375 2.215 10.188 1 98.25 78 VAL B CA 1
ATOM 2449 C C . VAL B 1 78 ? 9.82 3.607 10.484 1 98.25 78 VAL B C 1
ATOM 2451 O O . VAL B 1 78 ? 10.5 4.613 10.273 1 98.25 78 VAL B O 1
ATOM 2454 N N . GLY B 1 79 ? 8.562 3.611 10.969 1 96.69 79 GLY B N 1
ATOM 2455 C CA . GLY B 1 79 ? 8.008 4.887 11.406 1 96.69 79 GLY B CA 1
ATOM 2456 C C . GLY B 1 79 ? 8.867 5.582 12.445 1 96.69 79 GLY B C 1
ATOM 2457 O O . GLY B 1 79 ? 9.094 6.793 12.359 1 96.69 79 GLY B O 1
ATOM 2458 N N . GLY B 1 80 ? 9.32 4.855 13.375 1 95.25 80 GLY B N 1
ATOM 2459 C CA . GLY B 1 80 ? 10.234 5.406 14.367 1 95.25 80 GLY B CA 1
ATOM 2460 C C . GLY B 1 80 ? 11.539 5.895 13.773 1 95.25 80 GLY B C 1
ATOM 2461 O O . GLY B 1 80 ? 12.062 6.938 14.172 1 95.25 80 GLY B O 1
ATOM 2462 N N . LEU B 1 81 ? 12.07 5.207 12.875 1 96.75 81 LEU B N 1
ATOM 2463 C CA . LEU B 1 81 ? 13.312 5.594 12.211 1 96.75 81 LEU B CA 1
ATOM 2464 C C . LEU B 1 81 ? 13.133 6.891 11.43 1 96.75 81 LEU B C 1
ATOM 2466 O O . LEU B 1 81 ? 14.031 7.734 11.398 1 96.75 81 LEU B O 1
ATOM 2470 N N . VAL B 1 82 ? 12.008 7.004 10.797 1 96.19 82 VAL B N 1
ATOM 2471 C CA . VAL B 1 82 ? 11.719 8.211 10.023 1 96.19 82 VAL B CA 1
ATOM 2472 C C . VAL B 1 82 ? 11.633 9.414 10.953 1 96.19 82 VAL B C 1
ATOM 2474 O O . VAL B 1 82 ? 12.133 10.492 10.625 1 96.19 82 VAL B O 1
ATOM 2477 N N . ASN B 1 83 ? 11.016 9.219 12.094 1 91 83 ASN B N 1
ATOM 2478 C CA . ASN B 1 83 ? 10.898 10.289 13.07 1 91 83 ASN B CA 1
ATOM 2479 C C . ASN B 1 83 ? 12.258 10.719 13.609 1 91 83 ASN B C 1
ATOM 2481 O O . ASN B 1 83 ? 12.492 11.906 13.852 1 91 83 ASN B O 1
ATOM 2485 N N . LYS B 1 84 ? 13.102 9.781 13.672 1 93.12 84 LYS B N 1
ATOM 2486 C CA . LYS B 1 84 ? 14.398 10.055 14.281 1 93.12 84 LYS B CA 1
ATOM 2487 C C . LYS B 1 84 ? 15.391 10.578 13.242 1 93.12 84 LYS B C 1
ATOM 2489 O O . LYS B 1 84 ? 16.141 11.523 13.516 1 93.12 84 LYS B O 1
ATOM 2494 N N . TYR B 1 85 ? 15.43 9.922 12.039 1 94.94 85 TYR B N 1
ATOM 2495 C CA . TYR B 1 85 ? 16.516 10.195 11.102 1 94.94 85 TYR B CA 1
ATOM 2496 C C . TYR B 1 85 ? 16.016 10.953 9.883 1 94.94 85 TYR B C 1
ATOM 2498 O O . TYR B 1 85 ? 16.812 11.477 9.094 1 94.94 85 TYR B O 1
ATOM 2506 N N . GLY B 1 86 ? 14.766 11 9.695 1 93.81 86 GLY B N 1
ATOM 2507 C CA . GLY B 1 86 ? 14.203 11.641 8.516 1 93.81 86 GLY B CA 1
ATOM 2508 C C . GLY B 1 86 ? 13.961 10.664 7.371 1 93.81 86 GLY B C 1
ATOM 2509 O O . GLY B 1 86 ? 14.602 9.617 7.297 1 93.81 86 GLY B O 1
ATOM 2510 N N . ALA B 1 87 ? 13.133 11.055 6.504 1 96.06 87 ALA B N 1
ATOM 2511 C CA . ALA B 1 87 ? 12.711 10.203 5.395 1 96.06 87 ALA B CA 1
ATOM 2512 C C . ALA B 1 87 ? 13.867 9.961 4.422 1 96.06 87 ALA B C 1
ATOM 2514 O O . ALA B 1 87 ? 14.055 8.836 3.947 1 96.06 87 ALA B O 1
ATOM 2515 N N . ARG B 1 88 ? 14.641 10.961 4.145 1 97.12 88 ARG B N 1
ATOM 2516 C CA . ARG B 1 88 ? 15.727 10.875 3.174 1 97.12 88 ARG B CA 1
ATOM 2517 C C . ARG B 1 88 ? 16.719 9.773 3.553 1 97.12 88 ARG B C 1
ATOM 2519 O O . ARG B 1 88 ? 16.984 8.883 2.754 1 97.12 88 ARG B O 1
ATOM 2526 N N . LYS B 1 89 ? 17.188 9.773 4.766 1 97.88 89 LYS B N 1
ATOM 2527 C CA . LYS B 1 89 ? 18.188 8.812 5.219 1 97.88 89 LYS B CA 1
ATOM 2528 C C . LYS B 1 89 ? 17.594 7.402 5.273 1 97.88 89 LYS B C 1
ATOM 2530 O O . LYS B 1 89 ? 18.281 6.43 4.938 1 97.88 89 LYS B O 1
ATOM 2535 N N . VAL B 1 90 ? 16.422 7.316 5.691 1 98.5 90 VAL B N 1
ATOM 2536 C CA . VAL B 1 90 ? 15.781 6.016 5.855 1 98.5 90 VAL B CA 1
ATOM 2537 C C . VAL B 1 90 ? 15.578 5.363 4.492 1 98.5 90 VAL B C 1
ATOM 2539 O O . VAL B 1 90 ? 15.852 4.172 4.316 1 98.5 90 VAL B O 1
ATOM 2542 N N . VAL B 1 91 ? 15.148 6.145 3.488 1 98.69 91 VAL B N 1
ATOM 2543 C CA . VAL B 1 91 ? 14.914 5.602 2.154 1 98.69 91 VAL B CA 1
ATOM 2544 C C . VAL B 1 91 ? 16.234 5.18 1.525 1 98.69 91 VAL B C 1
ATOM 2546 O O . VAL B 1 91 ? 16.344 4.102 0.935 1 98.69 91 VAL B O 1
ATOM 2549 N N . ILE B 1 92 ? 17.234 5.992 1.626 1 98.75 92 ILE B N 1
ATOM 2550 C CA . ILE B 1 92 ? 18.547 5.668 1.068 1 98.75 92 ILE B CA 1
ATOM 2551 C C . ILE B 1 92 ? 19.094 4.402 1.729 1 98.75 92 ILE B C 1
ATOM 2553 O O . ILE B 1 92 ? 19.562 3.494 1.047 1 98.75 92 ILE B O 1
ATOM 2557 N N . GLY B 1 93 ? 18.969 4.328 3.016 1 98.75 93 GLY B N 1
ATOM 2558 C CA . GLY B 1 93 ? 19.375 3.129 3.725 1 98.75 93 GLY B CA 1
ATOM 2559 C C . GLY B 1 93 ? 18.625 1.89 3.291 1 98.75 93 GLY B C 1
ATOM 2560 O O . GLY B 1 93 ? 19.219 0.824 3.109 1 98.75 93 GLY B O 1
ATOM 2561 N N . GLY B 1 94 ? 17.344 2.037 3.145 1 98.88 94 GLY B N 1
ATOM 2562 C CA . GLY B 1 94 ? 16.516 0.922 2.703 1 98.88 94 GLY B CA 1
ATOM 2563 C C . GLY B 1 94 ? 16.875 0.423 1.318 1 98.88 94 GLY B C 1
ATOM 2564 O O . GLY B 1 94 ? 16.906 -0.785 1.075 1 98.88 94 GLY B O 1
ATOM 2565 N N . ALA B 1 95 ? 17.109 1.361 0.413 1 98.88 95 ALA B N 1
ATOM 2566 C CA . ALA B 1 95 ? 17.516 0.996 -0.944 1 98.88 95 ALA B CA 1
ATOM 2567 C C . ALA B 1 95 ? 18.797 0.168 -0.935 1 98.88 95 ALA B C 1
ATOM 2569 O O . ALA B 1 95 ? 18.891 -0.835 -1.646 1 98.88 95 ALA B O 1
ATOM 2570 N N . PHE B 1 96 ? 19.688 0.504 -0.112 1 98.88 96 PHE B N 1
ATOM 2571 C CA . PHE B 1 96 ? 20.938 -0.225 -0.047 1 98.88 96 PHE B CA 1
ATOM 2572 C C . PHE B 1 96 ? 20.75 -1.569 0.644 1 98.88 96 PHE B C 1
ATOM 2574 O O . PHE B 1 96 ? 21.344 -2.57 0.237 1 98.88 96 PHE B O 1
ATOM 2581 N N . ILE B 1 97 ? 19.969 -1.609 1.668 1 98.88 97 ILE B N 1
ATOM 2582 C CA . ILE B 1 97 ? 19.719 -2.861 2.371 1 98.88 97 ILE B CA 1
ATOM 2583 C C . ILE B 1 97 ? 19.047 -3.855 1.426 1 98.88 97 ILE B C 1
ATOM 2585 O O . ILE B 1 97 ? 19.547 -4.965 1.227 1 98.88 97 ILE B O 1
ATOM 2589 N N . SER B 1 98 ? 18.016 -3.463 0.807 1 98.88 98 SER B N 1
ATOM 2590 C CA . SER B 1 98 ? 17.266 -4.367 -0.062 1 98.88 98 SER B CA 1
ATOM 2591 C C . SER B 1 98 ? 18.047 -4.668 -1.343 1 98.88 98 SER B C 1
ATOM 2593 O O . SER B 1 98 ? 18.062 -5.805 -1.811 1 98.88 98 SER B O 1
ATOM 2595 N N . GLY B 1 99 ? 18.594 -3.607 -1.964 1 98.81 99 GLY B N 1
ATOM 2596 C CA . GLY B 1 99 ? 19.391 -3.855 -3.15 1 98.81 99 GLY B CA 1
ATOM 2597 C C . GLY B 1 99 ? 20.5 -4.871 -2.924 1 98.81 99 GLY B C 1
ATOM 2598 O O . GLY B 1 99 ? 20.672 -5.801 -3.715 1 98.81 99 GLY B O 1
ATOM 2599 N N . THR B 1 100 ? 21.203 -4.727 -1.878 1 98.88 100 THR B N 1
ATOM 2600 C CA . THR B 1 100 ? 22.281 -5.648 -1.549 1 98.88 100 THR B CA 1
ATOM 2601 C C . THR B 1 100 ? 21.734 -7.035 -1.235 1 98.88 100 THR B C 1
ATOM 2603 O O . THR B 1 100 ? 22.312 -8.047 -1.621 1 98.88 100 THR B O 1
ATOM 2606 N N . ALA B 1 101 ? 20.672 -7.078 -0.498 1 98.81 101 ALA B N 1
ATOM 2607 C CA . ALA B 1 101 ? 20.031 -8.359 -0.211 1 98.81 101 ALA B CA 1
ATOM 2608 C C . ALA B 1 101 ? 19.703 -9.109 -1.499 1 98.81 101 ALA B C 1
ATOM 2610 O O . ALA B 1 101 ? 19.969 -10.305 -1.611 1 98.81 101 ALA B O 1
ATOM 2611 N N . PHE B 1 102 ? 19.141 -8.422 -2.471 1 98.69 102 PHE B N 1
ATOM 2612 C CA . PHE B 1 102 ? 18.797 -9.047 -3.74 1 98.69 102 PHE B CA 1
ATOM 2613 C C . PHE B 1 102 ? 20.031 -9.531 -4.473 1 98.69 102 PHE B C 1
ATOM 2615 O O . PHE B 1 102 ? 20.047 -10.625 -5.031 1 98.69 102 PHE B O 1
ATOM 2622 N N . VAL B 1 103 ? 21.094 -8.758 -4.449 1 98.62 103 VAL B N 1
ATOM 2623 C CA . VAL B 1 103 ? 22.312 -9.141 -5.133 1 98.62 103 VAL B CA 1
ATOM 2624 C C . VAL B 1 103 ? 22.891 -10.414 -4.508 1 98.62 103 VAL B C 1
ATOM 2626 O O . VAL B 1 103 ? 23.25 -11.352 -5.215 1 98.62 103 VAL B O 1
ATOM 2629 N N . ILE B 1 104 ? 22.859 -10.5 -3.205 1 98.38 104 ILE B N 1
ATOM 2630 C CA . ILE B 1 104 ? 23.5 -11.594 -2.498 1 98.38 104 ILE B CA 1
ATOM 2631 C C . ILE B 1 104 ? 22.594 -12.812 -2.48 1 98.38 104 ILE B C 1
ATOM 2633 O O . ILE B 1 104 ? 23.062 -13.945 -2.363 1 98.38 104 ILE B O 1
ATOM 2637 N N . SER B 1 105 ? 21.344 -12.625 -2.617 1 98.25 105 SER B N 1
ATOM 2638 C CA . SER B 1 105 ? 20.359 -13.703 -2.471 1 98.25 105 SER B CA 1
ATOM 2639 C C . SER B 1 105 ? 20.562 -14.773 -3.537 1 98.25 105 SER B C 1
ATOM 2641 O O . SER B 1 105 ? 20.297 -15.953 -3.295 1 98.25 105 SER B O 1
ATOM 2643 N N . VAL B 1 106 ? 21.031 -14.383 -4.691 1 97.06 106 VAL B N 1
ATOM 2644 C CA . VAL B 1 106 ? 21.203 -15.289 -5.824 1 97.06 106 VAL B CA 1
ATOM 2645 C C . VAL B 1 10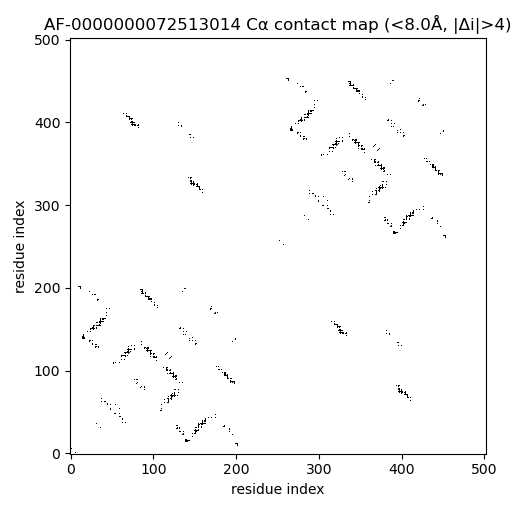6 ? 22.234 -16.359 -5.477 1 97.06 106 VAL B C 1
ATOM 2647 O O . VAL B 1 106 ? 22.203 -17.469 -6.016 1 97.06 106 VAL B O 1
ATOM 2650 N N . ALA B 1 107 ? 23.109 -16.125 -4.574 1 97 107 ALA B N 1
ATOM 2651 C CA . ALA B 1 107 ? 24.172 -17.062 -4.203 1 97 107 ALA B CA 1
ATOM 2652 C C . ALA B 1 107 ? 23.766 -17.906 -3.002 1 97 107 ALA B C 1
ATOM 2654 O O . ALA B 1 107 ? 24.594 -18.625 -2.436 1 97 107 ALA B O 1
ATOM 2655 N N . SER B 1 108 ? 22.516 -17.938 -2.695 1 97.81 108 SER B N 1
ATOM 2656 C CA . SER B 1 108 ? 22.062 -18.672 -1.521 1 97.81 108 SER B CA 1
ATOM 2657 C C . SER B 1 108 ? 22.219 -20.172 -1.719 1 97.81 108 SER B C 1
ATOM 2659 O O . SER B 1 108 ? 21.812 -20.719 -2.752 1 97.81 108 SER B O 1
ATOM 2661 N N . PRO B 1 109 ? 22.719 -20.875 -0.702 1 96.44 109 PRO B N 1
ATOM 2662 C CA . PRO B 1 109 ? 22.953 -22.312 -0.838 1 96.44 109 PRO B CA 1
ATOM 2663 C C . PRO B 1 109 ? 21.672 -23.125 -0.7 1 96.44 109 PRO B C 1
ATOM 2665 O O . PRO B 1 109 ? 21.609 -24.281 -1.159 1 96.44 109 PRO B O 1
ATOM 2668 N N . ASN B 1 110 ? 20.734 -22.562 0.025 1 96.88 110 ASN B N 1
ATOM 2669 C CA . ASN B 1 110 ? 19.453 -23.25 0.188 1 96.88 110 ASN B CA 1
ATOM 2670 C C . ASN B 1 110 ? 18.297 -22.266 0.291 1 96.88 110 ASN B C 1
ATOM 2672 O O . ASN B 1 110 ? 18.516 -21.047 0.353 1 96.88 110 ASN B O 1
ATOM 2676 N N . ILE B 1 111 ? 17.172 -22.812 0.281 1 97 111 ILE B N 1
ATOM 2677 C CA . ILE B 1 111 ? 15.969 -22 0.18 1 97 111 ILE B CA 1
ATOM 2678 C C . ILE B 1 111 ? 15.789 -21.172 1.457 1 97 111 ILE B C 1
ATOM 2680 O O . ILE B 1 111 ? 15.266 -20.062 1.419 1 97 111 ILE B O 1
ATOM 2684 N N . TYR B 1 112 ? 16.203 -21.672 2.576 1 96.94 112 TYR B N 1
ATOM 2685 C CA . TYR B 1 112 ? 16.016 -20.984 3.844 1 96.94 112 TYR B CA 1
ATOM 2686 C C . TYR B 1 112 ? 16.891 -19.734 3.91 1 96.94 112 TYR B C 1
ATOM 2688 O O . TYR B 1 112 ? 16.453 -18.688 4.391 1 96.94 112 TYR B O 1
ATOM 2696 N N . PHE B 1 113 ? 18.078 -19.953 3.434 1 97.75 113 PHE B N 1
ATOM 2697 C CA . PHE B 1 113 ? 18.969 -18.797 3.344 1 97.75 113 PHE B CA 1
ATOM 2698 C C . PHE B 1 113 ? 18.422 -17.766 2.357 1 97.75 113 PHE B C 1
ATOM 2700 O O . PHE B 1 113 ? 18.516 -16.562 2.59 1 97.75 113 PHE B O 1
ATOM 2707 N N . PHE B 1 114 ? 17.891 -18.266 1.305 1 98.25 114 PHE B N 1
ATOM 2708 C CA . PHE B 1 114 ? 17.266 -17.375 0.322 1 98.25 114 PHE B CA 1
ATOM 2709 C C . PHE B 1 114 ? 16.094 -16.625 0.933 1 98.25 114 PHE B C 1
ATOM 2711 O O . PHE B 1 114 ? 15.938 -15.422 0.719 1 98.25 114 PHE B O 1
ATOM 2718 N N . MET B 1 115 ? 15.344 -17.266 1.712 1 97.5 115 MET B N 1
ATOM 2719 C CA . MET B 1 115 ? 14.203 -16.656 2.389 1 97.5 115 MET B CA 1
ATOM 2720 C C . MET B 1 115 ? 14.656 -15.57 3.357 1 97.5 115 MET B C 1
ATOM 2722 O O . MET B 1 115 ? 14.023 -14.516 3.455 1 97.5 115 MET B O 1
ATOM 2726 N N . LEU B 1 116 ? 15.641 -15.797 3.961 1 98.12 116 LEU B N 1
ATOM 2727 C CA . LEU B 1 116 ? 16.141 -14.844 4.945 1 98.12 116 LEU B CA 1
ATOM 2728 C C . LEU B 1 116 ? 16.672 -13.586 4.262 1 98.12 116 LEU B C 1
ATOM 2730 O O . LEU B 1 116 ? 16.359 -12.469 4.68 1 98.12 116 LEU B O 1
ATOM 2734 N N . ILE B 1 117 ? 17.438 -13.773 3.266 1 98.44 117 ILE B N 1
ATOM 2735 C CA . ILE B 1 117 ? 18.109 -12.648 2.629 1 98.44 117 ILE B CA 1
ATOM 2736 C C . ILE B 1 117 ? 17.141 -11.93 1.693 1 98.44 117 ILE B C 1
ATOM 2738 O O . ILE B 1 117 ? 16.906 -10.727 1.845 1 98.44 117 ILE B O 1
ATOM 2742 N N . TYR B 1 118 ? 16.531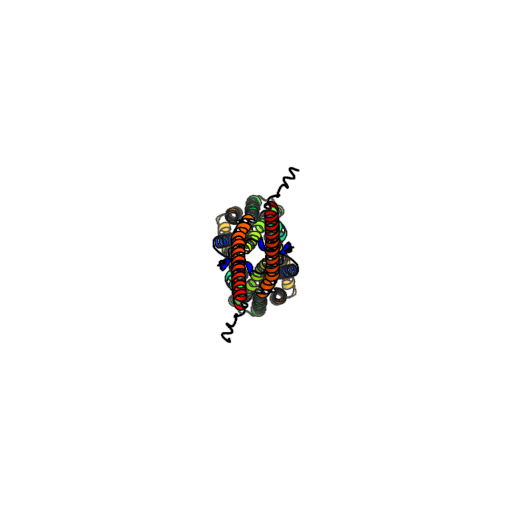 -12.609 0.835 1 97.94 118 TYR B N 1
ATOM 2743 C CA . TYR B 1 118 ? 15.594 -12.055 -0.138 1 97.94 118 TYR B CA 1
ATOM 2744 C C . TYR B 1 118 ? 14.289 -11.625 0.533 1 97.94 118 TYR B C 1
ATOM 2746 O O . TYR B 1 118 ? 13.812 -10.508 0.325 1 97.94 118 TYR B O 1
ATOM 2754 N N . GLY B 1 119 ? 13.734 -12.508 1.321 1 97.12 119 GLY B N 1
ATOM 2755 C CA . GLY B 1 119 ? 12.43 -12.289 1.923 1 97.12 119 GLY B CA 1
ATOM 2756 C C . GLY B 1 119 ? 12.477 -11.344 3.107 1 97.12 119 GLY B C 1
ATOM 2757 O O . GLY B 1 119 ? 11.797 -10.305 3.105 1 97.12 119 GLY B O 1
ATOM 2758 N N . VAL B 1 120 ? 13.297 -11.602 4.027 1 97.88 120 VAL B N 1
ATOM 2759 C CA . VAL B 1 120 ? 13.281 -10.852 5.281 1 97.88 120 VAL B CA 1
ATOM 2760 C C . VAL B 1 120 ? 14.109 -9.578 5.133 1 97.88 120 VAL B C 1
ATOM 2762 O O . VAL B 1 120 ? 13.578 -8.469 5.277 1 97.88 120 VAL B O 1
ATOM 2765 N N . LEU B 1 121 ? 15.391 -9.711 4.789 1 98.69 121 LEU B N 1
ATOM 2766 C CA . LEU B 1 121 ? 16.234 -8.539 4.664 1 98.69 121 LEU B CA 1
ATOM 2767 C C . LEU B 1 121 ? 15.773 -7.648 3.516 1 98.69 121 LEU B C 1
ATOM 2769 O O . LEU B 1 121 ? 15.75 -6.422 3.645 1 98.69 121 LEU B O 1
ATOM 2773 N N . GLY B 1 122 ? 15.461 -8.281 2.412 1 98.69 122 GLY B N 1
ATOM 2774 C CA . GLY B 1 122 ? 14.859 -7.527 1.324 1 98.69 122 GLY B CA 1
ATOM 2775 C C . GLY B 1 122 ? 13.594 -6.805 1.729 1 98.69 122 GLY B C 1
ATOM 2776 O O . GLY B 1 122 ? 13.391 -5.641 1.372 1 98.69 122 GLY B O 1
ATOM 2777 N N . GLY B 1 123 ? 12.742 -7.473 2.52 1 98.31 123 GLY B N 1
ATOM 2778 C CA . GLY B 1 123 ? 11.5 -6.887 2.998 1 98.31 123 GLY B CA 1
ATOM 2779 C C . GLY B 1 123 ? 11.719 -5.711 3.934 1 98.31 123 GLY B C 1
ATOM 2780 O O . GLY B 1 123 ? 11 -4.715 3.861 1 98.31 123 GLY B O 1
ATOM 2781 N N . VAL B 1 124 ? 12.688 -5.824 4.77 1 98.62 124 VAL B N 1
ATOM 2782 C CA . VAL B 1 124 ? 13.008 -4.734 5.684 1 98.62 124 VAL B CA 1
ATOM 2783 C C . VAL B 1 124 ? 13.398 -3.49 4.887 1 98.62 124 VAL B C 1
ATOM 2785 O O . VAL B 1 124 ? 12.898 -2.395 5.156 1 98.62 124 VAL B O 1
ATOM 2788 N N . GLY B 1 125 ? 14.266 -3.697 3.93 1 98.81 125 GLY B N 1
ATOM 2789 C CA . GLY B 1 125 ? 14.641 -2.58 3.078 1 98.81 125 GLY B CA 1
ATOM 2790 C C . GLY B 1 125 ? 13.469 -1.987 2.316 1 98.81 125 GLY B C 1
ATOM 2791 O O . GLY B 1 125 ? 13.359 -0.765 2.201 1 98.81 125 GLY B O 1
ATOM 2792 N N . PHE B 1 126 ? 12.602 -2.795 1.868 1 98.62 126 PHE B N 1
ATOM 2793 C CA . PHE B 1 126 ? 11.422 -2.346 1.136 1 98.62 126 PHE B CA 1
ATOM 2794 C C . PHE B 1 126 ? 10.508 -1.525 2.037 1 98.62 126 PHE B C 1
ATOM 2796 O O . PHE B 1 126 ? 9.938 -0.521 1.603 1 98.62 126 PHE B O 1
ATOM 2803 N N . GLY B 1 127 ? 10.375 -1.979 3.254 1 98.44 127 GLY B N 1
ATOM 2804 C CA . GLY B 1 127 ? 9.609 -1.183 4.199 1 98.44 127 GLY B CA 1
ATOM 2805 C C . GLY B 1 127 ? 10.188 0.203 4.418 1 98.44 127 GLY B C 1
ATOM 2806 O O . GLY B 1 127 ? 9.445 1.179 4.543 1 98.44 127 GLY B O 1
ATOM 2807 N N . MET B 1 128 ? 11.484 0.273 4.43 1 98.69 128 MET B N 1
ATOM 2808 C CA . MET B 1 128 ? 12.203 1.525 4.652 1 98.69 128 MET B CA 1
ATOM 2809 C C . MET B 1 128 ? 12.094 2.443 3.439 1 98.69 128 MET B C 1
ATOM 2811 O O . MET B 1 128 ? 12.406 3.631 3.523 1 98.69 128 MET B O 1
ATOM 2815 N N . ILE B 1 129 ? 11.711 1.88 2.334 1 98.69 129 ILE B N 1
ATOM 2816 C CA . ILE B 1 129 ? 11.492 2.691 1.141 1 98.69 129 ILE B CA 1
ATOM 2817 C C . ILE B 1 129 ? 10.023 3.084 1.04 1 98.69 129 ILE B C 1
ATOM 2819 O O . ILE B 1 129 ? 9.695 4.258 0.84 1 98.69 129 ILE B O 1
ATOM 2823 N N . TYR B 1 130 ? 9.18 2.199 1.294 1 97.81 130 TYR B N 1
ATOM 2824 C CA . TYR B 1 130 ? 7.746 2.309 1.03 1 97.81 130 TYR B CA 1
ATOM 2825 C C . TYR B 1 130 ? 7.086 3.281 2 1 97.81 130 TYR B C 1
ATOM 2827 O O . TYR B 1 130 ? 6.445 4.246 1.58 1 97.81 130 TYR B O 1
ATOM 2835 N N . LEU B 1 131 ? 7.289 3.098 3.262 1 97.19 131 LEU B N 1
ATOM 2836 C CA . LEU B 1 131 ? 6.57 3.867 4.27 1 97.19 131 LEU B CA 1
ATOM 2837 C C . LEU B 1 131 ? 6.957 5.34 4.211 1 97.19 131 LEU B C 1
ATOM 2839 O O . LEU B 1 131 ? 6.09 6.215 4.129 1 97.19 131 LEU B O 1
ATOM 2843 N N . PRO B 1 132 ? 8.227 5.645 4.195 1 97.25 132 PRO B N 1
ATOM 2844 C CA . PRO B 1 132 ? 8.586 7.062 4.113 1 97.25 132 PRO B CA 1
ATOM 2845 C C . PRO B 1 132 ? 8.055 7.727 2.842 1 97.25 132 PRO B C 1
ATOM 2847 O O . PRO B 1 132 ? 7.742 8.922 2.852 1 97.25 132 PRO B O 1
ATOM 2850 N N . ALA B 1 133 ? 7.977 6.961 1.794 1 96.94 133 ALA B N 1
ATOM 2851 C CA . ALA B 1 133 ? 7.469 7.512 0.541 1 96.94 133 ALA B CA 1
ATOM 2852 C C . ALA B 1 133 ? 6.02 7.973 0.691 1 96.94 133 ALA B C 1
ATOM 2854 O O . ALA B 1 133 ? 5.613 8.961 0.077 1 96.94 133 ALA B O 1
ATOM 2855 N N . ILE B 1 134 ? 5.32 7.312 1.467 1 94.69 134 ILE B N 1
ATOM 2856 C CA . ILE B 1 134 ? 3.926 7.676 1.689 1 94.69 134 ILE B CA 1
ATOM 2857 C C . ILE B 1 134 ? 3.846 8.836 2.674 1 94.69 134 ILE B C 1
ATOM 2859 O O . ILE B 1 134 ? 3.125 9.812 2.436 1 94.69 134 ILE B O 1
ATOM 2863 N N . VAL B 1 135 ? 4.594 8.82 3.693 1 93.88 135 VAL B N 1
ATOM 2864 C CA . VAL B 1 135 ? 4.496 9.758 4.809 1 93.88 135 VAL B CA 1
ATOM 2865 C C . VAL B 1 135 ? 4.984 11.133 4.367 1 93.88 135 VAL B C 1
ATOM 2867 O O . VAL B 1 135 ? 4.422 12.156 4.77 1 93.88 135 VAL B O 1
ATOM 2870 N N . VAL B 1 136 ? 6.004 11.148 3.574 1 93.94 136 VAL B N 1
ATOM 2871 C CA . VAL B 1 136 ? 6.621 12.414 3.197 1 93.94 136 VAL B CA 1
ATOM 2872 C C . VAL B 1 136 ? 5.633 13.25 2.389 1 93.94 136 VAL B C 1
ATOM 2874 O O . VAL B 1 136 ? 5.629 14.477 2.48 1 93.94 136 VAL B O 1
ATOM 2877 N N . VAL B 1 137 ? 4.832 12.617 1.629 1 93.5 137 VAL B N 1
ATOM 2878 C CA . VAL B 1 137 ? 3.807 13.336 0.874 1 93.5 137 VAL B CA 1
ATOM 2879 C C . VAL B 1 137 ? 2.879 14.078 1.833 1 93.5 137 VAL B C 1
ATOM 2881 O O . VAL B 1 137 ? 2.5 15.219 1.578 1 93.5 137 VAL B O 1
ATOM 2884 N N . GLY B 1 138 ? 2.58 13.492 2.965 1 88.19 138 GLY B N 1
ATOM 2885 C CA . GLY B 1 138 ? 1.729 14.109 3.971 1 88.19 138 GLY B CA 1
ATOM 2886 C C . GLY B 1 138 ? 2.375 15.305 4.648 1 88.19 138 GLY B C 1
ATOM 2887 O O . GLY B 1 138 ? 1.683 16.172 5.184 1 88.19 138 GLY B O 1
ATOM 2888 N N . TYR B 1 139 ? 3.66 15.297 4.59 1 86.88 139 TYR B N 1
ATOM 2889 C CA . TYR B 1 139 ? 4.363 16.438 5.16 1 86.88 139 TYR B CA 1
ATOM 2890 C C . TYR B 1 139 ? 4.293 17.641 4.227 1 86.88 139 TYR B C 1
ATOM 2892 O O . TYR B 1 139 ? 4.254 18.781 4.68 1 86.88 139 TYR B O 1
ATOM 2900 N N . TYR B 1 140 ? 4.238 17.422 3.02 1 90.31 140 TYR B N 1
ATOM 2901 C CA . TYR B 1 140 ? 4.383 18.484 2.039 1 90.31 140 TYR B CA 1
ATOM 2902 C C . TYR B 1 140 ? 3.018 19 1.591 1 90.31 140 TYR B C 1
ATOM 2904 O O . TYR B 1 140 ? 2.92 20.062 0.979 1 90.31 140 TYR B O 1
ATOM 2912 N N . PHE B 1 141 ? 2.023 18.203 1.85 1 89.31 141 PHE B N 1
ATOM 2913 C CA . PHE B 1 141 ? 0.701 18.609 1.376 1 89.31 141 PHE B CA 1
ATOM 2914 C C . PHE B 1 141 ? -0.306 18.594 2.52 1 89.31 141 PHE B C 1
ATOM 2916 O O . PHE B 1 141 ? -0.294 17.703 3.363 1 89.31 141 PHE B O 1
ATOM 2923 N N . GLU B 1 142 ? -1.095 19.625 2.451 1 83.31 142 GLU B N 1
ATOM 2924 C CA . GLU B 1 142 ? -2.188 19.703 3.416 1 83.31 142 GLU B CA 1
ATOM 2925 C C . GLU B 1 142 ? -3.545 19.656 2.721 1 83.31 142 GLU B C 1
ATOM 2927 O O . GLU B 1 142 ? -4.258 18.656 2.805 1 83.31 142 GLU B O 1
ATOM 2932 N N . SER B 1 143 ? -3.838 20.672 1.864 1 82.81 143 SER B N 1
ATOM 2933 C CA . SER B 1 143 ? -5.129 20.75 1.188 1 82.81 143 SER B CA 1
ATOM 2934 C C . SER B 1 143 ? -5.25 19.703 0.088 1 82.81 143 SER B C 1
ATOM 2936 O O . SER B 1 143 ? -6.344 19.219 -0.189 1 82.81 143 SER B O 1
ATOM 2938 N N . LYS B 1 144 ? -4.156 19.359 -0.503 1 91.19 144 LYS B N 1
ATOM 2939 C CA . LYS B 1 144 ? -4.164 18.406 -1.618 1 91.19 144 LYS B CA 1
ATOM 2940 C C . LYS B 1 144 ? -3.537 17.078 -1.215 1 91.19 144 LYS B C 1
ATOM 2942 O O . LYS B 1 144 ? -3.062 16.328 -2.068 1 91.19 144 LYS B O 1
ATOM 2947 N N . ARG B 1 145 ? -3.586 16.844 -0.01 1 91.75 145 ARG B N 1
ATOM 2948 C CA . ARG B 1 145 ? -2.904 15.672 0.522 1 91.75 145 ARG B CA 1
ATOM 2949 C C . ARG B 1 145 ? -3.494 14.391 -0.056 1 91.75 145 ARG B C 1
ATOM 2951 O O . ARG B 1 145 ? -2.758 13.469 -0.427 1 91.75 145 ARG B O 1
ATOM 2958 N N . ALA B 1 146 ? -4.758 14.391 -0.1 1 92.62 146 ALA B N 1
ATOM 2959 C CA . ALA B 1 146 ? -5.41 13.172 -0.567 1 92.62 146 ALA B CA 1
ATOM 2960 C C . ALA B 1 146 ? -5.074 12.891 -2.029 1 92.62 146 ALA B C 1
ATOM 2962 O O . ALA B 1 146 ? -4.746 11.758 -2.395 1 92.62 146 ALA B O 1
ATOM 2963 N N . ILE B 1 147 ? -5.105 13.852 -2.869 1 95.19 147 ILE B N 1
ATOM 2964 C CA . ILE B 1 147 ? -4.793 13.703 -4.285 1 95.19 147 ILE B CA 1
ATOM 2965 C C . ILE B 1 147 ? -3.311 13.375 -4.453 1 95.19 147 ILE B C 1
ATOM 2967 O O . ILE B 1 147 ? -2.951 12.477 -5.223 1 95.19 147 ILE B O 1
ATOM 2971 N N . ALA B 1 148 ? -2.488 14.109 -3.729 1 96.31 148 ALA B N 1
ATOM 2972 C CA . ALA B 1 148 ? -1.048 13.875 -3.799 1 96.31 148 ALA B CA 1
ATOM 2973 C C . ALA B 1 148 ? -0.708 12.445 -3.391 1 96.31 148 ALA B C 1
ATOM 2975 O O . ALA B 1 148 ? 0.074 11.766 -4.062 1 96.31 148 ALA B O 1
ATOM 2976 N N . THR B 1 149 ? -1.297 12.023 -2.361 1 95.62 149 THR B N 1
ATOM 2977 C CA . THR B 1 149 ? -1.079 10.656 -1.91 1 95.62 149 THR B CA 1
ATOM 2978 C C . THR B 1 149 ? -1.633 9.656 -2.924 1 95.62 149 THR B C 1
ATOM 2980 O O . THR B 1 149 ? -1.021 8.617 -3.178 1 95.62 149 THR B O 1
ATOM 2983 N N . GLY B 1 150 ? -2.768 9.938 -3.463 1 96.56 150 GLY B N 1
ATOM 2984 C CA . GLY B 1 150 ? -3.334 9.094 -4.496 1 96.56 150 GLY B CA 1
ATOM 2985 C C . GLY B 1 150 ? -2.416 8.906 -5.691 1 96.56 150 GLY B C 1
ATOM 2986 O O . GLY B 1 150 ? -2.283 7.805 -6.219 1 96.56 150 GLY B O 1
ATOM 2987 N N . ILE B 1 151 ? -1.821 9.93 -6.117 1 97.12 151 ILE B N 1
ATOM 2988 C CA . ILE B 1 151 ? -0.887 9.859 -7.238 1 97.12 151 ILE B CA 1
ATOM 2989 C C . ILE B 1 151 ? 0.323 9.008 -6.848 1 97.12 151 ILE B C 1
ATOM 2991 O O . ILE B 1 151 ? 0.777 8.172 -7.629 1 97.12 151 ILE B O 1
ATOM 2995 N N . ALA B 1 152 ? 0.827 9.25 -5.66 1 97.06 152 ALA B N 1
ATOM 2996 C CA . ALA B 1 152 ? 1.964 8.469 -5.18 1 97.06 152 ALA B CA 1
ATOM 2997 C C . ALA B 1 152 ? 1.643 6.977 -5.168 1 97.06 152 ALA B C 1
ATOM 2999 O O . ALA B 1 152 ? 2.436 6.16 -5.645 1 97.06 152 ALA B O 1
ATOM 3000 N N . VAL B 1 153 ? 0.495 6.648 -4.715 1 94.81 153 VAL B N 1
ATOM 3001 C CA . VAL B 1 153 ? 0.086 5.254 -4.574 1 94.81 153 VAL B CA 1
ATOM 3002 C C . VAL B 1 153 ? -0.222 4.66 -5.945 1 94.81 153 VAL B C 1
ATOM 3004 O O . VAL B 1 153 ? -0.042 3.461 -6.164 1 94.81 153 VAL B O 1
ATOM 3007 N N . ALA B 1 154 ? -0.624 5.477 -6.871 1 97 154 ALA B N 1
ATOM 3008 C CA . ALA B 1 154 ? -0.887 5.012 -8.227 1 97 154 ALA B CA 1
ATOM 3009 C C . ALA B 1 154 ? 0.368 4.414 -8.859 1 97 154 ALA B C 1
ATOM 3011 O O . ALA B 1 154 ? 0.28 3.576 -9.758 1 97 154 ALA B O 1
ATOM 3012 N N . GLY B 1 155 ? 1.49 4.844 -8.43 1 97.38 155 GLY B N 1
ATOM 3013 C CA . GLY B 1 155 ? 2.73 4.219 -8.859 1 97.38 155 GLY B CA 1
ATOM 3014 C C . GLY B 1 155 ? 2.764 2.723 -8.609 1 97.38 155 GLY B C 1
ATOM 3015 O O . GLY B 1 155 ? 3.217 1.954 -9.453 1 97.38 155 GLY B O 1
ATOM 3016 N N . SER B 1 156 ? 2.283 2.363 -7.43 1 95.88 156 SER B N 1
ATOM 3017 C CA . SER B 1 156 ? 2.199 0.944 -7.105 1 95.88 156 SER B CA 1
ATOM 3018 C C . SER B 1 156 ? 1.333 0.196 -8.109 1 95.88 156 SER B C 1
ATOM 3020 O O . SER B 1 156 ? 1.664 -0.921 -8.516 1 95.88 156 SER B O 1
ATOM 3022 N N . GLY B 1 157 ? 0.261 0.794 -8.469 1 94 157 GLY B N 1
ATOM 3023 C CA . GLY B 1 157 ? -0.601 0.188 -9.469 1 94 157 GLY B CA 1
ATOM 3024 C C . GLY B 1 157 ? 0.097 -0.041 -10.797 1 94 157 GLY B C 1
ATOM 3025 O O . GLY B 1 157 ? 0.019 -1.133 -11.367 1 94 157 GLY B O 1
ATOM 3026 N N . VAL B 1 158 ? 0.792 0.876 -11.25 1 95.25 158 VAL B N 1
ATOM 3027 C CA . VAL B 1 158 ? 1.541 0.765 -12.5 1 95.25 158 VAL B CA 1
ATOM 3028 C C . VAL B 1 158 ? 2.605 -0.323 -12.367 1 95.25 158 VAL B C 1
ATOM 3030 O O . VAL B 1 158 ? 2.75 -1.168 -13.25 1 95.25 158 VAL B O 1
ATOM 3033 N N . GLY B 1 159 ? 3.281 -0.299 -11.312 1 95.31 159 GLY B N 1
ATOM 3034 C CA . GLY B 1 159 ? 4.312 -1.299 -11.086 1 95.31 159 GLY B CA 1
ATOM 3035 C C . GLY B 1 159 ? 3.775 -2.717 -11.055 1 95.31 159 GLY B C 1
ATOM 3036 O O . GLY B 1 159 ? 4.344 -3.613 -11.688 1 95.31 159 GLY B O 1
ATOM 3037 N N . THR B 1 160 ? 2.725 -2.887 -10.328 1 91.19 160 THR B N 1
ATOM 3038 C CA . THR B 1 160 ? 2.156 -4.219 -10.156 1 91.19 160 THR B CA 1
ATOM 3039 C C . THR B 1 160 ? 1.612 -4.75 -11.484 1 91.19 160 THR B C 1
ATOM 3041 O O . THR B 1 160 ? 1.56 -5.961 -11.695 1 91.19 160 THR B O 1
ATOM 3044 N N . MET B 1 161 ? 1.264 -3.902 -12.328 1 88.12 161 MET B N 1
ATOM 3045 C CA . MET B 1 161 ? 0.724 -4.32 -13.617 1 88.12 161 MET B CA 1
ATOM 3046 C C . MET B 1 161 ? 1.844 -4.559 -14.625 1 88.12 161 MET B C 1
ATOM 3048 O O . MET B 1 161 ? 1.795 -5.52 -15.398 1 88.12 161 MET B O 1
ATOM 3052 N N . VAL B 1 162 ? 2.873 -3.867 -14.625 1 91.81 162 VAL B N 1
ATOM 3053 C CA . VAL B 1 162 ? 3.865 -3.855 -15.695 1 91.81 162 VAL B CA 1
ATOM 3054 C C . VAL B 1 162 ? 5.035 -4.766 -15.328 1 91.81 162 VAL B C 1
ATOM 3056 O O . VAL B 1 162 ? 5.586 -5.457 -16.188 1 91.81 162 VAL B O 1
ATOM 3059 N N . MET B 1 163 ? 5.387 -4.816 -14.148 1 94.19 163 MET B N 1
ATOM 3060 C CA . MET B 1 163 ? 6.633 -5.449 -13.727 1 94.19 163 MET B CA 1
ATOM 3061 C C . MET B 1 163 ? 6.59 -6.953 -13.961 1 94.19 163 MET B C 1
ATOM 3063 O O . MET B 1 163 ? 7.598 -7.559 -14.32 1 94.19 163 MET B O 1
ATOM 3067 N N . PRO B 1 164 ? 5.445 -7.59 -13.742 1 90.69 164 PRO B N 1
ATOM 3068 C CA . PRO B 1 164 ? 5.418 -9.023 -14.023 1 90.69 164 PRO B CA 1
ATOM 3069 C C . PRO B 1 164 ? 5.746 -9.344 -15.477 1 90.69 164 PRO B C 1
ATOM 3071 O O . PRO B 1 164 ? 6.445 -10.328 -15.758 1 90.69 164 PRO B O 1
ATOM 3074 N N . PHE B 1 165 ? 5.309 -8.516 -16.391 1 89.25 165 PHE B N 1
ATOM 3075 C CA . PHE B 1 165 ? 5.605 -8.727 -17.812 1 89.25 165 PHE B CA 1
ATOM 3076 C C . PHE B 1 165 ? 7.086 -8.492 -18.094 1 89.25 165 PHE B C 1
ATOM 3078 O O . PHE B 1 165 ? 7.711 -9.258 -18.828 1 89.25 165 PHE B O 1
ATOM 3085 N N . ILE B 1 166 ? 7.602 -7.539 -17.5 1 94.31 166 ILE B N 1
ATOM 3086 C CA . ILE B 1 166 ? 9.016 -7.223 -17.672 1 94.31 166 ILE B CA 1
ATOM 3087 C C . ILE B 1 166 ? 9.867 -8.336 -17.078 1 94.31 166 ILE B C 1
ATOM 3089 O O . ILE B 1 166 ? 10.836 -8.789 -17.703 1 94.31 166 ILE B O 1
ATOM 3093 N N . SER B 1 167 ? 9.508 -8.789 -15.93 1 95.69 167 SER B N 1
ATOM 3094 C CA . SER B 1 167 ? 10.273 -9.836 -15.266 1 95.69 167 SER B CA 1
ATOM 3095 C C . SER B 1 167 ? 10.188 -11.148 -16.031 1 95.69 167 SER B C 1
ATOM 3097 O O . SER B 1 167 ? 11.188 -11.867 -16.156 1 95.69 167 SER B O 1
ATOM 3099 N N . ALA B 1 168 ? 9.039 -11.477 -16.516 1 93.5 168 ALA B N 1
ATOM 3100 C CA . ALA B 1 168 ? 8.891 -12.695 -17.297 1 93.5 168 ALA B CA 1
ATOM 3101 C C . ALA B 1 168 ? 9.773 -12.664 -18.547 1 93.5 168 ALA B C 1
ATOM 3103 O O . ALA B 1 168 ? 10.398 -13.664 -18.891 1 93.5 168 ALA B O 1
ATOM 3104 N N . TYR B 1 169 ? 9.773 -11.562 -19.188 1 95.44 169 TYR B N 1
ATOM 3105 C CA . TYR B 1 169 ? 10.609 -11.383 -20.359 1 95.44 169 TYR B CA 1
ATOM 3106 C C . TYR B 1 169 ? 12.078 -11.594 -20.031 1 95.44 169 TYR B C 1
ATOM 3108 O O . TYR B 1 169 ? 12.781 -12.336 -20.719 1 95.44 169 TYR B O 1
ATOM 3116 N N . PHE B 1 170 ? 12.578 -11.047 -18.984 1 97.5 170 PHE B N 1
ATOM 3117 C CA . PHE B 1 170 ? 13.977 -11.148 -18.594 1 97.5 170 PHE B CA 1
ATOM 3118 C C . PHE B 1 170 ? 14.305 -12.562 -18.125 1 97.5 170 PHE B C 1
ATOM 3120 O O . PHE B 1 170 ? 15.398 -13.07 -18.391 1 97.5 170 PHE B O 1
ATOM 3127 N N . ILE B 1 171 ? 13.398 -13.195 -17.453 1 97.31 171 ILE B N 1
ATOM 3128 C CA . ILE B 1 171 ? 13.633 -14.562 -16.984 1 97.31 171 ILE B CA 1
ATOM 3129 C C . ILE B 1 171 ? 13.812 -15.492 -18.188 1 97.31 171 ILE B C 1
ATOM 3131 O O . ILE B 1 171 ? 14.711 -16.344 -18.188 1 97.31 171 ILE B O 1
ATOM 3135 N N . SER B 1 172 ? 13.016 -15.281 -19.188 1 96.38 172 SER B N 1
ATOM 3136 C CA . SER B 1 172 ? 13.062 -16.141 -20.359 1 96.38 172 SER B CA 1
ATOM 3137 C C . SER B 1 172 ? 14.305 -15.852 -21.203 1 96.38 172 SER B C 1
ATOM 3139 O O . SER B 1 172 ? 14.805 -16.734 -21.906 1 96.38 172 SER B O 1
ATOM 3141 N N . THR B 1 173 ? 14.828 -14.688 -21.094 1 97.31 173 THR B N 1
ATOM 3142 C CA . THR B 1 173 ? 15.914 -14.297 -21.984 1 97.31 173 THR B CA 1
ATOM 3143 C C . THR B 1 173 ? 17.266 -14.477 -21.297 1 97.31 173 THR B C 1
ATOM 3145 O O . THR B 1 173 ? 18.219 -14.961 -21.906 1 97.31 173 THR B O 1
ATOM 3148 N N . ILE B 1 174 ? 17.312 -14.109 -20.016 1 97.94 174 ILE B N 1
ATOM 3149 C CA . ILE B 1 174 ? 18.641 -14.094 -19.406 1 97.94 174 ILE B CA 1
ATOM 3150 C C . ILE B 1 174 ? 18.641 -14.977 -18.156 1 97.94 174 ILE B C 1
ATOM 3152 O O . ILE B 1 174 ? 19.656 -15.078 -17.469 1 97.94 174 ILE B O 1
ATOM 3156 N N . GLY B 1 175 ? 17.562 -15.555 -17.844 1 97.56 175 GLY B N 1
ATOM 3157 C CA . GLY B 1 175 ? 17.5 -16.406 -16.672 1 97.56 175 GLY B CA 1
ATOM 3158 C C . GLY B 1 175 ? 17.062 -15.664 -15.414 1 97.56 175 GLY B C 1
ATOM 3159 O O . GLY B 1 175 ? 17.078 -14.43 -15.383 1 97.56 175 GLY B O 1
ATOM 3160 N N . TRP B 1 176 ? 16.766 -16.438 -14.352 1 97.44 176 TRP B N 1
ATOM 3161 C CA . TRP B 1 176 ? 16.172 -15.844 -13.164 1 97.44 176 TRP B CA 1
ATOM 3162 C C . TRP B 1 176 ? 17.234 -15.133 -12.328 1 97.44 176 TRP B C 1
ATOM 3164 O O . TRP B 1 176 ? 16.953 -14.086 -11.727 1 97.44 176 TRP B O 1
ATOM 3174 N N . LYS B 1 177 ? 18.438 -15.633 -12.32 1 98 177 LYS B N 1
ATOM 3175 C CA . LYS B 1 177 ? 19.484 -15.039 -11.492 1 98 177 LYS B CA 1
ATOM 3176 C C . LYS B 1 177 ? 19.828 -13.633 -11.969 1 98 177 LYS B C 1
ATOM 3178 O O . LYS B 1 177 ? 19.875 -12.695 -11.172 1 98 177 LYS B O 1
ATOM 3183 N N . HIS B 1 178 ? 20.016 -13.508 -13.234 1 98.31 178 HIS B N 1
ATOM 3184 C CA . HIS B 1 178 ? 20.328 -12.203 -13.797 1 98.31 178 HIS B CA 1
ATOM 3185 C C . HIS B 1 178 ? 19.141 -11.25 -13.688 1 98.31 178 HIS B C 1
ATOM 3187 O O . HIS B 1 178 ? 19.328 -10.039 -13.523 1 98.31 178 HIS B O 1
ATOM 3193 N N . THR B 1 179 ? 18 -11.789 -13.781 1 98.62 179 THR B N 1
ATOM 3194 C CA . THR B 1 179 ? 16.812 -10.961 -13.633 1 98.62 179 THR B CA 1
ATOM 3195 C C . THR B 1 179 ? 16.719 -10.383 -12.227 1 98.62 179 THR B C 1
ATOM 3197 O O . THR B 1 179 ? 16.344 -9.219 -12.047 1 98.62 179 THR B O 1
ATOM 3200 N N . VAL B 1 180 ? 17.094 -11.164 -11.227 1 98.44 180 VAL B N 1
ATOM 3201 C CA . VAL B 1 180 ? 17.109 -10.664 -9.859 1 98.44 180 VAL B CA 1
ATOM 3202 C C . VAL B 1 180 ? 18.094 -9.508 -9.742 1 98.44 180 VAL B C 1
ATOM 3204 O O . VAL B 1 180 ? 17.844 -8.531 -9.031 1 98.44 180 VAL B O 1
ATOM 3207 N N . TRP B 1 181 ? 19.172 -9.578 -10.445 1 98.56 181 TRP B N 1
ATOM 3208 C CA . TRP B 1 181 ? 20.156 -8.5 -10.414 1 98.56 181 TRP B CA 1
ATOM 3209 C C . TRP B 1 181 ? 19.625 -7.254 -11.102 1 98.56 181 TRP B C 1
ATOM 3211 O O . TRP B 1 181 ? 19.938 -6.129 -10.711 1 98.56 181 TRP B O 1
ATOM 3221 N N . VAL B 1 182 ? 18.859 -7.441 -12.117 1 98.5 182 VAL B N 1
ATOM 3222 C CA . VAL B 1 182 ? 18.188 -6.305 -12.758 1 98.5 182 VAL B CA 1
ATOM 3223 C C . VAL B 1 182 ? 17.234 -5.641 -11.773 1 98.5 182 VAL B C 1
ATOM 3225 O O . VAL B 1 182 ? 17.203 -4.41 -11.664 1 98.5 182 VAL B O 1
ATOM 3228 N N . LEU B 1 183 ? 16.516 -6.453 -11.047 1 98.44 183 LEU B N 1
ATOM 3229 C CA . LEU B 1 183 ? 15.609 -5.922 -10.031 1 98.44 183 LEU B CA 1
ATOM 3230 C C . LEU B 1 183 ? 16.391 -5.203 -8.938 1 98.44 183 LEU B C 1
ATOM 3232 O O . LEU B 1 183 ? 15.977 -4.156 -8.445 1 98.44 183 LEU B O 1
ATOM 3236 N N . ALA B 1 184 ? 17.516 -5.812 -8.586 1 98.75 184 ALA B N 1
ATOM 3237 C CA . ALA B 1 184 ? 18.359 -5.18 -7.582 1 98.75 184 ALA B CA 1
ATOM 3238 C C . ALA B 1 184 ? 18.797 -3.787 -8.031 1 98.75 184 ALA B C 1
ATOM 3240 O O . ALA B 1 184 ? 18.812 -2.844 -7.238 1 98.75 184 ALA B O 1
ATOM 3241 N N . ALA B 1 185 ? 19.141 -3.664 -9.25 1 98.69 185 ALA B N 1
ATOM 3242 C CA . ALA B 1 185 ? 19.547 -2.371 -9.797 1 98.69 185 ALA B CA 1
ATOM 3243 C C . ALA B 1 185 ? 18.422 -1.354 -9.695 1 98.69 185 ALA B C 1
ATOM 3245 O O . ALA B 1 185 ? 18.641 -0.188 -9.375 1 98.69 185 ALA B O 1
ATOM 3246 N N . LEU B 1 186 ? 17.25 -1.796 -10 1 98.56 186 LEU B N 1
ATOM 3247 C CA . LEU B 1 186 ? 16.078 -0.927 -9.875 1 98.56 186 LEU B CA 1
ATOM 3248 C C . LEU B 1 186 ? 15.883 -0.488 -8.43 1 98.56 186 LEU B C 1
ATOM 3250 O O . LEU B 1 186 ? 15.578 0.677 -8.164 1 98.56 186 LEU B O 1
ATOM 3254 N N . VAL B 1 187 ? 16.094 -1.405 -7.539 1 98.75 187 VAL B N 1
ATOM 3255 C CA . VAL B 1 187 ? 15.93 -1.104 -6.121 1 98.75 187 VAL B CA 1
ATOM 3256 C C . VAL B 1 187 ? 16.984 -0.102 -5.676 1 98.75 187 VAL B C 1
ATOM 3258 O O . VAL B 1 187 ? 16.703 0.834 -4.93 1 98.75 187 VAL B O 1
ATOM 3261 N N . PHE B 1 188 ? 18.219 -0.245 -6.145 1 98.81 188 PHE B N 1
ATOM 3262 C CA . PHE B 1 188 ? 19.281 0.703 -5.832 1 98.81 188 PHE B CA 1
ATOM 3263 C C . PHE B 1 188 ? 18.922 2.1 -6.328 1 98.81 188 PHE B C 1
ATOM 3265 O O . PHE B 1 188 ? 19.281 3.098 -5.699 1 98.81 188 PHE B O 1
ATOM 3272 N N . SER B 1 189 ? 18.234 2.125 -7.395 1 98.56 189 SER B N 1
ATOM 3273 C CA . SER B 1 189 ? 17.875 3.418 -7.973 1 98.56 189 SER B CA 1
ATOM 3274 C C . SER B 1 189 ? 16.938 4.191 -7.059 1 98.56 189 SER B C 1
ATOM 3276 O O . SER B 1 189 ? 16.781 5.406 -7.188 1 98.56 189 SER B O 1
ATOM 3278 N N . CYS B 1 190 ? 16.25 3.535 -6.121 1 98.56 190 CYS B N 1
ATOM 3279 C CA . CYS B 1 190 ? 15.359 4.199 -5.168 1 98.56 190 CYS B CA 1
ATOM 3280 C C . CYS B 1 190 ? 16.156 5.121 -4.246 1 98.56 190 CYS B C 1
ATOM 3282 O O . CYS B 1 190 ? 15.586 6.035 -3.646 1 98.56 190 CYS B O 1
ATOM 3284 N N . ALA B 1 191 ? 17.469 4.82 -4.117 1 98.56 191 ALA B N 1
ATOM 3285 C CA . ALA B 1 191 ? 18.312 5.719 -3.336 1 98.56 191 ALA B CA 1
ATOM 3286 C C . ALA B 1 191 ? 18.312 7.125 -3.928 1 98.56 191 ALA B C 1
ATOM 3288 O O . ALA B 1 191 ? 18.328 8.117 -3.193 1 98.56 191 ALA B O 1
ATOM 3289 N N . ALA B 1 192 ? 18.312 7.172 -5.242 1 98.06 192 ALA B N 1
ATOM 3290 C CA . ALA B 1 192 ? 18.266 8.469 -5.914 1 98.06 192 ALA B CA 1
ATOM 3291 C C . ALA B 1 192 ? 16.969 9.203 -5.602 1 98.06 192 ALA B C 1
ATOM 3293 O O . ALA B 1 192 ? 16.969 10.43 -5.438 1 98.06 192 ALA B O 1
ATOM 3294 N N . PHE B 1 193 ? 15.859 8.516 -5.496 1 97.62 193 PHE B N 1
ATOM 3295 C CA . PHE B 1 193 ? 14.594 9.141 -5.129 1 97.62 193 PHE B CA 1
ATOM 3296 C C . PHE B 1 193 ? 14.609 9.594 -3.674 1 97.62 193 PHE B C 1
ATOM 3298 O O . PHE B 1 193 ? 14.008 10.609 -3.326 1 97.62 193 PHE B O 1
ATOM 3305 N N . GLY B 1 194 ? 15.328 8.789 -2.879 1 96.62 194 GLY B N 1
ATOM 3306 C CA . GLY B 1 194 ? 15.469 9.18 -1.486 1 96.62 194 GLY B CA 1
ATOM 3307 C C . GLY B 1 194 ? 16.141 10.523 -1.311 1 96.62 194 GLY B C 1
ATOM 3308 O O . GLY B 1 194 ? 15.789 11.297 -0.414 1 96.62 194 GLY B O 1
ATOM 3309 N N . ILE B 1 195 ? 17.094 10.852 -2.154 1 96.62 195 ILE B N 1
ATOM 3310 C CA . ILE B 1 195 ? 17.828 12.117 -2.082 1 96.62 195 ILE B CA 1
ATOM 3311 C C . ILE B 1 195 ? 16.859 13.281 -2.303 1 96.62 195 ILE B C 1
ATOM 3313 O O . ILE B 1 195 ? 17.047 14.359 -1.742 1 96.62 195 ILE B O 1
ATOM 3317 N N . LEU B 1 196 ? 15.797 13.031 -2.996 1 95.69 196 LEU B N 1
ATOM 3318 C CA . LEU B 1 196 ? 14.844 14.086 -3.326 1 95.69 196 LEU B CA 1
ATOM 3319 C C . LEU B 1 196 ? 13.938 14.391 -2.135 1 95.69 196 LEU B C 1
ATOM 3321 O O . LEU B 1 196 ? 13.258 15.414 -2.117 1 95.69 196 LEU B O 1
ATOM 3325 N N . TYR B 1 197 ? 13.867 13.523 -1.161 1 94.75 197 TYR B N 1
ATOM 3326 C CA . TYR B 1 197 ? 13.008 13.734 -0.003 1 94.75 197 TYR B CA 1
ATOM 3327 C C . TYR B 1 197 ? 13.641 14.727 0.971 1 94.75 197 TYR B C 1
ATOM 3329 O O . TYR B 1 197 ? 14.031 14.352 2.078 1 94.75 197 TYR B O 1
ATOM 3337 N N . ARG B 1 198 ? 13.578 15.969 0.646 1 89.31 198 ARG B N 1
ATOM 3338 C CA . ARG B 1 198 ? 14.156 17.031 1.467 1 89.31 198 ARG B CA 1
ATOM 3339 C C . ARG B 1 198 ? 13.289 17.312 2.689 1 89.31 198 ARG B C 1
ATOM 3341 O O . ARG B 1 198 ? 12.062 17.438 2.572 1 89.31 198 ARG B O 1
ATOM 3348 N N . PRO B 1 199 ? 13.984 17.406 3.811 1 84.06 199 PRO B N 1
ATOM 3349 C CA . PRO B 1 199 ? 13.203 17.75 4.996 1 84.06 199 PRO B CA 1
ATOM 3350 C C . PRO B 1 199 ? 12.633 19.172 4.926 1 84.06 199 PRO B C 1
ATOM 3352 O O . PRO B 1 199 ? 13.242 20.062 4.328 1 84.06 199 PRO B O 1
ATOM 3355 N N . LEU B 1 200 ? 11.352 19.281 5.5 1 77.12 200 LEU B N 1
ATOM 3356 C CA . LEU B 1 200 ? 10.773 20.625 5.586 1 77.12 200 LEU B CA 1
ATOM 3357 C C . LEU B 1 200 ? 11.406 21.406 6.723 1 77.12 200 LEU B C 1
ATOM 3359 O O . LEU B 1 200 ? 11.617 20.891 7.816 1 77.12 200 LEU B O 1
ATOM 3363 N N . PRO B 1 201 ? 11.922 22.609 6.316 1 60.28 201 PRO B N 1
ATOM 3364 C CA . PRO B 1 201 ? 12.578 23.422 7.344 1 60.28 201 PRO B CA 1
ATOM 3365 C C . PRO B 1 201 ? 11.664 23.734 8.523 1 60.28 201 PRO B C 1
ATOM 3367 O O . PRO B 1 201 ? 10.461 23.938 8.344 1 60.28 201 PRO B O 1
ATOM 3370 N N . THR B 1 202 ? 11.914 23.172 9.648 1 56.19 202 THR B N 1
ATOM 3371 C CA . THR B 1 202 ? 11.203 23.625 10.844 1 56.19 202 THR B CA 1
ATOM 3372 C C . THR B 1 202 ? 11.266 25.141 10.977 1 56.19 202 THR B C 1
ATOM 3374 O O . THR B 1 202 ? 12.297 25.75 10.695 1 56.19 202 THR B O 1
ATOM 3377 N N . PRO B 1 203 ? 10.109 25.828 10.922 1 45.75 203 PRO B N 1
ATOM 3378 C CA . PRO B 1 203 ? 10.227 27.281 11.062 1 45.75 203 PRO B CA 1
ATOM 3379 C C . PRO B 1 203 ? 11.211 27.688 12.156 1 45.75 203 PRO B C 1
ATOM 3381 O O . PRO B 1 203 ? 11.211 27.109 13.242 1 45.75 203 PRO B O 1
ATOM 3384 N N . SER B 1 204 ? 12.422 27.953 11.93 1 39.72 204 SER B N 1
ATOM 3385 C CA . SER B 1 204 ? 13.375 28.516 12.883 1 39.72 204 SER B CA 1
ATOM 3386 C C . SER B 1 204 ? 12.719 29.578 13.75 1 39.72 204 SER B C 1
ATOM 3388 O O . SER B 1 204 ? 11.789 30.266 13.312 1 39.72 204 SER B O 1
ATOM 3390 N N . LEU B 1 205 ? 12.867 29.5 15.023 1 39.75 205 LEU B N 1
ATOM 3391 C CA . LEU B 1 205 ? 12.508 30.578 15.938 1 39.75 205 LEU B CA 1
ATOM 3392 C C . LEU B 1 205 ? 12.758 31.938 15.297 1 39.75 205 LEU B C 1
ATOM 3394 O O . LEU B 1 205 ? 12.047 32.906 15.586 1 39.75 205 LEU B O 1
ATOM 3398 N N . GLU B 1 206 ? 13.711 32.125 14.602 1 40.31 206 GLU B N 1
ATOM 3399 C CA . GLU B 1 206 ? 14.117 33.438 14.062 1 40.31 206 GLU B CA 1
ATOM 3400 C C . GLU B 1 206 ? 13.148 33.906 12.984 1 40.31 206 GLU B C 1
ATOM 3402 O O . GLU B 1 206 ? 12.922 35.125 12.844 1 40.31 206 GLU B O 1
ATOM 3407 N N . GLN B 1 207 ? 12.641 33.094 12.258 1 40 207 GLN B N 1
ATOM 3408 C CA . GLN B 1 207 ? 11.719 33.562 11.227 1 40 207 GLN B CA 1
ATOM 3409 C C . GLN B 1 207 ? 10.344 33.875 11.812 1 40 207 GLN B C 1
ATOM 3411 O O . GLN B 1 207 ? 9.617 34.719 11.281 1 40 207 GLN B O 1
ATOM 3416 N N . LYS B 1 208 ? 9.938 33.281 12.82 1 43.75 208 LYS B N 1
ATOM 3417 C CA . LYS B 1 208 ? 8.773 33.719 13.586 1 43.75 208 LYS B CA 1
ATOM 3418 C C . LYS B 1 208 ? 9.031 35.062 14.266 1 43.75 208 LYS B C 1
ATOM 3420 O O . LYS B 1 208 ? 8.109 35.875 14.422 1 43.75 208 LYS B O 1
ATOM 3425 N N . ASP B 1 209 ? 10.172 35.219 14.797 1 44 209 ASP B N 1
ATOM 3426 C CA . ASP B 1 209 ? 10.516 36.562 15.297 1 44 209 ASP B CA 1
ATOM 3427 C C . ASP B 1 209 ? 10.383 37.625 14.203 1 44 209 ASP B C 1
ATOM 3429 O O . ASP B 1 209 ? 9.969 38.75 14.461 1 44 209 ASP B O 1
ATOM 3433 N N . GLN B 1 210 ? 10.695 37.219 13.07 1 43.59 210 GLN B N 1
ATOM 3434 C CA . GLN B 1 210 ? 10.602 38.188 11.977 1 43.59 210 GLN B CA 1
ATOM 3435 C C . GLN B 1 210 ? 9.148 38.375 11.531 1 43.59 210 GLN B C 1
ATOM 3437 O O . GLN B 1 210 ? 8.766 39.469 11.102 1 43.59 210 GLN B O 1
ATOM 3442 N N . GLU B 1 211 ? 8.398 37.344 11.633 1 44.06 211 GLU B N 1
ATOM 3443 C CA . GLU B 1 211 ? 6.988 37.5 11.281 1 44.06 211 GLU B CA 1
ATOM 3444 C C . GLU B 1 211 ? 6.195 38.125 12.422 1 44.06 211 GLU B C 1
ATOM 3446 O O . GLU B 1 211 ? 5.156 38.75 12.195 1 44.06 211 GLU B O 1
ATOM 3451 N N . LEU B 1 212 ? 6.652 37.812 13.594 1 47 212 LEU B N 1
ATOM 3452 C CA . LEU B 1 212 ? 6.062 38.5 14.734 1 47 212 LEU B CA 1
ATOM 3453 C C . LEU B 1 212 ? 6.449 39.969 14.734 1 47 212 LEU B C 1
ATOM 3455 O O . LEU B 1 212 ? 5.766 40.781 15.344 1 47 212 LEU B O 1
ATOM 3459 N N . VAL B 1 213 ? 7.613 40.281 14.078 1 47.78 213 VAL B N 1
ATOM 3460 C CA . VAL B 1 213 ? 8.062 41.656 14.008 1 47.78 213 VAL B CA 1
ATOM 3461 C C . VAL B 1 213 ? 7.031 42.5 13.266 1 47.78 213 VAL B C 1
ATOM 3463 O O . VAL B 1 213 ? 6.598 43.531 13.758 1 47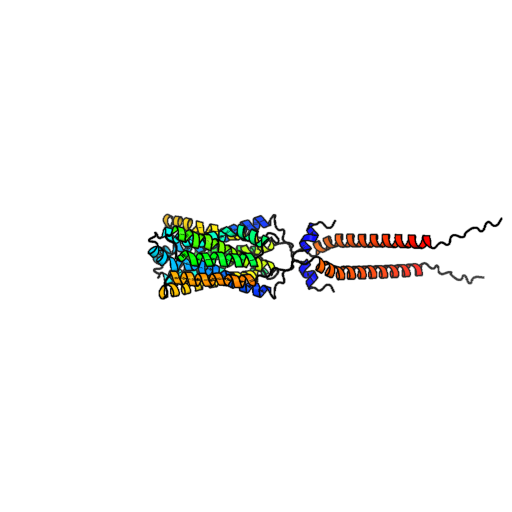.78 213 VAL B O 1
ATOM 3466 N N . PRO B 1 214 ? 6.586 41.938 12.094 1 49.41 214 PRO B N 1
ATOM 3467 C CA . PRO B 1 214 ? 5.574 42.781 11.461 1 49.41 214 PRO B CA 1
ATOM 3468 C C . PRO B 1 214 ? 4.25 42.781 12.227 1 49.41 214 PRO B C 1
ATOM 3470 O O . PRO B 1 214 ? 3.553 43.812 12.258 1 49.41 214 PRO B O 1
ATOM 3473 N N . LEU B 1 215 ? 3.916 41.656 12.859 1 51.38 215 LEU B N 1
ATOM 3474 C CA . LEU B 1 215 ? 2.703 41.594 13.672 1 51.38 215 LEU B CA 1
ATOM 3475 C C . LEU B 1 215 ? 2.816 42.5 14.891 1 51.38 215 LEU B C 1
ATOM 3477 O O . LEU B 1 215 ? 1.864 43.219 15.234 1 51.38 215 LEU B O 1
ATOM 3481 N N . ARG B 1 216 ? 3.977 42.469 15.555 1 51.41 216 ARG B N 1
ATOM 3482 C CA . ARG B 1 216 ? 4.234 43.406 16.656 1 51.41 216 ARG B CA 1
ATOM 3483 C C . ARG B 1 216 ? 4.191 44.844 16.172 1 51.41 216 ARG B C 1
ATOM 3485 O O . ARG B 1 216 ? 3.672 45.719 16.875 1 51.41 216 ARG B O 1
ATOM 3492 N N . ALA B 1 217 ? 4.68 45.062 14.93 1 52.97 217 ALA B N 1
ATOM 3493 C CA . ALA B 1 217 ? 4.656 46.406 14.352 1 52.97 217 ALA B CA 1
ATOM 3494 C C . ALA B 1 217 ? 3.229 46.844 14.016 1 52.97 217 ALA B C 1
ATOM 3496 O O . ALA B 1 217 ? 2.84 47.969 14.266 1 52.97 217 ALA B O 1
ATOM 3497 N N . ALA B 1 218 ? 2.447 45.906 13.555 1 55.91 218 ALA B N 1
ATOM 3498 C CA . ALA B 1 218 ? 1.056 46.188 13.211 1 55.91 218 ALA B CA 1
ATOM 3499 C C . ALA B 1 218 ? 0.209 46.375 14.461 1 55.91 218 ALA B C 1
ATOM 3501 O O . ALA B 1 218 ? -0.633 47.281 14.523 1 55.91 218 ALA B O 1
ATOM 3502 N N . LEU B 1 219 ? 0.492 45.594 15.414 1 56.22 219 LEU B N 1
ATOM 3503 C CA . LEU B 1 219 ? -0.202 45.719 16.688 1 56.22 219 LEU B CA 1
ATOM 3504 C C . LEU B 1 219 ? 0.173 47.031 17.375 1 56.22 219 LEU B C 1
ATOM 3506 O O . LEU B 1 219 ? -0.682 47.688 17.984 1 56.22 219 LEU B O 1
ATOM 3510 N N . ARG B 1 220 ? 1.487 47.375 17.25 1 56.41 220 ARG B N 1
ATOM 3511 C CA . ARG B 1 220 ? 1.958 48.656 17.781 1 56.41 220 ARG B CA 1
ATOM 3512 C C . ARG B 1 220 ? 1.307 49.812 17.047 1 56.41 220 ARG B C 1
ATOM 3514 O O . ARG B 1 220 ? 0.902 50.812 17.672 1 56.41 220 ARG B O 1
ATOM 3521 N N . LYS B 1 221 ? 1.104 49.625 15.711 1 60.44 221 LYS B N 1
ATOM 3522 C CA . LYS B 1 221 ? 0.463 50.656 14.922 1 60.44 221 LYS B CA 1
ATOM 3523 C C . LYS B 1 221 ? -1.021 50.781 15.258 1 60.44 221 LYS B C 1
ATOM 3525 O O . LYS B 1 221 ? -1.562 51.875 15.336 1 60.44 221 LYS B O 1
ATOM 3530 N N . MET B 1 222 ? -1.617 49.656 15.461 1 57.69 222 MET B N 1
ATOM 3531 C CA . MET B 1 222 ? -3.029 49.656 15.836 1 57.69 222 MET B CA 1
ATOM 3532 C C . MET B 1 222 ? -3.229 50.25 17.219 1 57.69 222 MET B C 1
ATOM 3534 O O . MET B 1 222 ? -4.188 51 17.453 1 57.69 222 MET B O 1
ATOM 3538 N N . SER B 1 223 ? -2.316 49.844 18.062 1 58.97 223 SER B N 1
ATOM 3539 C CA . SER B 1 223 ? -2.361 50.406 19.406 1 58.97 223 SER B CA 1
ATOM 3540 C C . SER B 1 223 ? -2.119 51.938 19.375 1 58.97 223 SER B C 1
ATOM 3542 O O . SER B 1 223 ? -2.758 52.688 20.125 1 58.97 223 SER B O 1
ATOM 3544 N N . GLU B 1 224 ? -1.222 52.344 18.469 1 62.22 224 GLU B N 1
ATOM 3545 C CA . GLU B 1 224 ? -0.942 53.781 18.312 1 62.22 224 GLU B CA 1
ATOM 3546 C C . GLU B 1 224 ? -2.133 54.5 17.703 1 62.22 224 GLU B C 1
ATOM 3548 O O . GLU B 1 224 ? -2.455 55.625 18.094 1 62.22 224 GLU B O 1
ATOM 3553 N N . THR B 1 225 ? -2.791 53.781 16.812 1 61.69 225 THR B N 1
ATOM 3554 C CA . THR B 1 225 ? -3.963 54.375 16.188 1 61.69 225 THR B CA 1
ATOM 3555 C C . THR B 1 225 ? -5.117 54.469 17.172 1 61.69 225 THR B C 1
ATOM 3557 O O . THR B 1 225 ? -5.832 55.469 17.203 1 61.69 225 THR B O 1
ATOM 3560 N N . GLU B 1 226 ? -5.242 53.469 17.969 1 60.53 226 GLU B N 1
ATOM 3561 C CA . GLU B 1 226 ? -6.27 53.5 19.016 1 60.53 226 GLU B CA 1
ATOM 3562 C C . GLU B 1 226 ? -5.973 54.562 20.047 1 60.53 226 GLU B C 1
ATOM 3564 O O . GLU B 1 226 ? -6.891 55.25 20.531 1 60.53 226 GLU B O 1
ATOM 3569 N N . GLU B 1 227 ? -4.691 54.719 20.344 1 62.34 227 GLU B N 1
ATOM 3570 C CA . GLU B 1 227 ? -4.281 55.781 21.25 1 62.34 227 GLU B CA 1
ATOM 3571 C C . GLU B 1 227 ? -4.527 57.156 20.641 1 62.34 227 GLU B C 1
ATOM 3573 O O . GLU B 1 227 ? -4.961 58.094 21.344 1 62.34 227 GLU B O 1
ATOM 3578 N N . ASP B 1 228 ? -4.336 57.219 19.359 1 63.84 228 ASP B N 1
ATOM 3579 C CA . ASP B 1 228 ? -4.594 58.5 18.656 1 63.84 228 ASP B CA 1
ATOM 3580 C C . ASP B 1 228 ? -6.09 58.781 18.609 1 63.84 228 ASP B C 1
ATOM 3582 O O . ASP B 1 228 ? -6.504 59.938 18.766 1 63.84 228 ASP B O 1
ATOM 3586 N N . GLU B 1 229 ? -6.859 57.75 18.484 1 63.03 229 GLU B N 1
ATOM 3587 C CA . GLU B 1 229 ? -8.312 57.906 18.453 1 63.03 229 GLU B CA 1
ATOM 3588 C C . GLU B 1 229 ? -8.859 58.25 19.828 1 63.03 229 GLU B C 1
ATOM 3590 O O . GLU B 1 229 ? -9.75 59.094 19.953 1 63.03 229 GLU B O 1
ATOM 3595 N N . ASN B 1 230 ? -8.242 57.625 20.766 1 62.97 230 ASN B N 1
ATOM 3596 C CA . ASN B 1 230 ? -8.633 57.938 22.141 1 62.97 230 ASN B CA 1
ATOM 3597 C C . ASN B 1 230 ? -8.219 59.344 22.531 1 62.97 230 ASN B C 1
ATOM 3599 O O . ASN B 1 230 ? -8.961 60.031 23.219 1 62.97 230 ASN B O 1
ATOM 3603 N N . ARG B 1 231 ? -7.094 59.812 22.094 1 64.12 231 ARG B N 1
ATOM 3604 C CA . ARG B 1 231 ? -6.637 61.188 22.312 1 64.12 231 ARG B CA 1
ATOM 3605 C C . ARG B 1 231 ? -7.531 62.188 21.594 1 64.12 231 ARG B C 1
ATOM 3607 O O . ARG B 1 231 ? -7.848 63.25 22.141 1 64.12 231 ARG B O 1
ATOM 3614 N N . ALA B 1 232 ? -7.98 61.812 20.438 1 65.31 232 ALA B N 1
ATOM 3615 C CA . ALA B 1 232 ? -8.875 62.688 19.672 1 65.31 232 ALA B CA 1
ATOM 3616 C C . ALA B 1 232 ? -10.242 62.781 20.328 1 65.31 232 ALA B C 1
ATOM 3618 O O . ALA B 1 232 ? -10.82 63.875 20.391 1 65.31 232 ALA B O 1
ATOM 3619 N N . ASN B 1 233 ? -10.68 61.719 20.859 1 62.22 233 ASN B N 1
ATOM 3620 C CA . ASN B 1 233 ? -11.969 61.719 21.531 1 62.22 233 ASN B CA 1
ATOM 3621 C C . ASN B 1 233 ? -11.906 62.469 22.859 1 62.22 233 ASN B C 1
ATOM 3623 O O . ASN B 1 233 ? -12.859 63.156 23.219 1 62.22 233 ASN B O 1
ATOM 3627 N N . SER B 1 234 ? -10.805 62.406 23.516 1 64.12 234 SER B N 1
ATOM 3628 C CA . SER B 1 234 ? -10.617 63.125 24.75 1 64.12 234 SER B CA 1
ATOM 3629 C C . SER B 1 234 ? -10.5 64.625 24.5 1 64.12 234 SER B C 1
ATOM 3631 O O . SER B 1 234 ? -10.969 65.438 25.312 1 64.12 234 SER B O 1
ATOM 3633 N N . GLN B 1 235 ? -9.883 65.062 23.469 1 60.91 235 GLN B N 1
ATOM 3634 C CA . GLN B 1 235 ? -9.789 66.5 23.109 1 60.91 235 GLN B CA 1
ATOM 3635 C C . GLN B 1 235 ? -11.148 67.062 22.688 1 60.91 235 GLN B C 1
ATOM 3637 O O . GLN B 1 235 ? -11.484 68.188 23 1 60.91 235 GLN B O 1
ATOM 3642 N N . MET B 1 236 ? -11.977 66.25 22.109 1 60.06 236 MET B N 1
ATOM 3643 C CA . MET B 1 236 ? -13.32 66.688 21.719 1 60.06 236 MET B CA 1
ATOM 3644 C C . MET B 1 236 ? -14.219 66.812 22.953 1 60.06 236 MET B C 1
ATOM 3646 O O . MET B 1 236 ? -15.055 67.75 23 1 60.06 236 MET B O 1
ATOM 3650 N N . SER B 1 237 ? -14.055 66 23.922 1 60.12 237 SER B N 1
ATOM 3651 C CA . SER B 1 237 ? -14.852 66.125 25.141 1 60.12 237 SER B CA 1
ATOM 3652 C C . SER B 1 237 ? -14.453 67.312 25.969 1 60.12 237 SER B C 1
ATOM 3654 O O . SER B 1 237 ? -15.305 67.938 26.609 1 60.12 237 SER B O 1
ATOM 3656 N N . ASN B 1 238 ? -13.258 67.75 26.016 1 57.62 238 ASN B N 1
ATOM 3657 C CA . ASN B 1 238 ? -12.82 68.938 26.766 1 57.62 238 ASN B CA 1
ATOM 3658 C C . ASN B 1 238 ? -13.258 70.25 26.094 1 57.62 238 ASN B C 1
ATOM 3660 O O . ASN B 1 238 ? -13.383 71.25 26.75 1 57.62 238 ASN B O 1
ATOM 3664 N N . GLU B 1 239 ? -13.484 70.312 24.875 1 55.5 239 GLU B N 1
ATOM 3665 C CA . GLU B 1 239 ? -13.938 71.562 24.219 1 55.5 239 GLU B CA 1
ATOM 3666 C C . GLU B 1 239 ? -15.406 71.812 24.516 1 55.5 239 GLU B C 1
ATOM 3668 O O . GLU B 1 239 ? -15.852 72.938 24.484 1 55.5 239 GLU B O 1
ATOM 3673 N N . HIS B 1 240 ? -16.188 70.875 24.812 1 52.47 240 HIS B N 1
ATOM 3674 C CA . HIS B 1 240 ? -17.609 71.125 25.062 1 52.47 240 HIS B CA 1
ATOM 3675 C C . HIS B 1 240 ? -17.844 71.625 26.484 1 52.47 240 HIS B C 1
ATOM 3677 O O . HIS B 1 240 ? -18.938 72.062 26.812 1 52.47 240 HIS B O 1
ATOM 3683 N N . ASP B 1 241 ? -17.062 71.375 27.438 1 46.91 241 ASP B N 1
ATOM 3684 C CA . ASP B 1 241 ? -17.375 71.75 28.812 1 46.91 241 ASP B CA 1
ATOM 3685 C C . ASP B 1 241 ? -16.953 73.25 29.047 1 46.91 241 ASP B C 1
ATOM 3687 O O . ASP B 1 241 ? -16.891 73.688 30.188 1 46.91 241 ASP B O 1
ATOM 3691 N N . SER B 1 242 ? -16.469 73.938 28.031 1 46.03 242 SER B N 1
ATOM 3692 C CA . SER B 1 242 ? -16.219 75.375 28.359 1 46.03 242 SER B CA 1
ATOM 3693 C C . SER B 1 242 ? -17.516 76.125 28.516 1 46.03 242 SER B C 1
ATOM 3695 O O . SER B 1 242 ? -18.344 76.125 27.594 1 46.03 242 SER B O 1
ATOM 3697 N N . PRO B 1 243 ? -18 76.312 29.781 1 46.25 243 PRO B N 1
ATOM 3698 C CA . PRO B 1 243 ? -19.188 77.125 30.078 1 46.25 243 PRO B CA 1
ATOM 3699 C C . PRO B 1 243 ? -19.219 78.438 29.297 1 46.25 243 PRO B C 1
ATOM 3701 O O . PRO B 1 243 ? -18.172 79 29.047 1 46.25 243 PRO B O 1
ATOM 3704 N N . THR B 1 244 ? -20.078 78.562 28.391 1 42.44 244 THR B N 1
ATOM 3705 C CA . THR B 1 244 ? -20.453 79.812 27.719 1 42.44 244 THR B CA 1
ATOM 3706 C C . THR B 1 244 ? -20.656 80.938 28.734 1 42.44 244 THR B C 1
ATOM 3708 O O . THR B 1 244 ? -21.516 80.812 29.609 1 42.44 244 THR B O 1
ATOM 3711 N N . LYS B 1 245 ? -19.641 81.625 29.25 1 44.09 245 LYS B N 1
ATOM 3712 C CA . LYS B 1 245 ? -19.797 82.875 29.938 1 44.09 245 LYS B CA 1
ATOM 3713 C C . LYS B 1 245 ? -20.781 83.812 29.203 1 44.09 245 LYS B C 1
ATOM 3715 O O . LYS B 1 245 ? -20.516 84.188 28.062 1 44.09 245 LYS B O 1
ATOM 3720 N N . ARG B 1 246 ? -22.078 83.562 29.297 1 38.81 246 ARG B N 1
ATOM 3721 C CA . ARG B 1 246 ? -23.172 84.438 28.906 1 38.81 246 ARG B CA 1
ATOM 3722 C C . ARG B 1 246 ? -22.906 85.875 29.406 1 38.81 246 ARG B C 1
ATOM 3724 O O . ARG B 1 246 ? -22.625 86.062 30.594 1 38.81 246 ARG B O 1
ATOM 3731 N N . ILE B 1 247 ? -22.375 86.688 28.516 1 41.59 247 ILE B N 1
ATOM 3732 C CA . ILE B 1 247 ? -22.266 88.125 28.594 1 41.59 247 ILE B CA 1
ATOM 3733 C C . ILE B 1 247 ? -23.594 88.75 29.062 1 41.59 247 ILE B C 1
ATOM 3735 O O . ILE B 1 247 ? -24.609 88.625 28.375 1 41.59 247 ILE B O 1
ATOM 3739 N N . THR B 1 248 ? -23.953 88.688 30.312 1 37.12 248 THR B N 1
ATOM 3740 C CA . THR B 1 248 ? -25.031 89.5 30.859 1 37.12 248 THR B CA 1
ATOM 3741 C C . THR B 1 248 ? -24.844 90.938 30.484 1 37.12 248 THR B C 1
ATOM 3743 O O . THR B 1 248 ? -23.906 91.625 30.953 1 37.12 248 THR B O 1
ATOM 3746 N N . LYS B 1 249 ? -25.094 91.438 29.234 1 35.62 249 LYS B N 1
ATOM 3747 C CA . LYS B 1 249 ? -25.266 92.812 28.875 1 35.62 249 LYS B CA 1
ATOM 3748 C C . LYS B 1 249 ? -26.391 93.438 29.688 1 35.62 249 LYS B C 1
ATOM 3750 O O . LYS B 1 249 ? -26.875 94.5 29.344 1 35.62 249 LYS B O 1
ATOM 3755 N N . ASP B 1 250 ? -26.781 93 30.938 1 31.62 250 ASP B N 1
ATOM 3756 C CA . ASP B 1 250 ? -27.797 93.875 31.547 1 31.62 250 ASP B CA 1
ATOM 3757 C C . ASP B 1 250 ? -27.359 95.312 31.562 1 31.62 250 ASP B C 1
ATOM 3759 O O . ASP B 1 250 ? -28.094 96.188 31.141 1 31.62 250 ASP B O 1
ATOM 3763 N N . GLY B 1 251 ? -26.672 95.812 32.719 1 28.78 251 GLY B N 1
ATOM 3764 C CA . GLY B 1 251 ? -26.781 97.125 33.312 1 28.78 251 GLY B CA 1
ATOM 3765 C C . GLY B 1 251 ? -26.062 98.188 32.5 1 28.78 251 GLY B C 1
ATOM 3766 O O . GLY B 1 251 ? -25.156 97.875 31.719 1 28.78 251 GLY B O 1
#

pLDDT: mean 83.15, std 20.89, range [21.84, 98.88]

Organism: Oesophagostomum dentatum (NCBI:txid61180)

Radius of gyration: 32.62 Å; Cα contacts (8 Å, |Δi|>4): 791; chains: 2; bounding box: 53×126×81 Å

Sequence (502 aa):
LISGADAAVDLLPVPPDGGYGWIIVLAAFFSNLIVDGVCTCFTEFKGSYSEHFHSSDAATALIGSLLIGVYLLVGPVVGGLVNKYGARKVVIGGAFISGTAFVISVASPNIYFFMLIYGVLGGVGFGMIYLPAIVVVGYYFESKRAIATGIAVAGSGVGTMVMPFISAYFISTIGWKHTVWVLAALVFSCAAFGILYRPLPTPSLEQKDQELVPLRAALRKMSETEEDENRANSQMSNEHDSPTKRITKDGLISGADAAVDLLPVPPDGGYGWIIVLAAFFSNLIVDGVCTCFTEFKGSYSEHFHSSDAATALIGSLLIGVYLLVGPVVGGLVNKYGARKVVIGGAFISGTAFVISVASPNIYFFMLIYGVLGGVGFGMIYLPAIVVVGYYFESKRAIATGIAVAGSGVGTMVMPFISAYFISTIGWKHTVWVLAALVFSCAAFGILYRPLPTPSLEQKDQELVPLRAALRKMSETEEDENRANSQMSNEHDSPTKRITKDG

Foldseek 3Di:
DCPPVNVVVVQQFDAPQDDLLLLLLVLLLLLLLLLLLVLLLLVLCLVVQCVVQVDDSVLSVVLSVLLQVQLVVCQVVLVVVCVVPNLLVLLLVLLCQLLVLLLCLLVDPHSVSNSCSNRNSNSVSSNSNNNSSQVLSVSNRDPCSVVSSVSSNVSSVNSNVCSNVVLNVCCVPPNNSVSSNVSSVSSNCSNVSSNSSDDRPRPPPVVVVVVVVVVVVVVVVVVVVVVVVVVVVVVVVVVVPPPPPPPPPPD/DCPPVNVVVVQQFDAPQDDLLLLLLVLLLLLLLLLLLVLLLLVLCLVVQCVVQVDDSVLSVVLSVLLQVQLVVCQVVLVVVCVVPNLLVLLLVLLVQLLVLLLCLLVDPHSVSNSCSNRNSNSVSSNSNNNSSQVLSVSNRDPCSVVSSVSSNVSSVNSSVCSNVVLNVCCVPPNNSVSSNVSSVSSNCSNVSSNSSDDRPRPPPVVVVVVVVVVVVVVVVVVVVVVVVVVVVVVVVVVVPPPPPPPPPDD